Protein AF-A0A9E3WT29-F1 (afdb_monomer)

Secondary structure (DSSP, 8-state):
-HHHHHHHHHHHHHHHHHHHHHHHHHHHHHHHHHHHTHHHHHHHHHHHHHHHHHHHHHHHHHHHHHHHHHHHHHHHHHHHHHHHHHHHHHHHHHHHHHHHHHHHHHHHHHT--TTSPPTTT--S--SSPPPPPS----HHHHHHHHHHHHHHHHHHHHHHHHHHHHHHHHHHHHHHHHHHHHHHGGGGSS-HHHHHHHHHHHHHHHHHHHHHHHHHHHHHHHHHHHHHHHHHHHHHHHHHHHHHHHHHHHHHHHHHHHHHHHHTS-GGGSSHHHHHHHHHHHHHHHHHHHHHHHHHHHHHHHHHHHHHHHHHHHHHHHHHHHHHHHHHHHHHHHHHHHHHHTT-SSHHHHHHHPPPHHHHHHHHHHHHHHHHHHHHHHHHHHHHHTTSTT-PPP-HHHHHHHHHHHHHHHHHHHHHHHHHHHHHHHHHHHHHHHHHHHHHHHHHHSS--------

Sequence (455 aa):
MDARDDETKAKQARDATTQKLRELTERKEAIAVEGTQAKELRRAADEASERVQWRTKLLATSKQLVSAELDERRSREAIEKLREDETAARDALRSLEQVYMKQQAAVLAAGLSDGEPCPVCGSNHHPAPATPSDDDVAAEAVDDARARLDDLGRTLATRNDALTELTSATTRLRADHDHLAERLKDAAEAPLEELTARANDALAQAEKAGRAAETLADLERQIEAARQEQTQSDEVFSAQTQAVNDAATKAGKTEAIVAEREASVPTDQRDKDGLTQRRAELVAQMDVLRNARAKALMNERDANDKRTAAVAAHQAATHAQNQAQERYDAAVEAFEQRLGQKGFADKEAYRAAARSEAEIDAMAGELTAYREKIHAAKEHAVRAKAKVEDKSEPDLDALTATENDAGQKLETAREDASRRRRRVEQLEKWMTDLAAVTKDENALETRFATVGHVA

pLDDT: mean 85.24, std 13.86, range [30.81, 97.44]

Radius of gyration: 125.77 Å; Cα contacts (8 Å, |Δi|>4): 210; chains: 1; bounding box: 249×109×335 Å

Structure (mmCIF, N/CA/C/O backbone):
data_AF-A0A9E3WT29-F1
#
_entry.id   AF-A0A9E3WT29-F1
#
loop_
_atom_site.group_PDB
_atom_site.id
_atom_site.type_symbol
_atom_site.label_atom_id
_atom_site.label_alt_id
_atom_site.label_comp_id
_atom_site.label_asym_id
_atom_site.label_entity_id
_atom_site.label_seq_id
_atom_site.pdbx_PDB_ins_code
_atom_site.Cartn_x
_atom_site.Cartn_y
_atom_site.Cartn_z
_atom_site.occupancy
_atom_site.B_iso_or_equiv
_atom_site.auth_seq_id
_atom_site.auth_comp_id
_atom_site.auth_asym_id
_atom_site.auth_atom_id
_atom_site.pdbx_PDB_model_num
ATOM 1 N N . MET A 1 1 ? -17.604 -14.943 26.144 1.00 58.19 1 MET A N 1
ATOM 2 C CA . MET A 1 1 ? -16.470 -15.529 25.403 1.00 58.19 1 MET A CA 1
ATOM 3 C C . MET A 1 1 ? -16.306 -14.803 24.079 1.00 58.19 1 MET A C 1
ATOM 5 O O . MET A 1 1 ? -15.235 -14.256 23.875 1.00 58.19 1 MET A O 1
ATOM 9 N N . ASP A 1 2 ? -17.393 -14.597 23.331 1.00 77.62 2 ASP A N 1
ATOM 10 C CA . ASP A 1 2 ? -17.413 -13.919 22.021 1.00 77.62 2 ASP A CA 1
ATOM 11 C C . ASP A 1 2 ? -16.556 -12.645 21.879 1.00 77.62 2 ASP A C 1
ATOM 13 O O . ASP A 1 2 ? -15.700 -12.601 21.008 1.00 77.62 2 ASP A O 1
ATOM 17 N N . ALA A 1 3 ? -16.677 -11.640 22.759 1.00 81.56 3 ALA A N 1
ATOM 18 C CA . ALA A 1 3 ? -15.962 -10.364 22.567 1.00 81.56 3 ALA A CA 1
ATOM 19 C C . ALA A 1 3 ? -14.420 -10.470 22.626 1.00 81.56 3 ALA A C 1
ATOM 21 O O . ALA A 1 3 ? -13.725 -9.789 21.878 1.00 81.56 3 ALA A O 1
ATOM 22 N N . ARG A 1 4 ? -13.867 -11.330 23.497 1.00 87.69 4 ARG A N 1
ATOM 23 C CA . ARG A 1 4 ? -12.404 -11.544 23.576 1.00 87.69 4 ARG A CA 1
ATOM 24 C C . ARG A 1 4 ? -11.892 -12.386 22.412 1.00 87.69 4 ARG A C 1
ATOM 26 O O . ARG A 1 4 ? -10.772 -12.175 21.944 1.00 87.69 4 ARG A O 1
ATOM 33 N N . ASP A 1 5 ? -12.705 -13.330 21.949 1.00 91.44 5 ASP A N 1
ATOM 34 C CA . ASP A 1 5 ? -12.374 -14.145 20.785 1.00 91.44 5 ASP A CA 1
ATOM 35 C C . ASP A 1 5 ? -12.369 -13.282 19.513 1.00 91.44 5 ASP A C 1
ATOM 37 O O . ASP A 1 5 ? -11.467 -13.409 18.685 1.00 91.44 5 ASP A O 1
ATOM 41 N N . ASP A 1 6 ? -13.313 -12.347 19.388 1.00 90.88 6 ASP A N 1
ATOM 42 C CA . ASP A 1 6 ? -13.390 -11.411 18.264 1.00 90.88 6 ASP A CA 1
ATOM 43 C C . ASP A 1 6 ? -12.261 -10.366 18.281 1.00 90.88 6 ASP A C 1
ATOM 45 O O . ASP A 1 6 ? -11.664 -10.110 17.234 1.00 90.88 6 ASP A O 1
ATOM 49 N N . GLU A 1 7 ? -11.871 -9.841 19.451 1.00 93.81 7 GLU A N 1
ATOM 50 C CA . GLU A 1 7 ? -10.657 -9.016 19.594 1.00 93.81 7 GLU A CA 1
ATOM 51 C C . GLU A 1 7 ? -9.399 -9.786 19.163 1.00 93.81 7 GLU A C 1
ATOM 53 O O . GLU A 1 7 ? -8.544 -9.256 18.449 1.00 93.81 7 GLU A O 1
ATOM 58 N N . THR A 1 8 ? -9.296 -11.062 19.545 1.00 93.81 8 THR A N 1
ATOM 59 C CA . THR A 1 8 ? -8.155 -11.912 19.181 1.00 93.81 8 THR A CA 1
ATOM 60 C C . THR A 1 8 ? -8.088 -12.144 17.671 1.00 93.81 8 THR A C 1
ATOM 62 O O . THR A 1 8 ? -7.012 -12.014 17.082 1.00 93.81 8 THR A O 1
ATOM 65 N N . LYS A 1 9 ? -9.223 -12.428 17.018 1.00 94.19 9 LYS A N 1
ATOM 66 C CA . LYS A 1 9 ? -9.298 -12.556 15.552 1.00 94.19 9 LYS A CA 1
ATOM 67 C C . LYS A 1 9 ? -8.937 -11.245 14.852 1.00 94.19 9 LYS A C 1
ATOM 69 O O . LYS A 1 9 ? -8.168 -11.266 13.894 1.00 94.19 9 LYS A O 1
ATOM 74 N N . ALA A 1 10 ? -9.447 -10.112 15.339 1.00 95.06 10 ALA A N 1
ATOM 75 C CA . ALA A 1 10 ? -9.141 -8.798 14.777 1.00 95.06 10 ALA A CA 1
ATOM 76 C C . ALA A 1 10 ? -7.646 -8.462 14.898 1.00 95.06 10 ALA A C 1
ATOM 78 O O . ALA A 1 10 ? -7.038 -7.986 13.940 1.00 95.06 10 ALA A O 1
ATOM 79 N N . LYS A 1 11 ? -7.020 -8.801 16.033 1.00 95.56 11 LYS A N 1
ATOM 80 C CA . LYS A 1 11 ? -5.572 -8.661 16.224 1.00 95.56 11 LYS A CA 1
ATOM 81 C C . LYS A 1 11 ? -4.778 -9.498 15.223 1.00 95.56 11 LYS A C 1
ATOM 83 O O . LYS A 1 11 ? -3.847 -8.991 14.608 1.00 95.56 11 LYS A O 1
ATOM 88 N N . GLN A 1 12 ? -5.151 -10.766 15.046 1.00 95.62 12 GLN A N 1
ATOM 89 C CA . GLN A 1 12 ? -4.494 -11.657 14.086 1.00 95.62 12 GLN A CA 1
ATOM 90 C C . GLN A 1 12 ? -4.616 -11.137 12.649 1.00 95.62 12 GLN A C 1
ATOM 92 O O . GLN A 1 12 ? -3.629 -11.154 11.918 1.00 95.62 12 GLN A O 1
ATOM 97 N N . ALA A 1 13 ? -5.793 -10.635 12.258 1.00 94.75 13 ALA A N 1
ATOM 98 C CA . ALA A 1 13 ? -6.003 -10.025 10.946 1.00 94.75 13 ALA A CA 1
ATOM 99 C C . ALA A 1 13 ? -5.108 -8.791 10.740 1.00 94.75 13 ALA A C 1
ATOM 101 O O . ALA A 1 13 ? -4.402 -8.710 9.737 1.00 94.75 13 ALA A O 1
ATOM 102 N N . ARG A 1 14 ? -5.059 -7.886 11.728 1.00 96.25 14 ARG A N 1
ATOM 103 C CA . ARG A 1 14 ? -4.196 -6.695 11.722 1.00 96.25 14 ARG A CA 1
ATOM 104 C C . ARG A 1 14 ? -2.710 -7.039 11.614 1.00 96.25 14 ARG A C 1
ATOM 106 O O . ARG A 1 14 ? -1.967 -6.424 10.843 1.00 96.25 14 ARG A O 1
ATOM 113 N N . ASP A 1 15 ? -2.259 -8.016 12.395 1.00 95.19 15 ASP A N 1
ATOM 114 C CA . ASP A 1 15 ? -0.864 -8.451 12.390 1.00 95.19 15 ASP A CA 1
ATOM 115 C C . ASP A 1 15 ? -0.509 -9.094 11.032 1.00 95.19 15 ASP A C 1
ATOM 117 O O . ASP A 1 15 ? 0.549 -8.799 10.472 1.00 95.19 15 ASP A O 1
ATOM 121 N N . ALA A 1 16 ? -1.426 -9.866 10.434 1.00 95.94 16 ALA A N 1
ATOM 122 C CA . ALA A 1 16 ? -1.257 -10.443 9.099 1.00 95.94 16 ALA A CA 1
ATOM 123 C C . ALA A 1 16 ? -1.178 -9.375 7.991 1.00 95.94 16 ALA A C 1
ATOM 125 O O . ALA A 1 16 ? -0.292 -9.446 7.137 1.00 95.94 16 ALA A O 1
ATOM 126 N N . THR A 1 17 ? -2.044 -8.353 8.007 1.00 95.44 17 THR A N 1
ATOM 127 C CA . THR A 1 17 ? -1.970 -7.242 7.036 1.00 95.44 17 THR A CA 1
ATOM 128 C C . THR A 1 17 ? -0.693 -6.421 7.206 1.00 95.44 17 THR A C 1
ATOM 130 O O . THR A 1 17 ? -0.088 -6.010 6.217 1.00 95.44 17 THR A O 1
ATOM 133 N N . THR A 1 18 ? -0.231 -6.241 8.447 1.00 95.62 18 THR A N 1
ATOM 134 C CA . THR A 1 18 ? 1.034 -5.552 8.751 1.00 95.62 18 THR A CA 1
ATOM 135 C C . THR A 1 18 ? 2.233 -6.325 8.199 1.00 95.62 18 THR A C 1
ATOM 137 O O . THR A 1 18 ? 3.116 -5.737 7.571 1.00 95.62 18 THR A O 1
ATOM 140 N N . GLN A 1 19 ? 2.254 -7.650 8.378 1.00 95.62 19 GLN A N 1
ATOM 141 C CA . GLN A 1 19 ? 3.292 -8.510 7.811 1.00 95.62 19 GLN A CA 1
ATOM 142 C C . GLN A 1 19 ? 3.273 -8.475 6.276 1.00 95.62 19 GLN A C 1
ATOM 144 O O . GLN A 1 19 ? 4.316 -8.249 5.664 1.00 95.62 19 GLN A O 1
ATOM 149 N N . LYS A 1 20 ? 2.095 -8.615 5.652 1.00 96.19 20 LYS A N 1
ATOM 150 C CA . LYS A 1 20 ? 1.928 -8.533 4.191 1.00 96.19 20 LYS A CA 1
ATOM 151 C C . LYS A 1 20 ? 2.464 -7.211 3.633 1.00 96.19 20 LYS A C 1
ATOM 153 O O . LYS A 1 20 ? 3.194 -7.216 2.644 1.00 96.19 20 LYS A O 1
ATOM 158 N N . LEU A 1 21 ? 2.142 -6.080 4.267 1.00 96.50 21 LEU A N 1
ATOM 159 C CA . LEU A 1 21 ? 2.628 -4.770 3.827 1.00 96.50 21 LEU A CA 1
ATOM 160 C C . LEU A 1 21 ? 4.156 -4.670 3.914 1.00 96.50 21 LEU A C 1
ATOM 162 O O . LEU A 1 21 ? 4.795 -4.133 3.005 1.00 96.50 21 LEU A O 1
ATOM 166 N N . ARG A 1 22 ? 4.746 -5.208 4.986 1.00 96.38 22 ARG A N 1
ATOM 167 C CA . ARG A 1 22 ? 6.199 -5.256 5.159 1.00 96.38 22 ARG A CA 1
ATOM 168 C C . ARG A 1 22 ? 6.869 -6.087 4.064 1.00 96.38 22 ARG A C 1
ATOM 170 O O . ARG A 1 22 ? 7.772 -5.580 3.409 1.00 96.38 22 ARG A O 1
ATOM 177 N N . GLU A 1 23 ? 6.386 -7.302 3.812 1.00 96.25 23 GLU A N 1
ATOM 178 C CA . GLU A 1 23 ? 6.923 -8.190 2.769 1.00 96.25 23 GLU A CA 1
ATOM 179 C C . GLU A 1 23 ? 6.839 -7.557 1.371 1.00 96.25 23 GLU A C 1
ATOM 181 O O . GLU A 1 23 ? 7.790 -7.624 0.591 1.00 96.25 23 GLU A O 1
ATOM 186 N N . LEU A 1 24 ? 5.721 -6.899 1.046 1.00 97.31 24 LEU A N 1
ATOM 187 C CA . LEU A 1 24 ? 5.569 -6.186 -0.225 1.00 97.31 24 LEU A CA 1
ATOM 188 C C . LEU A 1 24 ? 6.535 -5.000 -0.344 1.00 97.31 24 LEU A C 1
ATOM 190 O O . LEU A 1 24 ? 7.095 -4.772 -1.417 1.00 97.31 24 LEU A O 1
ATOM 194 N N . THR A 1 25 ? 6.754 -4.267 0.749 1.00 94.94 25 THR A N 1
ATOM 195 C CA . THR A 1 25 ? 7.677 -3.123 0.781 1.00 94.94 25 THR A CA 1
ATOM 196 C C . THR A 1 25 ? 9.130 -3.577 0.624 1.00 94.94 25 THR A C 1
ATOM 198 O O . THR A 1 25 ? 9.843 -3.031 -0.214 1.00 94.94 25 THR A O 1
ATOM 201 N N . GLU A 1 26 ? 9.546 -4.633 1.328 1.00 95.25 26 GLU A N 1
ATOM 202 C CA . GLU A 1 26 ? 10.885 -5.228 1.194 1.00 95.25 26 GLU A CA 1
ATOM 203 C C . GLU A 1 26 ? 11.122 -5.753 -0.237 1.00 95.25 26 GLU A C 1
ATOM 205 O O . GLU A 1 26 ? 12.171 -5.508 -0.837 1.00 95.25 26 GLU A O 1
ATOM 210 N N . ARG A 1 27 ? 10.117 -6.403 -0.847 1.00 95.38 27 ARG A N 1
ATOM 211 C CA . ARG A 1 27 ? 10.178 -6.825 -2.259 1.00 95.38 27 ARG A CA 1
ATOM 212 C C . ARG A 1 27 ? 10.300 -5.644 -3.218 1.00 95.38 27 ARG A C 1
ATOM 214 O O . ARG A 1 27 ? 11.023 -5.760 -4.206 1.00 95.38 27 ARG A O 1
ATOM 221 N N . LYS A 1 28 ? 9.614 -4.526 -2.948 1.00 95.81 28 LYS A N 1
ATOM 222 C CA . LYS A 1 28 ? 9.723 -3.297 -3.748 1.00 95.81 28 LYS A CA 1
ATOM 223 C C . LYS A 1 28 ? 11.141 -2.735 -3.674 1.00 95.81 28 LYS A C 1
ATOM 225 O O . LYS A 1 28 ? 11.724 -2.439 -4.712 1.00 95.81 28 LYS A O 1
ATOM 230 N N . GLU A 1 29 ? 11.701 -2.616 -2.473 1.00 93.38 29 GLU A N 1
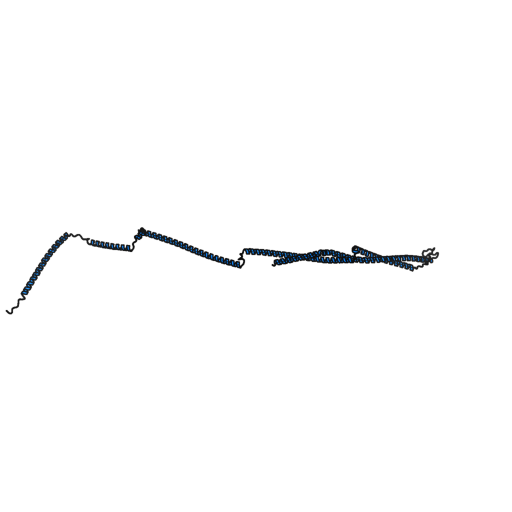ATOM 231 C CA . GLU A 1 29 ? 13.057 -2.096 -2.259 1.00 93.38 29 GLU A CA 1
ATOM 232 C C . GLU A 1 29 ? 14.121 -2.947 -2.965 1.00 93.38 29 GLU A C 1
ATOM 234 O O . GLU A 1 29 ? 15.012 -2.393 -3.611 1.00 93.38 29 GLU A O 1
ATOM 239 N N . ALA A 1 30 ? 13.980 -4.277 -2.940 1.00 94.00 30 ALA A N 1
ATOM 240 C CA . ALA A 1 30 ? 14.923 -5.202 -3.572 1.00 94.00 30 ALA A CA 1
ATOM 241 C C . ALA A 1 30 ? 15.075 -5.007 -5.094 1.00 94.00 30 ALA A C 1
ATOM 243 O O . ALA A 1 30 ? 16.143 -5.278 -5.639 1.00 94.00 30 ALA A O 1
ATOM 244 N N . ILE A 1 31 ? 14.029 -4.535 -5.783 1.00 94.50 31 ILE A N 1
ATOM 245 C CA . ILE A 1 31 ? 14.033 -4.340 -7.245 1.00 94.50 31 ILE A CA 1
ATOM 246 C C . ILE A 1 31 ? 13.979 -2.861 -7.665 1.00 94.50 31 ILE A C 1
ATOM 248 O O . ILE A 1 31 ? 13.988 -2.559 -8.859 1.00 94.50 31 ILE A O 1
ATOM 252 N N . ALA A 1 32 ? 13.937 -1.928 -6.706 1.00 92.06 32 ALA A N 1
ATOM 253 C CA . ALA A 1 32 ? 13.753 -0.495 -6.951 1.00 92.06 32 ALA A CA 1
ATOM 254 C C . ALA A 1 32 ? 14.860 0.112 -7.822 1.00 92.06 32 ALA A C 1
ATOM 256 O O . ALA A 1 32 ? 14.583 0.866 -8.756 1.00 92.06 32 ALA A O 1
ATOM 257 N N . VAL A 1 33 ? 16.117 -0.237 -7.544 1.00 91.25 33 VAL A N 1
ATOM 258 C CA . VAL A 1 33 ? 17.265 0.270 -8.310 1.00 91.25 33 VAL A CA 1
ATOM 259 C C . VAL A 1 33 ? 17.196 -0.217 -9.756 1.00 91.25 33 VAL A C 1
ATOM 261 O O . VAL A 1 33 ? 17.314 0.577 -10.683 1.00 91.25 33 VAL A O 1
ATOM 264 N N . GLU A 1 34 ? 16.922 -1.507 -9.951 1.00 91.12 34 GLU A N 1
ATOM 265 C CA . GLU A 1 34 ? 16.873 -2.114 -11.279 1.00 91.12 34 GLU A CA 1
ATOM 266 C C . GLU A 1 34 ? 15.714 -1.558 -12.121 1.00 91.12 34 GLU A C 1
ATOM 268 O O . GLU A 1 34 ? 15.901 -1.210 -13.284 1.00 91.12 34 GLU A O 1
ATOM 273 N N . GLY A 1 35 ? 14.525 -1.401 -11.531 1.00 91.31 35 GLY A N 1
ATOM 274 C CA . GLY A 1 35 ? 13.371 -0.873 -12.256 1.00 91.31 35 GLY A CA 1
ATOM 275 C C . GLY A 1 35 ? 13.432 0.636 -12.528 1.00 91.31 35 GLY A C 1
ATOM 276 O O . GLY A 1 35 ? 12.962 1.082 -13.574 1.00 91.31 35 GLY A O 1
ATOM 277 N N . THR A 1 36 ? 14.043 1.445 -11.654 1.00 91.50 36 THR A N 1
ATOM 278 C CA . THR A 1 36 ? 14.165 2.902 -11.898 1.00 91.50 36 THR A CA 1
ATOM 279 C C . THR A 1 36 ? 15.130 3.226 -13.042 1.00 91.50 36 THR A C 1
ATOM 281 O O . THR A 1 36 ? 14.912 4.196 -13.768 1.00 91.50 36 THR A O 1
ATOM 284 N N . GLN A 1 37 ? 16.127 2.369 -13.279 1.00 94.12 37 GLN A N 1
ATOM 285 C CA . GLN A 1 37 ? 17.089 2.495 -14.379 1.00 94.12 37 GLN A CA 1
ATOM 286 C C . GLN A 1 37 ? 16.550 2.029 -15.743 1.00 94.12 37 GLN A C 1
ATOM 288 O O . GLN A 1 37 ? 17.217 2.221 -16.759 1.00 94.12 37 GLN A O 1
ATOM 293 N N . ALA A 1 38 ? 15.339 1.460 -15.817 1.00 94.44 38 ALA A N 1
ATOM 294 C CA . ALA A 1 38 ? 14.805 0.860 -17.044 1.00 94.44 38 ALA A CA 1
ATOM 295 C C . ALA A 1 38 ? 14.801 1.806 -18.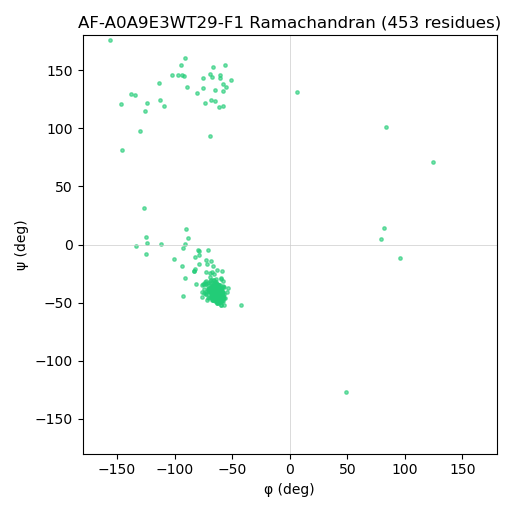256 1.00 94.44 38 ALA A C 1
ATOM 297 O O . ALA A 1 38 ? 15.161 1.401 -19.361 1.00 94.44 38 ALA A O 1
ATOM 298 N N . LYS A 1 39 ? 14.438 3.082 -18.064 1.00 92.75 39 LYS A N 1
ATOM 299 C CA . LYS A 1 39 ? 14.432 4.080 -19.150 1.00 92.75 39 LYS A CA 1
ATOM 300 C C . LYS A 1 39 ? 15.841 4.411 -19.642 1.00 92.75 39 LYS A C 1
ATOM 302 O O . LYS A 1 39 ? 16.048 4.556 -20.844 1.00 92.75 39 LYS A O 1
ATOM 307 N N . GLU A 1 40 ? 16.796 4.533 -18.725 1.00 94.19 40 GLU A N 1
ATOM 308 C CA . GLU A 1 40 ? 18.188 4.853 -19.054 1.00 94.19 40 GLU A CA 1
ATOM 309 C C . GLU A 1 40 ? 18.869 3.683 -19.763 1.00 94.19 40 GLU A C 1
ATOM 311 O O . GLU A 1 40 ? 19.484 3.882 -20.810 1.00 94.19 40 GLU A O 1
ATOM 316 N N . LEU A 1 41 ? 18.687 2.461 -19.251 1.00 95.19 41 LEU A N 1
ATOM 317 C CA . LEU A 1 41 ? 19.199 1.237 -19.869 1.00 95.19 41 LEU A CA 1
ATOM 318 C C . LEU A 1 41 ? 18.570 0.992 -21.240 1.00 95.19 41 LEU A C 1
ATOM 320 O O . LEU A 1 41 ? 19.275 0.610 -22.170 1.00 95.19 41 LEU A O 1
ATOM 324 N N . ARG A 1 42 ? 17.272 1.281 -21.410 1.00 95.44 42 ARG A N 1
ATOM 325 C CA . ARG A 1 42 ? 16.622 1.198 -22.722 1.00 95.44 42 ARG A CA 1
ATOM 326 C C . ARG A 1 42 ? 17.240 2.166 -23.726 1.00 95.44 42 ARG A C 1
ATOM 328 O O . ARG A 1 42 ? 17.577 1.749 -24.827 1.00 95.44 42 ARG A O 1
ATOM 335 N N . ARG A 1 43 ? 17.465 3.421 -23.328 1.00 95.50 43 ARG A N 1
ATOM 336 C CA . ARG A 1 43 ? 18.146 4.413 -24.173 1.00 95.50 43 ARG A CA 1
ATOM 337 C C . ARG A 1 43 ? 19.562 3.963 -24.543 1.00 95.50 43 ARG A C 1
ATOM 339 O O . ARG A 1 43 ? 19.950 4.078 -25.699 1.00 95.50 43 ARG A O 1
ATOM 346 N N . ALA A 1 44 ? 20.313 3.413 -23.588 1.00 94.50 44 ALA A N 1
ATOM 347 C CA . ALA A 1 44 ? 21.651 2.880 -23.839 1.00 94.50 44 ALA A CA 1
ATOM 348 C C . ALA A 1 44 ? 21.636 1.677 -24.803 1.00 94.50 44 ALA A C 1
ATOM 350 O O . ALA A 1 44 ? 22.509 1.576 -25.664 1.00 94.50 44 ALA A O 1
ATOM 351 N N . ALA A 1 45 ? 20.640 0.791 -24.699 1.00 96.12 45 ALA A N 1
ATOM 352 C CA . ALA A 1 45 ? 20.454 -0.335 -25.614 1.00 96.12 45 ALA A CA 1
ATOM 353 C C . ALA A 1 45 ? 20.095 0.117 -27.039 1.00 96.12 45 ALA A C 1
ATOM 355 O O . ALA A 1 45 ? 20.642 -0.417 -28.009 1.00 96.12 45 ALA A O 1
ATOM 356 N N . ASP A 1 46 ? 19.225 1.122 -27.168 1.00 95.31 46 ASP A N 1
ATOM 357 C CA . ASP A 1 46 ? 18.860 1.714 -28.458 1.00 95.31 46 ASP A CA 1
ATOM 358 C C . ASP A 1 46 ? 20.095 2.381 -29.107 1.00 95.31 46 ASP A C 1
ATOM 360 O O . ASP A 1 46 ? 20.421 2.091 -30.259 1.00 95.31 46 ASP A O 1
ATOM 364 N N . GLU A 1 47 ? 20.866 3.173 -28.346 1.00 93.94 47 GLU A N 1
ATOM 365 C CA . GLU A 1 47 ? 22.129 3.779 -28.806 1.00 93.94 47 GLU A CA 1
ATOM 366 C C . GLU A 1 47 ? 23.174 2.723 -29.217 1.00 93.94 47 GLU A C 1
ATOM 368 O O . GLU A 1 47 ? 23.859 2.875 -30.232 1.00 93.94 47 GLU A O 1
ATOM 373 N N . ALA A 1 48 ? 23.313 1.635 -28.453 1.00 94.50 48 ALA A N 1
ATOM 374 C CA . ALA A 1 48 ? 24.226 0.543 -28.788 1.00 94.50 48 ALA A CA 1
ATOM 375 C C . ALA A 1 48 ? 23.799 -0.183 -30.076 1.00 94.50 48 ALA A C 1
ATOM 377 O O . ALA A 1 48 ? 24.645 -0.502 -30.915 1.00 94.50 48 ALA A O 1
ATOM 378 N N . SER A 1 49 ? 22.494 -0.382 -30.269 1.00 95.25 49 SER A N 1
ATOM 379 C CA . SER A 1 49 ? 21.931 -0.983 -31.483 1.00 95.25 49 SER A CA 1
ATOM 380 C C . SER A 1 49 ? 22.141 -0.091 -32.711 1.00 95.25 49 SER A C 1
ATOM 382 O O . SER A 1 49 ? 22.530 -0.584 -33.771 1.00 95.25 49 SER A O 1
ATOM 384 N N . GLU A 1 50 ? 21.969 1.228 -32.578 1.00 94.75 50 GLU A N 1
ATOM 385 C CA . GLU A 1 50 ? 22.280 2.185 -33.649 1.00 94.75 50 GLU A CA 1
ATOM 386 C C . GLU A 1 50 ? 23.763 2.153 -34.038 1.00 94.75 50 GLU A C 1
ATOM 388 O O . GLU A 1 50 ? 24.090 2.156 -35.228 1.00 94.75 50 GLU A O 1
ATOM 393 N N . ARG A 1 51 ? 24.678 2.040 -33.064 1.00 94.69 51 ARG A N 1
ATOM 394 C CA . ARG A 1 51 ? 26.120 1.908 -33.345 1.00 94.69 51 ARG A CA 1
ATOM 395 C C . ARG A 1 51 ? 26.435 0.657 -34.163 1.00 94.69 51 ARG A C 1
ATOM 397 O O . ARG A 1 51 ? 27.247 0.732 -35.084 1.00 94.69 51 ARG A O 1
ATOM 404 N N . VAL A 1 52 ? 25.779 -0.472 -33.885 1.00 96.06 52 VAL A N 1
ATOM 405 C CA . VAL A 1 52 ? 25.917 -1.700 -34.693 1.00 96.06 52 VAL A CA 1
ATOM 406 C C . VAL A 1 52 ? 25.442 -1.463 -36.129 1.00 96.06 52 VAL A C 1
ATOM 408 O O . VAL A 1 52 ? 26.129 -1.852 -37.078 1.00 96.06 52 VAL A O 1
ATOM 411 N N . GLN A 1 53 ? 24.310 -0.776 -36.313 1.00 95.25 53 GLN A N 1
ATOM 412 C CA . GLN A 1 53 ? 23.796 -0.440 -37.645 1.00 95.25 53 GLN A CA 1
ATOM 413 C C . GLN A 1 53 ? 24.760 0.472 -38.416 1.00 95.25 53 GLN A C 1
ATOM 415 O O . GLN A 1 53 ? 25.084 0.190 -39.573 1.00 95.25 53 GLN A O 1
ATOM 420 N N . TRP A 1 54 ? 25.274 1.533 -37.784 1.00 95.44 54 TRP A N 1
ATOM 421 C CA . TRP A 1 54 ? 26.243 2.429 -38.422 1.00 95.44 54 TRP A CA 1
ATOM 422 C C . TRP A 1 54 ? 27.558 1.723 -38.725 1.00 95.44 54 TRP A C 1
ATOM 424 O O . TRP A 1 54 ? 28.096 1.927 -39.809 1.00 95.44 54 TRP A O 1
ATOM 434 N N . ARG A 1 55 ? 28.054 0.851 -37.837 1.00 95.94 55 ARG A N 1
ATOM 435 C CA . ARG A 1 55 ? 29.280 0.078 -38.089 1.00 95.94 55 ARG A CA 1
ATOM 436 C C . ARG A 1 55 ? 29.108 -0.873 -39.265 1.00 95.94 55 ARG A C 1
ATOM 438 O O . ARG A 1 55 ? 29.984 -0.947 -40.123 1.00 95.94 55 ARG A O 1
ATOM 445 N N . THR A 1 56 ? 27.970 -1.557 -39.332 1.00 95.81 56 THR A N 1
ATOM 446 C CA . THR A 1 56 ? 27.625 -2.437 -40.456 1.00 95.81 56 THR A CA 1
ATOM 447 C C . THR A 1 56 ? 27.613 -1.654 -41.767 1.00 95.81 56 THR A C 1
ATOM 449 O O . THR A 1 56 ? 28.212 -2.083 -42.755 1.00 95.81 56 THR A O 1
ATOM 452 N N . LYS A 1 57 ? 26.995 -0.465 -41.763 1.00 96.06 57 LYS A N 1
ATOM 453 C CA . LYS A 1 57 ? 26.973 0.423 -42.927 1.00 96.06 57 LYS A CA 1
ATOM 454 C C . LYS A 1 57 ? 28.373 0.923 -43.289 1.00 96.06 57 LYS A C 1
ATOM 456 O O . LYS A 1 57 ? 28.733 0.853 -44.455 1.00 96.06 57 LYS A O 1
ATOM 461 N N . LEU A 1 58 ? 29.185 1.334 -42.313 1.00 96.38 58 LEU A N 1
ATOM 462 C CA . LEU A 1 58 ? 30.561 1.793 -42.524 1.00 96.38 58 LEU A CA 1
ATOM 463 C C . LEU A 1 58 ? 31.422 0.708 -43.183 1.00 96.38 58 LEU A C 1
ATOM 465 O O . LEU A 1 58 ? 32.126 0.993 -44.145 1.00 96.38 58 LEU A O 1
ATOM 469 N N . LEU A 1 59 ? 31.333 -0.543 -42.719 1.00 95.12 59 LEU A N 1
ATOM 470 C CA . LEU A 1 59 ? 32.057 -1.668 -43.320 1.00 95.12 59 LEU A CA 1
ATOM 471 C C . LEU A 1 59 ? 31.611 -1.938 -44.765 1.00 95.12 59 LEU A C 1
ATOM 473 O O . LEU A 1 59 ? 32.443 -2.251 -45.618 1.00 95.12 59 LEU A O 1
ATOM 477 N N . ALA A 1 60 ? 30.314 -1.811 -45.057 1.00 96.00 60 ALA A N 1
ATOM 478 C CA . ALA A 1 60 ? 29.794 -1.939 -46.416 1.00 96.00 60 ALA A CA 1
ATOM 479 C C . ALA A 1 60 ? 30.276 -0.789 -47.320 1.00 96.00 60 ALA A C 1
ATOM 481 O O . ALA A 1 60 ? 30.801 -1.050 -48.404 1.00 96.00 60 ALA A O 1
ATOM 482 N N . THR A 1 61 ? 30.177 0.459 -46.853 1.00 95.94 61 THR A N 1
ATOM 483 C CA . THR A 1 61 ? 30.647 1.648 -47.577 1.00 95.94 61 THR A CA 1
ATOM 484 C C . THR A 1 61 ? 32.160 1.610 -47.789 1.00 95.94 61 THR A C 1
ATOM 486 O O . THR A 1 61 ? 32.619 1.938 -48.874 1.00 95.94 61 THR A O 1
ATOM 489 N N . SER A 1 62 ? 32.944 1.143 -46.813 1.00 95.44 62 SER A N 1
ATOM 490 C CA . SER A 1 62 ? 34.400 0.985 -46.936 1.00 95.44 62 SER A CA 1
ATOM 491 C C . SER A 1 62 ? 34.771 0.020 -48.068 1.00 95.44 62 SER A C 1
ATOM 493 O O . SER A 1 62 ? 35.603 0.344 -48.914 1.00 95.44 62 SER A O 1
ATOM 495 N N . LYS A 1 63 ? 34.080 -1.127 -48.172 1.00 95.50 63 LYS A N 1
ATOM 496 C CA . LYS A 1 63 ? 34.262 -2.066 -49.296 1.00 95.50 63 LYS A CA 1
ATOM 497 C C . LYS A 1 63 ? 33.903 -1.434 -50.644 1.00 95.50 63 LYS A C 1
ATOM 499 O O . LYS A 1 63 ? 34.626 -1.631 -51.618 1.00 95.50 63 LYS A O 1
ATOM 504 N N . GLN A 1 64 ? 32.799 -0.687 -50.704 1.00 96.06 64 GLN A N 1
ATOM 505 C CA . GLN A 1 64 ? 32.372 0.009 -51.922 1.00 96.06 64 GLN A CA 1
ATOM 506 C C . GLN A 1 64 ? 33.361 1.104 -52.332 1.00 96.06 64 GLN A C 1
ATOM 508 O O . GLN A 1 64 ? 33.682 1.211 -53.511 1.00 96.06 64 GLN A O 1
ATOM 513 N N . LEU A 1 65 ? 33.875 1.871 -51.368 1.00 96.56 65 LEU A N 1
ATOM 514 C CA . LEU A 1 65 ? 34.841 2.940 -51.596 1.00 96.56 65 LEU A CA 1
ATOM 515 C C . LEU A 1 65 ? 36.151 2.389 -52.161 1.00 96.56 65 LEU A C 1
ATOM 517 O O . LEU A 1 65 ? 36.607 2.877 -53.187 1.00 96.56 65 LEU A O 1
ATOM 521 N N . VAL A 1 66 ? 36.699 1.320 -51.572 1.00 95.88 66 VAL A N 1
ATOM 522 C CA . VAL A 1 66 ? 37.919 0.670 -52.086 1.00 95.88 66 VAL A CA 1
ATOM 523 C C . VAL A 1 66 ? 37.726 0.173 -53.524 1.00 95.88 66 VAL A C 1
ATOM 525 O O . VAL A 1 66 ? 38.620 0.328 -54.355 1.00 95.88 66 VAL A O 1
ATOM 528 N N . SER A 1 67 ? 36.560 -0.402 -53.842 1.00 95.69 67 SER A N 1
ATOM 529 C CA . SER A 1 67 ? 36.244 -0.819 -55.216 1.00 95.69 67 SER A CA 1
ATOM 530 C C . SER A 1 67 ? 36.163 0.376 -56.168 1.00 95.69 67 SER A C 1
ATOM 532 O O . SER A 1 67 ? 36.758 0.336 -57.241 1.00 95.69 67 SER A O 1
ATOM 534 N N . ALA A 1 68 ? 35.467 1.444 -55.770 1.00 95.19 68 ALA A N 1
ATOM 535 C CA . ALA A 1 68 ? 35.296 2.644 -56.583 1.00 95.19 68 ALA A CA 1
ATOM 536 C C . ALA A 1 68 ? 36.629 3.367 -56.836 1.00 95.19 68 ALA A C 1
ATOM 538 O O . ALA A 1 68 ? 36.908 3.747 -57.969 1.00 95.19 68 ALA A O 1
ATOM 539 N N . GLU A 1 69 ? 37.494 3.483 -55.822 1.00 94.38 69 GLU A N 1
ATOM 540 C CA . GLU A 1 69 ? 38.835 4.069 -55.957 1.00 94.38 69 GLU A CA 1
ATOM 541 C C . GLU A 1 69 ? 39.726 3.247 -56.905 1.00 94.38 69 GLU A C 1
ATOM 543 O O . GLU A 1 69 ? 40.493 3.812 -57.692 1.00 94.38 69 GLU A O 1
ATOM 548 N N . LEU A 1 70 ? 39.612 1.912 -56.879 1.00 95.62 70 LEU A N 1
ATOM 549 C CA . LEU A 1 70 ? 40.324 1.036 -57.812 1.00 95.62 70 LEU A CA 1
ATOM 550 C C . LEU A 1 70 ? 39.815 1.197 -59.251 1.00 95.62 70 LEU A C 1
ATOM 552 O O . LEU A 1 70 ? 40.625 1.274 -60.178 1.00 95.62 70 LEU A O 1
ATOM 556 N N . ASP A 1 71 ? 38.499 1.248 -59.445 1.00 94.88 71 ASP A N 1
ATOM 557 C CA . ASP A 1 71 ? 37.892 1.437 -60.764 1.00 94.88 71 ASP A CA 1
ATOM 558 C C . ASP A 1 71 ? 38.217 2.823 -61.334 1.00 94.88 71 ASP A C 1
ATOM 560 O O . ASP A 1 71 ? 38.543 2.951 -62.515 1.00 94.88 71 ASP A O 1
ATOM 564 N N . GLU A 1 72 ? 38.226 3.855 -60.489 1.00 94.81 72 GLU A N 1
ATOM 565 C CA . GLU A 1 72 ? 38.608 5.214 -60.866 1.00 94.81 72 GLU A CA 1
ATOM 566 C C . GLU A 1 72 ? 40.073 5.273 -61.295 1.00 94.81 72 GLU A C 1
ATOM 568 O O . GLU A 1 72 ? 40.393 5.826 -62.351 1.00 94.81 72 GLU A O 1
ATOM 573 N N . ARG A 1 73 ? 40.966 4.628 -60.534 1.00 94.94 73 ARG A N 1
ATOM 574 C CA . ARG A 1 73 ? 42.378 4.497 -60.902 1.00 94.94 73 ARG A CA 1
ATOM 575 C C . ARG A 1 73 ? 42.545 3.798 -62.252 1.00 94.94 73 ARG A C 1
ATOM 577 O O . ARG A 1 73 ? 43.246 4.322 -63.114 1.00 94.94 73 ARG A O 1
ATOM 584 N N . ARG A 1 74 ? 41.877 2.660 -62.460 1.00 95.50 74 ARG A N 1
ATOM 585 C CA . ARG A 1 74 ? 41.918 1.919 -63.734 1.00 95.50 74 ARG A CA 1
ATOM 586 C C . ARG A 1 74 ? 41.391 2.753 -64.898 1.00 95.50 74 ARG A C 1
ATOM 588 O O . ARG A 1 74 ? 41.975 2.733 -65.978 1.00 95.50 74 ARG A O 1
ATOM 595 N N . SER A 1 75 ? 40.307 3.498 -64.687 1.00 94.88 75 SER A N 1
ATOM 596 C CA . SER A 1 75 ? 39.734 4.369 -65.715 1.00 94.88 75 SER A CA 1
ATOM 597 C C . SER A 1 75 ? 40.677 5.521 -66.070 1.00 94.88 75 SER A C 1
ATOM 599 O O . SER A 1 75 ? 40.810 5.844 -67.248 1.00 94.88 75 SER A O 1
ATOM 601 N N . ARG A 1 76 ? 41.371 6.111 -65.086 1.00 95.19 76 ARG A N 1
ATOM 602 C CA . ARG A 1 76 ? 42.403 7.134 -65.330 1.00 95.19 76 ARG A CA 1
ATOM 603 C C . ARG A 1 76 ? 43.582 6.575 -66.126 1.00 95.19 76 ARG A C 1
ATOM 605 O O . ARG A 1 76 ? 43.978 7.193 -67.105 1.00 95.19 76 ARG A O 1
ATOM 612 N N . GLU A 1 77 ? 44.095 5.403 -65.750 1.00 94.94 77 GLU A N 1
ATOM 613 C CA . GLU A 1 77 ? 45.182 4.723 -66.476 1.00 94.94 77 GLU A CA 1
ATOM 614 C C . GLU A 1 77 ? 44.776 4.411 -67.932 1.00 94.94 77 GLU A C 1
ATOM 616 O O . GLU A 1 77 ? 45.553 4.633 -68.860 1.00 94.94 77 GLU A O 1
ATOM 621 N N . ALA A 1 78 ? 43.534 3.966 -68.160 1.00 94.44 78 ALA A N 1
ATOM 622 C CA . ALA A 1 78 ? 43.012 3.712 -69.503 1.00 94.44 78 ALA A CA 1
ATOM 623 C C . ALA A 1 78 ? 42.844 4.993 -70.341 1.00 94.44 78 ALA A C 1
ATOM 625 O O . ALA A 1 78 ? 43.139 4.983 -71.535 1.00 94.44 78 ALA A O 1
ATOM 626 N N . ILE A 1 79 ? 42.377 6.090 -69.732 1.00 96.62 79 ILE A N 1
ATOM 627 C CA . ILE A 1 79 ? 42.262 7.395 -70.400 1.00 96.62 79 ILE A CA 1
ATOM 628 C C . ILE A 1 79 ? 43.639 7.939 -70.766 1.00 96.62 79 ILE A C 1
ATOM 630 O O . ILE A 1 79 ? 43.792 8.463 -71.864 1.00 96.62 79 ILE A O 1
ATOM 634 N N . GLU A 1 80 ? 44.634 7.800 -69.890 1.00 95.06 80 GLU A N 1
ATOM 635 C CA . GLU A 1 80 ? 45.990 8.271 -70.178 1.00 95.06 80 GLU A CA 1
ATOM 636 C C . GLU A 1 80 ? 46.582 7.543 -71.386 1.00 95.06 80 GLU A C 1
ATOM 638 O O . GLU A 1 80 ? 47.031 8.185 -72.330 1.00 95.06 80 GLU A O 1
ATOM 643 N N . LYS A 1 81 ? 46.440 6.214 -71.440 1.00 94.31 81 LYS A N 1
ATOM 644 C CA . LYS A 1 81 ? 46.847 5.437 -72.616 1.00 94.31 81 LYS A CA 1
ATOM 645 C C . LYS A 1 81 ? 46.115 5.874 -73.892 1.00 94.31 81 LYS A C 1
ATOM 647 O O . LYS A 1 81 ? 46.727 6.005 -74.945 1.00 94.31 81 LYS A O 1
ATOM 652 N N . LEU A 1 82 ? 44.810 6.138 -73.809 1.00 94.75 82 LEU A N 1
ATOM 653 C CA . LEU A 1 82 ? 44.044 6.639 -74.955 1.00 94.75 82 LEU A CA 1
ATOM 654 C C . LEU A 1 82 ? 44.496 8.040 -75.398 1.00 94.75 82 LEU A C 1
ATOM 656 O O . LEU A 1 82 ? 44.431 8.338 -76.586 1.00 94.75 82 LEU A O 1
ATOM 660 N N . ARG A 1 83 ? 44.957 8.897 -74.477 1.00 94.62 83 ARG A N 1
ATOM 661 C CA . ARG A 1 83 ? 45.532 10.214 -74.808 1.00 94.62 83 ARG A CA 1
ATOM 662 C C . ARG A 1 83 ? 46.881 10.082 -75.504 1.00 94.62 83 ARG A C 1
ATOM 664 O O . ARG A 1 83 ? 47.155 10.844 -76.432 1.00 94.62 83 ARG A O 1
ATOM 671 N N . GLU A 1 84 ? 47.703 9.122 -75.085 1.00 94.50 84 GLU A N 1
ATOM 672 C CA . GLU A 1 84 ? 48.943 8.770 -75.783 1.00 94.50 84 GLU A CA 1
ATOM 673 C C . GLU A 1 84 ? 48.636 8.285 -77.211 1.00 94.50 84 GLU A C 1
ATOM 675 O O . GLU A 1 84 ? 49.209 8.808 -78.168 1.00 94.50 84 GLU A O 1
ATOM 680 N N . ASP A 1 85 ? 47.668 7.373 -77.368 1.00 94.00 85 ASP A N 1
ATOM 681 C CA . ASP A 1 85 ? 47.226 6.854 -78.671 1.00 94.00 85 ASP A CA 1
ATOM 682 C C . ASP A 1 85 ? 46.637 7.960 -79.571 1.00 94.00 85 ASP A C 1
ATOM 684 O O . ASP A 1 85 ? 46.936 8.013 -80.765 1.00 94.00 85 ASP A O 1
ATOM 688 N N . GLU A 1 86 ? 45.826 8.867 -79.017 1.00 95.31 86 GLU A N 1
ATOM 689 C CA . GLU A 1 86 ? 45.265 10.021 -79.733 1.00 95.31 86 GLU A CA 1
ATOM 690 C C . GLU A 1 86 ? 46.365 10.995 -80.176 1.00 95.31 86 GLU A C 1
ATOM 692 O O . GLU A 1 86 ? 46.349 11.477 -81.308 1.00 95.31 86 GLU A O 1
ATOM 697 N N . THR A 1 87 ? 47.353 11.257 -79.316 1.00 94.19 87 THR A N 1
ATOM 698 C CA . THR A 1 87 ? 48.496 12.118 -79.649 1.00 94.19 87 THR A CA 1
ATOM 699 C C . THR A 1 87 ? 49.333 11.500 -80.765 1.00 94.19 87 THR A C 1
ATOM 701 O O . THR A 1 87 ? 49.620 12.174 -81.753 1.00 94.19 87 THR A O 1
ATOM 704 N N . ALA A 1 88 ? 49.634 10.202 -80.675 1.00 93.75 88 ALA A N 1
ATOM 705 C CA . ALA A 1 88 ? 50.342 9.477 -81.725 1.00 93.75 88 ALA A CA 1
ATOM 706 C C . ALA A 1 88 ? 49.556 9.457 -83.049 1.00 93.75 88 ALA A C 1
ATOM 708 O O . ALA A 1 88 ? 50.138 9.666 -84.114 1.00 93.75 88 ALA A O 1
ATOM 709 N N . ALA A 1 89 ? 48.234 9.253 -83.002 1.00 93.44 89 ALA A N 1
ATOM 710 C CA . ALA A 1 89 ? 47.373 9.299 -84.184 1.00 93.44 89 ALA A CA 1
ATOM 711 C C . ALA A 1 89 ? 47.320 10.703 -84.808 1.00 93.44 89 ALA A C 1
ATOM 713 O O . ALA A 1 89 ? 47.358 10.830 -86.031 1.00 93.44 89 ALA A O 1
ATOM 714 N N . ARG A 1 90 ? 47.290 11.757 -83.984 1.00 94.94 90 ARG A N 1
ATOM 715 C CA . ARG A 1 90 ? 47.325 13.158 -84.428 1.00 94.94 90 ARG A CA 1
ATOM 716 C C . ARG A 1 90 ? 48.642 13.497 -85.122 1.00 94.94 90 ARG A C 1
ATOM 718 O O . ARG A 1 90 ? 48.626 14.114 -86.187 1.00 94.94 90 ARG A O 1
ATOM 725 N N . ASP A 1 91 ? 49.766 13.075 -84.552 1.00 93.38 91 ASP A N 1
ATOM 726 C CA . ASP A 1 91 ? 51.088 13.291 -85.145 1.00 93.38 91 ASP A CA 1
ATOM 727 C C . ASP A 1 91 ? 51.260 12.494 -86.447 1.00 93.38 91 ASP A C 1
ATOM 729 O O . ASP A 1 91 ? 51.762 13.032 -87.438 1.00 93.38 91 ASP A O 1
ATOM 733 N N . ALA A 1 92 ? 50.773 11.249 -86.487 1.00 90.94 92 ALA A N 1
ATOM 734 C CA . ALA A 1 92 ? 50.760 10.427 -87.695 1.00 90.94 92 ALA A CA 1
ATOM 735 C C . ALA A 1 92 ? 49.905 11.056 -88.805 1.00 90.94 92 ALA A C 1
ATOM 737 O O . ALA A 1 92 ? 50.371 11.171 -89.939 1.00 90.94 92 ALA A O 1
ATOM 738 N N . LEU A 1 93 ? 48.696 11.531 -88.480 1.00 93.44 93 LEU A N 1
ATOM 739 C CA . LEU A 1 93 ? 47.841 12.248 -89.425 1.00 93.44 93 LEU A CA 1
ATOM 740 C C . LEU A 1 93 ? 48.538 13.502 -89.957 1.00 93.44 93 LEU A C 1
ATOM 742 O O . LEU A 1 93 ? 48.590 13.699 -91.165 1.00 93.44 93 LEU A O 1
ATOM 746 N N . ARG A 1 94 ? 49.134 14.321 -89.082 1.00 92.25 94 ARG A N 1
ATOM 747 C CA . ARG A 1 94 ? 49.863 15.529 -89.494 1.00 92.25 94 ARG A CA 1
ATOM 748 C C . ARG A 1 94 ? 51.013 15.199 -90.447 1.00 92.25 94 ARG A C 1
ATOM 750 O O . ARG A 1 94 ? 51.248 15.938 -91.401 1.00 92.25 94 ARG A O 1
ATOM 757 N N . SER A 1 95 ? 51.736 14.109 -90.191 1.00 90.19 95 SER A N 1
ATOM 758 C CA . SER A 1 95 ? 52.810 13.648 -91.070 1.00 90.19 95 SER A CA 1
ATOM 759 C C . SER A 1 95 ? 52.268 13.176 -92.423 1.00 90.19 95 SER A C 1
ATOM 761 O O . SER A 1 95 ? 52.813 13.579 -93.450 1.00 90.19 95 SER A O 1
ATOM 763 N N . LEU A 1 96 ? 51.184 12.392 -92.439 1.00 90.31 96 LEU A N 1
ATOM 764 C CA . LEU A 1 96 ? 50.519 11.937 -93.664 1.00 90.31 96 LEU A CA 1
ATOM 765 C C . LEU A 1 96 ? 49.970 13.108 -94.484 1.00 90.31 96 LEU A C 1
ATOM 767 O O . LEU A 1 96 ? 50.215 13.175 -95.683 1.00 90.31 96 LEU A O 1
ATOM 771 N N . GLU A 1 97 ? 49.308 14.074 -93.845 1.00 89.69 97 GLU A N 1
ATOM 772 C CA . GLU A 1 97 ? 48.813 15.288 -94.499 1.00 89.69 97 GLU A CA 1
ATOM 773 C C . GLU A 1 97 ? 49.958 16.099 -95.112 1.00 89.69 97 GLU A C 1
ATOM 775 O O . GLU A 1 97 ? 49.830 16.588 -96.229 1.00 89.69 97 GLU A O 1
ATOM 780 N N . GLN A 1 98 ? 51.107 16.216 -94.438 1.00 88.25 98 GLN A N 1
ATOM 781 C CA . GLN A 1 98 ? 52.273 16.902 -95.005 1.00 88.25 98 GLN A CA 1
ATOM 782 C C . GLN A 1 98 ? 52.827 16.201 -96.248 1.00 88.25 98 GLN A C 1
ATOM 784 O O . GLN A 1 98 ? 53.189 16.880 -97.210 1.00 88.25 98 GLN A O 1
ATOM 789 N N . VAL A 1 99 ? 52.919 14.869 -96.231 1.00 87.25 99 VAL A N 1
ATOM 790 C CA . VAL A 1 99 ? 53.395 14.084 -97.380 1.00 87.25 99 VAL A CA 1
ATOM 791 C C . VAL A 1 99 ? 52.389 14.171 -98.531 1.00 87.25 99 VAL A C 1
ATOM 793 O O . VAL A 1 99 ? 52.772 14.533 -99.643 1.00 87.25 99 VAL A O 1
ATOM 796 N N . TYR A 1 100 ? 51.101 13.982 -98.247 1.00 87.94 100 TYR A N 1
ATOM 797 C CA . TYR A 1 100 ? 50.018 14.097 -99.223 1.00 87.94 100 TYR A CA 1
ATOM 798 C C . TYR A 1 100 ? 49.942 15.493 -99.863 1.00 87.94 100 TYR A C 1
ATOM 800 O O . TYR A 1 100 ? 49.814 15.624 -101.078 1.00 87.94 100 TYR A O 1
ATOM 808 N N . MET A 1 101 ? 50.104 16.568 -99.082 1.00 85.62 101 MET A N 1
ATOM 809 C CA . MET A 1 101 ? 50.132 17.939 -99.615 1.00 85.62 101 MET A CA 1
ATOM 810 C C . MET A 1 101 ? 51.348 18.191 -100.515 1.00 85.62 101 MET A C 1
ATOM 812 O O . MET A 1 101 ? 51.225 18.877 -101.530 1.00 85.62 101 MET A O 1
ATOM 816 N N . LYS A 1 102 ? 52.519 17.629 -100.181 1.00 85.38 102 LYS A N 1
ATOM 817 C CA . LYS A 1 102 ? 53.713 17.702 -101.043 1.00 85.38 102 LYS A CA 1
ATOM 818 C C . LYS A 1 102 ? 53.509 16.941 -102.352 1.00 85.38 102 LYS A C 1
ATOM 820 O O . LYS A 1 102 ? 53.882 17.460 -103.400 1.00 85.38 102 LYS A O 1
ATOM 825 N N . GLN A 1 103 ? 52.883 15.766 -102.305 1.00 84.25 103 GLN A N 1
ATOM 826 C CA . GLN A 1 103 ? 52.525 14.999 -103.501 1.00 84.25 103 GLN A CA 1
ATOM 827 C C . GLN A 1 103 ? 51.532 15.759 -104.377 1.00 84.25 103 GLN A C 1
ATOM 829 O O . GLN A 1 103 ? 51.782 15.926 -105.565 1.00 84.25 103 GLN A O 1
ATOM 834 N N . GLN A 1 104 ? 50.455 16.299 -103.800 1.00 84.12 104 GLN A N 1
ATOM 835 C CA . GLN A 1 104 ? 49.491 17.125 -104.533 1.00 84.12 104 GLN A CA 1
ATOM 836 C C . GLN A 1 104 ? 50.165 18.349 -105.170 1.00 84.12 104 GLN A C 1
ATOM 838 O O . GLN A 1 104 ? 49.910 18.668 -106.331 1.00 84.12 104 GLN A O 1
ATOM 843 N N . ALA A 1 105 ? 51.092 18.999 -104.457 1.00 83.56 105 ALA A N 1
ATOM 844 C CA . ALA A 1 105 ? 51.890 20.089 -105.013 1.00 83.56 105 ALA A CA 1
ATOM 845 C C . ALA A 1 105 ? 52.789 19.632 -106.179 1.00 83.56 105 ALA A C 1
ATOM 847 O O . ALA A 1 105 ? 52.911 20.366 -107.156 1.00 83.56 105 ALA A O 1
ATOM 848 N N . ALA A 1 106 ? 53.384 18.437 -106.112 1.00 83.06 106 ALA A N 1
ATOM 849 C CA . ALA A 1 106 ? 54.190 17.864 -107.193 1.00 83.06 106 ALA A CA 1
ATOM 850 C C . ALA A 1 106 ? 53.348 17.460 -108.417 1.00 83.06 106 ALA A C 1
ATOM 852 O O . ALA A 1 106 ? 53.743 17.741 -109.546 1.00 83.06 106 ALA A O 1
ATOM 853 N N . VAL A 1 107 ? 52.167 16.866 -108.209 1.00 82.69 107 VAL A N 1
ATOM 854 C CA . VAL A 1 107 ? 51.209 16.535 -109.280 1.00 82.69 107 VAL A CA 1
ATOM 855 C C . VAL A 1 107 ? 50.752 17.802 -110.004 1.00 82.69 107 VAL A C 1
ATOM 857 O O . VAL A 1 107 ? 50.745 17.842 -111.233 1.00 82.69 107 VAL A O 1
ATOM 860 N N . LEU A 1 108 ? 50.433 18.868 -109.263 1.00 81.19 108 LEU A N 1
ATOM 861 C CA . LEU A 1 108 ? 50.080 20.165 -109.847 1.00 81.19 108 LEU A CA 1
ATOM 862 C C . LEU A 1 108 ? 51.272 20.823 -110.558 1.00 81.19 108 LEU A C 1
ATOM 864 O O . LEU A 1 108 ? 51.100 21.392 -111.635 1.00 81.19 108 LEU A O 1
ATOM 868 N N . ALA A 1 109 ? 52.481 20.723 -109.994 1.00 81.75 109 ALA A N 1
ATOM 869 C CA . ALA A 1 109 ? 53.701 21.260 -110.593 1.00 81.75 109 ALA A CA 1
ATOM 870 C C . ALA A 1 109 ? 54.091 20.549 -111.900 1.00 81.75 109 ALA A C 1
ATOM 872 O O . ALA A 1 109 ? 54.591 21.206 -112.810 1.00 81.75 109 ALA A O 1
ATOM 873 N N . ALA A 1 110 ? 53.812 19.247 -112.030 1.00 80.12 110 ALA A N 1
ATOM 874 C CA . ALA A 1 110 ? 54.032 18.489 -113.263 1.00 80.12 110 ALA A CA 1
ATOM 875 C C . ALA A 1 110 ? 53.179 18.991 -114.447 1.00 80.12 110 ALA A C 1
ATOM 877 O O . ALA A 1 110 ? 53.534 18.750 -115.599 1.00 80.12 110 ALA A O 1
ATOM 878 N N . GLY A 1 111 ? 52.074 19.695 -114.176 1.00 76.38 111 GLY A N 1
ATOM 879 C CA . GLY A 1 111 ? 51.219 20.321 -115.188 1.00 76.38 111 GLY A CA 1
ATOM 880 C C . GLY A 1 111 ? 51.580 21.769 -115.541 1.00 76.38 111 GLY A C 1
ATOM 881 O O . GLY A 1 111 ? 50.885 22.368 -116.359 1.00 76.38 111 GLY A O 1
ATOM 882 N N . LEU A 1 112 ? 52.616 22.361 -114.932 1.00 75.56 112 LEU A N 1
ATOM 883 C CA . LEU A 1 112 ? 53.021 23.745 -115.202 1.00 75.56 112 LEU A CA 1
ATOM 884 C C . LEU A 1 112 ? 53.868 23.841 -116.477 1.00 75.56 112 LEU A C 1
ATOM 886 O O . LEU A 1 112 ? 54.861 23.133 -116.631 1.00 75.56 112 LEU A O 1
ATOM 890 N N . SER A 1 113 ? 53.502 24.774 -117.356 1.00 74.56 113 SER A N 1
ATOM 891 C CA . SER A 1 113 ? 54.242 25.106 -118.579 1.00 74.56 113 SER A CA 1
ATOM 892 C C . SER A 1 113 ? 54.821 26.519 -118.483 1.00 74.56 113 SER A C 1
ATOM 894 O O . SER A 1 113 ? 54.162 27.433 -117.986 1.00 74.56 113 SER A O 1
ATOM 896 N N . ASP A 1 114 ? 56.060 26.706 -118.940 1.00 74.56 114 ASP A N 1
ATOM 897 C CA . ASP A 1 114 ? 56.775 27.979 -118.798 1.00 74.56 114 ASP A CA 1
ATOM 898 C C . ASP A 1 114 ? 56.077 29.094 -119.604 1.00 74.56 114 ASP A C 1
ATOM 900 O O . ASP A 1 114 ? 55.855 28.961 -120.810 1.00 74.56 114 ASP A O 1
ATOM 904 N N . GLY A 1 115 ? 55.696 30.183 -118.928 1.00 73.69 115 GLY A N 1
ATOM 905 C CA . GLY A 1 115 ? 54.984 31.323 -119.518 1.00 73.69 115 GLY A CA 1
ATOM 906 C C . GLY A 1 115 ? 53.452 31.321 -119.382 1.00 73.69 115 GLY A C 1
ATOM 907 O O . GLY A 1 115 ? 52.848 32.375 -119.606 1.00 73.69 115 GLY A O 1
ATOM 908 N N . GLU A 1 116 ? 52.818 30.220 -118.962 1.00 78.25 116 GLU A N 1
ATOM 909 C CA . GLU A 1 116 ? 51.365 30.150 -118.717 1.00 78.25 116 GLU A CA 1
ATOM 910 C C . GLU A 1 116 ? 51.002 30.470 -117.252 1.00 78.25 116 GLU A C 1
ATOM 912 O O . GLU A 1 116 ? 51.761 30.133 -116.340 1.00 78.25 116 GLU A O 1
ATOM 917 N N . PRO A 1 117 ? 49.854 31.126 -116.980 1.00 81.00 117 PRO A N 1
ATOM 918 C CA . PRO A 1 117 ? 49.443 31.433 -115.613 1.00 81.00 117 PRO A CA 1
ATOM 919 C C . PRO A 1 117 ? 49.078 30.153 -114.845 1.00 81.00 117 PRO A C 1
ATOM 921 O O . PRO A 1 117 ? 48.193 29.398 -115.247 1.00 81.00 117 PRO A O 1
ATOM 924 N N . CYS A 1 118 ? 49.725 29.931 -113.699 1.00 81.00 118 CYS A N 1
ATOM 925 C CA . CYS A 1 118 ? 49.457 28.800 -112.813 1.00 81.00 118 CYS A CA 1
ATOM 926 C C . CYS A 1 118 ? 47.983 28.778 -112.351 1.00 81.00 118 CYS A C 1
ATOM 928 O O . CYS A 1 118 ? 47.493 29.791 -111.844 1.00 81.00 118 CYS A O 1
ATOM 930 N N . PRO A 1 119 ? 47.280 27.633 -112.418 1.00 79.56 119 PRO A N 1
ATOM 931 C CA . PRO A 1 119 ? 45.856 27.550 -112.080 1.00 79.56 119 PRO A CA 1
ATOM 932 C C . PRO A 1 119 ? 45.546 27.746 -110.586 1.00 79.56 119 PRO A C 1
ATOM 934 O O . PRO A 1 119 ? 44.391 27.966 -110.233 1.00 79.56 119 PRO A O 1
ATOM 937 N N . VAL A 1 120 ? 46.548 27.678 -109.701 1.00 82.62 120 VAL A N 1
ATOM 938 C CA . VAL A 1 120 ? 46.365 27.849 -108.247 1.00 82.62 120 VAL A CA 1
ATOM 939 C C . VAL A 1 120 ? 46.578 29.301 -107.807 1.00 82.62 120 VAL A C 1
ATOM 941 O O . VAL A 1 120 ? 45.799 29.817 -107.012 1.00 82.62 120 VAL A O 1
ATOM 944 N N . CYS A 1 121 ? 47.628 29.972 -108.300 1.00 83.25 121 CYS A N 1
ATOM 945 C CA . CYS A 1 121 ? 48.013 31.316 -107.839 1.00 83.25 121 CYS A CA 1
ATOM 946 C C . CYS A 1 121 ? 48.113 32.386 -108.941 1.00 83.25 121 CYS A C 1
ATOM 948 O O . CYS A 1 121 ? 48.285 33.559 -108.618 1.00 83.25 121 CYS A O 1
ATOM 950 N N . GLY A 1 122 ? 48.023 32.015 -110.222 1.00 78.44 122 GLY A N 1
ATOM 951 C CA . GLY A 1 122 ? 48.051 32.935 -111.366 1.00 78.44 122 GLY A CA 1
ATOM 952 C C . GLY A 1 122 ? 49.434 33.441 -111.799 1.00 78.44 122 GLY A C 1
ATOM 953 O O . GLY A 1 122 ? 49.500 34.281 -112.689 1.00 78.44 122 GLY A O 1
ATOM 954 N N . SER A 1 123 ? 50.533 32.968 -111.196 1.00 82.94 123 SER A N 1
ATOM 955 C CA . SER A 1 123 ? 51.904 33.341 -111.594 1.00 82.94 123 SER A CA 1
ATOM 956 C C . SER A 1 123 ? 52.336 32.642 -112.886 1.00 82.94 123 SER A C 1
ATOM 958 O O . SER A 1 123 ? 52.054 31.460 -113.058 1.00 82.94 123 SER A O 1
ATOM 960 N N . ASN A 1 124 ? 53.093 33.337 -113.739 1.00 79.38 124 ASN A N 1
ATOM 961 C CA . ASN A 1 124 ? 53.659 32.781 -114.977 1.00 79.38 124 ASN A CA 1
ATOM 962 C C . ASN A 1 124 ? 55.077 32.210 -114.791 1.00 79.38 124 ASN A C 1
ATOM 964 O O . ASN A 1 124 ? 55.664 31.712 -115.748 1.00 79.38 1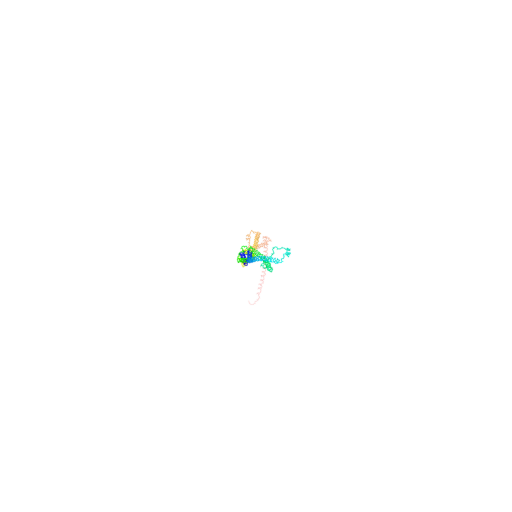24 ASN A O 1
ATOM 968 N N . HIS A 1 125 ? 55.659 32.324 -113.589 1.00 78.75 125 HIS A N 1
ATOM 969 C CA . HIS A 1 125 ? 57.015 31.855 -113.304 1.00 78.75 125 HIS A CA 1
ATOM 970 C C . HIS A 1 125 ? 57.103 31.152 -111.942 1.00 78.75 125 HIS A C 1
ATOM 972 O O . HIS A 1 125 ? 56.678 31.702 -110.920 1.00 78.75 125 HIS A O 1
ATOM 978 N N . HIS A 1 126 ? 57.685 29.948 -111.935 1.00 75.50 126 HIS A N 1
ATOM 979 C CA . HIS A 1 126 ? 57.938 29.122 -110.752 1.00 75.50 126 HIS A CA 1
ATOM 980 C C . HIS A 1 126 ? 59.407 28.654 -110.747 1.00 75.50 126 HIS A C 1
ATOM 982 O O . HIS A 1 126 ? 59.734 27.668 -111.403 1.00 75.50 126 HIS A O 1
ATOM 988 N N . PRO A 1 127 ? 60.309 29.329 -110.010 1.00 74.62 127 PRO A N 1
ATOM 989 C CA . PRO A 1 127 ? 61.753 29.078 -110.090 1.00 74.62 127 PRO A CA 1
ATOM 990 C C . PRO A 1 127 ? 62.215 27.761 -109.439 1.00 74.62 127 PRO A C 1
ATOM 992 O O . PRO A 1 127 ? 63.343 27.333 -109.664 1.00 74.62 127 PRO A O 1
ATOM 995 N N . ALA A 1 128 ? 61.364 27.113 -108.639 1.00 80.44 128 ALA A N 1
ATOM 996 C CA . ALA A 1 128 ? 61.613 25.790 -108.066 1.00 80.44 128 ALA A CA 1
ATOM 997 C C . ALA A 1 128 ? 60.288 25.005 -107.963 1.00 80.44 128 ALA A C 1
ATOM 999 O O . ALA A 1 128 ? 59.653 25.019 -106.904 1.00 80.44 128 ALA A O 1
ATOM 1000 N N . PRO A 1 129 ? 59.814 24.381 -109.059 1.00 78.38 129 PRO A N 1
ATOM 1001 C CA . PRO A 1 129 ? 58.617 23.543 -109.039 1.00 78.38 129 PRO A CA 1
ATOM 1002 C C . PRO A 1 129 ? 58.792 22.359 -108.080 1.00 78.38 129 PRO A C 1
ATOM 1004 O O . PRO A 1 129 ? 59.892 21.823 -107.938 1.00 78.38 129 PRO A O 1
ATOM 1007 N N . ALA A 1 130 ? 57.711 21.946 -107.417 1.00 80.62 130 ALA A N 1
ATOM 1008 C CA . ALA A 1 130 ? 57.743 20.778 -106.543 1.00 80.62 130 ALA A CA 1
ATOM 1009 C C . ALA A 1 130 ? 58.019 19.508 -107.364 1.00 80.62 130 ALA A C 1
ATOM 1011 O O . ALA A 1 130 ? 57.399 19.288 -108.402 1.00 80.62 130 ALA A O 1
ATOM 1012 N N . THR A 1 131 ? 58.944 18.672 -106.899 1.00 76.81 131 THR A N 1
ATOM 1013 C CA . THR A 1 131 ? 59.291 17.406 -107.554 1.00 76.81 131 THR A CA 1
ATOM 1014 C C . THR A 1 131 ? 58.547 16.237 -106.908 1.00 76.81 131 THR A C 1
ATOM 1016 O O . THR A 1 131 ? 58.372 16.256 -105.686 1.00 76.81 131 THR A O 1
ATOM 1019 N N . PRO A 1 132 ? 58.154 15.204 -107.677 1.00 69.75 132 PRO A N 1
ATOM 1020 C CA . PRO A 1 132 ? 57.596 13.977 -107.111 1.00 69.75 132 PRO A CA 1
ATOM 1021 C C . PRO A 1 132 ? 58.562 13.361 -106.090 1.00 69.75 132 PRO A C 1
ATOM 1023 O O . PRO A 1 132 ? 59.769 13.317 -106.335 1.00 69.75 132 PRO A O 1
ATOM 1026 N N . SER A 1 133 ? 58.043 12.919 -104.946 1.00 69.50 133 SER A N 1
ATOM 1027 C CA . SER A 1 133 ? 58.769 12.071 -103.991 1.00 69.50 133 SER A CA 1
ATOM 1028 C C . SER A 1 133 ? 58.453 10.597 -104.247 1.00 69.50 133 SER A C 1
ATOM 1030 O O . SER A 1 133 ? 57.364 10.298 -104.725 1.00 69.50 133 SER A O 1
ATOM 1032 N N . ASP A 1 134 ? 59.362 9.688 -103.878 1.00 65.31 134 ASP A N 1
ATOM 1033 C CA . ASP A 1 134 ? 59.136 8.232 -103.976 1.00 65.31 134 ASP A CA 1
ATOM 1034 C C . ASP A 1 134 ? 58.132 7.697 -102.935 1.00 65.31 134 ASP A C 1
ATOM 1036 O O . ASP A 1 134 ? 57.600 6.600 -103.093 1.00 65.31 134 ASP A O 1
ATOM 1040 N N . ASP A 1 135 ? 57.854 8.464 -101.877 1.00 65.94 135 ASP A N 1
ATOM 1041 C CA . ASP A 1 135 ? 56.759 8.168 -100.954 1.00 65.94 135 ASP A CA 1
ATOM 1042 C C . ASP A 1 135 ? 55.436 8.509 -101.650 1.00 65.94 135 ASP A C 1
ATOM 1044 O O . ASP A 1 135 ? 55.256 9.669 -102.031 1.00 65.94 135 ASP A O 1
ATOM 1048 N N . ASP A 1 136 ? 54.532 7.531 -101.794 1.00 70.00 136 ASP A N 1
ATOM 1049 C CA . ASP A 1 136 ? 53.176 7.663 -102.356 1.00 70.00 136 ASP A CA 1
ATOM 1050 C C . ASP A 1 136 ? 52.129 7.430 -101.248 1.00 70.00 136 ASP A C 1
ATOM 1052 O O . ASP A 1 136 ? 52.173 6.423 -100.536 1.00 70.00 136 ASP A O 1
ATOM 1056 N N . VAL A 1 137 ? 51.223 8.390 -101.037 1.00 78.75 137 VAL A N 1
ATOM 1057 C CA . VAL A 1 137 ? 50.223 8.383 -99.957 1.00 78.75 137 VAL A CA 1
ATOM 1058 C C . VAL A 1 137 ? 48.854 8.570 -100.594 1.00 78.75 137 VAL A C 1
ATOM 1060 O O . VAL A 1 137 ? 48.542 9.619 -101.149 1.00 78.75 137 VAL A O 1
ATOM 1063 N N . ALA A 1 138 ? 48.014 7.544 -100.484 1.00 82.06 138 ALA A N 1
ATOM 1064 C CA . ALA A 1 138 ? 46.648 7.582 -100.987 1.00 82.06 138 ALA A CA 1
ATOM 1065 C C . ALA A 1 138 ? 45.773 8.546 -100.164 1.00 82.06 138 ALA A C 1
ATOM 1067 O O . ALA A 1 138 ? 45.939 8.660 -98.946 1.00 82.06 138 ALA A O 1
ATOM 1068 N N . ALA A 1 139 ? 44.807 9.204 -100.813 1.00 83.38 139 ALA A N 1
ATOM 1069 C CA . ALA A 1 139 ? 43.847 10.083 -100.138 1.00 83.38 139 ALA A CA 1
ATOM 1070 C C . ALA A 1 139 ? 43.057 9.323 -99.056 1.00 83.38 139 ALA A C 1
ATOM 1072 O O . ALA A 1 139 ? 42.844 9.836 -97.959 1.00 83.38 139 ALA A O 1
ATOM 1073 N N . GLU A 1 140 ? 42.733 8.058 -99.332 1.00 87.62 140 GLU A N 1
ATOM 1074 C CA . GLU A 1 140 ? 42.075 7.135 -98.412 1.00 87.62 140 GLU A CA 1
ATOM 1075 C C . GLU A 1 140 ? 42.877 6.942 -97.116 1.00 87.62 140 GLU A C 1
ATOM 1077 O O . GLU A 1 140 ? 42.292 6.877 -96.043 1.00 87.62 140 GLU A O 1
ATOM 1082 N N . ALA A 1 141 ? 44.215 6.932 -97.175 1.00 87.38 141 ALA A N 1
ATOM 1083 C CA . ALA A 1 141 ? 45.054 6.777 -95.984 1.00 87.38 141 ALA A CA 1
ATOM 1084 C C . ALA A 1 141 ? 45.003 8.009 -95.058 1.00 87.38 141 ALA A C 1
ATOM 1086 O O . ALA A 1 141 ? 45.114 7.872 -93.837 1.00 87.38 141 ALA A O 1
ATOM 1087 N N . VAL A 1 142 ? 44.823 9.211 -95.620 1.00 89.75 142 VAL A N 1
ATOM 1088 C CA . VAL A 1 142 ? 44.623 10.448 -94.845 1.00 89.75 142 VAL A CA 1
ATOM 1089 C C . VAL A 1 142 ? 43.227 10.463 -94.222 1.00 89.75 142 VAL A C 1
ATOM 1091 O O . VAL A 1 142 ? 43.086 10.801 -93.046 1.00 89.75 142 VAL A O 1
ATOM 1094 N N . ASP A 1 143 ? 42.204 10.064 -94.977 1.00 90.31 143 ASP A N 1
ATOM 1095 C CA . ASP A 1 143 ? 40.825 10.013 -94.485 1.00 90.31 143 ASP A CA 1
ATOM 1096 C C . ASP A 1 143 ? 40.631 8.925 -93.412 1.00 90.31 143 ASP A C 1
ATOM 1098 O O . ASP A 1 143 ? 39.995 9.191 -92.390 1.00 90.31 143 ASP A O 1
ATOM 1102 N N . ASP A 1 144 ? 41.264 7.757 -93.552 1.00 91.25 144 ASP A N 1
ATOM 1103 C CA . ASP A 1 144 ? 41.290 6.709 -92.522 1.00 91.25 144 ASP A CA 1
ATOM 1104 C C . ASP A 1 144 ? 41.994 7.187 -91.241 1.00 91.25 144 ASP A C 1
ATOM 1106 O O . ASP A 1 144 ? 41.528 6.932 -90.126 1.00 91.25 144 ASP A O 1
ATOM 1110 N N . ALA A 1 145 ? 43.104 7.926 -91.373 1.00 91.38 145 ALA A N 1
ATOM 1111 C CA . ALA A 1 145 ? 43.808 8.509 -90.232 1.00 91.38 145 ALA A CA 1
ATOM 1112 C C . ALA A 1 145 ? 42.971 9.592 -89.523 1.00 91.38 145 ALA A C 1
ATOM 1114 O O . ALA A 1 145 ? 42.970 9.647 -88.289 1.00 91.38 145 ALA A O 1
ATOM 1115 N N . ARG A 1 146 ? 42.208 10.406 -90.270 1.00 93.12 146 ARG A N 1
ATOM 1116 C CA . ARG A 1 146 ? 41.230 11.363 -89.713 1.00 93.12 146 ARG A CA 1
ATOM 1117 C C . ARG A 1 146 ? 40.097 10.654 -88.987 1.00 93.12 146 ARG A C 1
ATOM 1119 O O . ARG A 1 146 ? 39.818 10.988 -87.840 1.00 93.12 146 ARG A O 1
ATOM 1126 N N . ALA A 1 147 ? 39.494 9.644 -89.612 1.00 93.31 147 ALA A N 1
ATOM 1127 C CA . ALA A 1 147 ? 38.422 8.862 -89.005 1.00 93.31 147 ALA A CA 1
ATOM 1128 C C . ALA A 1 147 ? 38.883 8.178 -87.708 1.00 93.31 147 ALA A C 1
ATOM 1130 O O . ALA A 1 147 ? 38.155 8.178 -86.715 1.00 93.31 147 ALA A O 1
ATOM 1131 N N . ARG A 1 148 ? 40.117 7.655 -87.683 1.00 93.31 148 ARG A N 1
ATOM 1132 C CA . ARG A 1 148 ? 40.730 7.078 -86.479 1.00 93.31 148 ARG A CA 1
ATOM 1133 C C . ARG A 1 148 ? 40.951 8.117 -85.378 1.00 93.31 148 ARG A C 1
ATOM 1135 O O . ARG A 1 148 ? 40.705 7.810 -84.213 1.00 93.31 148 ARG A O 1
ATOM 1142 N N . LEU A 1 149 ? 41.415 9.321 -85.716 1.00 94.50 149 LEU A N 1
ATOM 1143 C CA . LEU A 1 149 ? 41.586 10.402 -84.742 1.00 94.50 149 LEU A CA 1
ATOM 1144 C C . LEU A 1 149 ? 40.236 10.855 -84.162 1.00 94.50 149 LEU A C 1
ATOM 1146 O O . LEU A 1 149 ? 40.116 11.010 -82.948 1.00 94.50 149 LEU A O 1
ATOM 1150 N N . ASP A 1 150 ? 39.213 10.997 -85.006 1.00 94.19 150 ASP A N 1
ATOM 1151 C CA . ASP A 1 150 ? 37.855 11.347 -84.581 1.00 94.19 150 ASP A CA 1
ATOM 1152 C C . ASP A 1 150 ? 37.239 10.273 -83.666 1.00 94.19 150 ASP A C 1
ATOM 1154 O O . ASP A 1 150 ? 36.600 10.604 -82.664 1.00 94.19 150 ASP A O 1
ATOM 1158 N N . ASP A 1 151 ? 37.438 8.987 -83.974 1.00 94.81 151 ASP A N 1
ATOM 1159 C CA . ASP A 1 151 ? 36.975 7.868 -83.140 1.00 94.81 151 ASP A CA 1
ATOM 1160 C C . ASP A 1 151 ? 37.672 7.835 -81.769 1.00 94.81 151 ASP A C 1
ATOM 1162 O O . ASP A 1 151 ? 37.011 7.703 -80.731 1.00 94.81 151 ASP A O 1
ATOM 1166 N N . LEU A 1 152 ? 38.993 8.051 -81.742 1.00 94.62 152 LEU A N 1
ATOM 1167 C CA . LEU A 1 152 ? 39.756 8.195 -80.499 1.00 94.62 152 LEU A CA 1
ATOM 1168 C C . LEU A 1 152 ? 39.270 9.397 -79.681 1.00 94.62 152 LEU A C 1
ATOM 1170 O O . LEU A 1 152 ? 39.063 9.259 -78.476 1.00 94.62 152 LEU A O 1
ATOM 1174 N N . GLY A 1 153 ? 39.002 10.537 -80.324 1.00 93.62 153 GLY A N 1
ATOM 1175 C CA . GLY A 1 153 ? 38.451 11.730 -79.678 1.00 93.62 153 GLY A CA 1
ATOM 1176 C C . GLY A 1 153 ? 37.069 11.492 -79.057 1.00 93.62 153 GLY A C 1
ATOM 1177 O O . GLY A 1 153 ? 36.834 11.851 -77.900 1.00 93.62 153 GLY A O 1
ATOM 1178 N N . ARG A 1 154 ? 36.156 10.815 -79.770 1.00 95.19 154 ARG A N 1
ATOM 1179 C CA . ARG A 1 154 ? 34.829 10.430 -79.239 1.00 95.19 154 ARG A CA 1
ATOM 1180 C C . ARG A 1 154 ? 34.934 9.434 -78.087 1.00 95.19 154 ARG A C 1
ATOM 1182 O O . ARG A 1 154 ? 34.219 9.562 -77.087 1.00 95.19 154 ARG A O 1
ATOM 1189 N N . THR A 1 155 ? 35.833 8.459 -78.207 1.00 95.06 155 THR A N 1
ATOM 1190 C CA . THR A 1 155 ? 36.100 7.475 -77.153 1.00 95.06 155 THR A CA 1
ATOM 1191 C C . THR A 1 155 ? 36.662 8.161 -75.910 1.00 95.06 155 THR A C 1
ATOM 1193 O O . THR A 1 155 ? 36.183 7.905 -74.806 1.00 95.06 155 THR A O 1
ATOM 1196 N N . LEU A 1 156 ? 37.613 9.085 -76.071 1.00 95.94 156 LEU A N 1
ATOM 1197 C CA . LEU A 1 156 ? 38.156 9.897 -74.984 1.00 95.94 156 LEU A CA 1
ATOM 1198 C C . LEU A 1 156 ? 37.077 10.743 -74.308 1.00 95.94 156 LEU A C 1
ATOM 1200 O O . LEU A 1 156 ? 37.005 10.733 -73.082 1.00 95.94 156 LEU A O 1
ATOM 1204 N N . ALA A 1 157 ? 36.227 11.439 -75.066 1.00 94.62 157 ALA A N 1
ATOM 1205 C CA . ALA A 1 157 ? 35.124 12.220 -74.502 1.00 94.62 157 ALA A CA 1
ATOM 1206 C C . ALA A 1 157 ? 34.200 11.338 -73.641 1.00 94.62 157 ALA A C 1
ATOM 1208 O O . ALA A 1 157 ? 34.031 11.596 -72.452 1.00 94.62 157 ALA A O 1
ATOM 1209 N N . THR A 1 158 ? 33.737 10.212 -74.195 1.00 96.19 158 THR A N 1
ATOM 1210 C CA . THR A 1 158 ? 32.863 9.258 -73.489 1.00 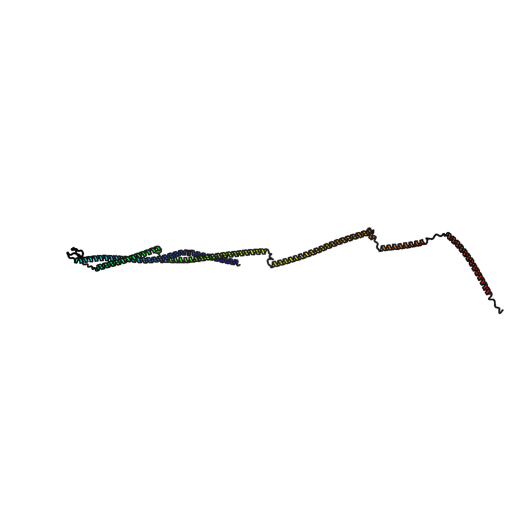96.19 158 THR A CA 1
ATOM 1211 C C . THR A 1 158 ? 33.515 8.703 -72.217 1.00 96.19 158 THR A C 1
ATOM 1213 O O . THR A 1 158 ? 32.865 8.549 -71.182 1.00 96.19 158 THR A O 1
ATOM 1216 N N . ARG A 1 159 ? 34.816 8.389 -72.267 1.00 95.69 159 ARG A N 1
ATOM 1217 C CA . ARG A 1 159 ? 35.557 7.878 -71.105 1.00 95.69 159 ARG A CA 1
ATOM 1218 C C . ARG A 1 159 ? 35.786 8.955 -70.045 1.00 95.69 159 ARG A C 1
ATOM 1220 O O . ARG A 1 159 ? 35.700 8.632 -68.865 1.00 95.69 159 ARG A O 1
ATOM 1227 N N . ASN A 1 160 ? 36.038 10.206 -70.431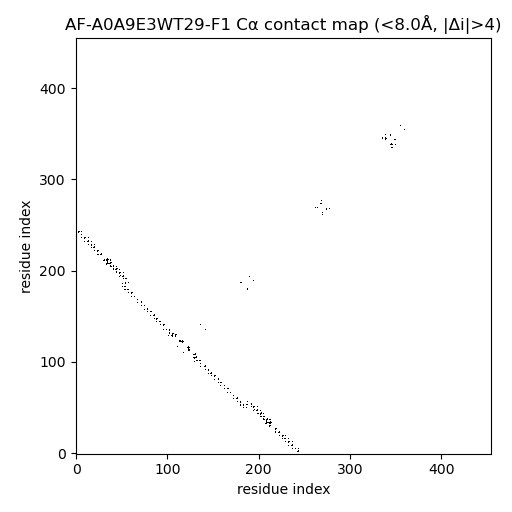 1.00 94.94 160 ASN A N 1
ATOM 1228 C CA . ASN A 1 160 ? 36.163 11.321 -69.488 1.00 94.94 160 ASN A CA 1
ATOM 1229 C C . ASN A 1 160 ? 34.826 11.629 -68.789 1.00 94.94 160 ASN A C 1
ATOM 1231 O O . ASN A 1 160 ? 34.821 11.857 -67.578 1.00 94.94 160 ASN A O 1
ATOM 1235 N N . ASP A 1 161 ? 33.701 11.566 -69.505 1.00 96.12 161 ASP A N 1
ATOM 1236 C CA . ASP A 1 161 ? 32.366 11.717 -68.909 1.00 96.12 161 ASP A CA 1
ATOM 1237 C C . ASP A 1 161 ? 32.099 10.602 -67.887 1.00 96.12 161 ASP A C 1
ATOM 1239 O O . ASP A 1 161 ? 31.744 10.866 -66.736 1.00 96.12 161 ASP A O 1
ATOM 1243 N N . ALA A 1 162 ? 32.381 9.347 -68.259 1.00 94.88 162 ALA A N 1
ATOM 1244 C CA . ALA A 1 162 ? 32.271 8.207 -67.350 1.00 94.88 162 ALA A CA 1
ATOM 1245 C C . ALA A 1 162 ? 33.201 8.332 -66.128 1.00 94.88 162 ALA A C 1
ATOM 1247 O O . ALA A 1 162 ? 32.795 8.008 -65.011 1.00 94.88 162 ALA A O 1
ATOM 1248 N N . LEU A 1 163 ? 34.430 8.833 -66.310 1.00 96.31 163 LEU A N 1
ATOM 1249 C CA . LEU A 1 163 ? 35.353 9.107 -65.206 1.00 96.31 163 LEU A CA 1
ATOM 1250 C C . LEU A 1 163 ? 34.810 10.205 -64.283 1.00 96.31 163 LEU A C 1
ATOM 1252 O O . LEU A 1 163 ? 34.983 10.109 -63.072 1.00 96.31 163 LEU A O 1
ATOM 1256 N N . THR A 1 164 ? 34.150 11.228 -64.822 1.00 96.19 164 THR A N 1
ATOM 1257 C CA . THR A 1 164 ? 33.572 12.328 -64.035 1.00 96.19 164 THR A CA 1
ATOM 1258 C C . THR A 1 164 ? 32.428 11.834 -63.152 1.00 96.19 164 THR A C 1
ATOM 1260 O O . THR A 1 164 ? 32.376 12.153 -61.958 1.00 96.19 164 THR A O 1
ATOM 1263 N N . GLU A 1 165 ? 31.552 10.990 -63.700 1.00 95.19 165 GLU A N 1
ATOM 1264 C CA . GLU A 1 165 ? 30.488 10.332 -62.935 1.00 95.19 165 GLU A CA 1
ATOM 1265 C C . GLU A 1 165 ? 31.045 9.397 -61.862 1.00 95.19 165 GLU A C 1
ATOM 1267 O O . GLU A 1 165 ? 30.617 9.446 -60.704 1.00 95.19 165 GLU A O 1
ATOM 1272 N N . LEU A 1 166 ? 32.054 8.594 -62.213 1.00 95.69 166 LEU A N 1
ATOM 1273 C CA . LEU A 1 166 ? 32.725 7.705 -61.271 1.00 95.69 166 LEU A CA 1
ATOM 1274 C C . LEU A 1 166 ? 33.395 8.490 -60.137 1.00 95.69 166 LEU A C 1
ATOM 1276 O O . LEU A 1 166 ? 33.149 8.192 -58.976 1.00 95.69 166 LEU A O 1
ATOM 1280 N N . THR A 1 167 ? 34.138 9.552 -60.454 1.00 96.12 167 THR A N 1
ATOM 1281 C CA . THR A 1 167 ? 34.784 10.442 -59.469 1.00 96.12 167 THR A CA 1
ATOM 1282 C C . THR A 1 167 ? 33.747 11.071 -58.535 1.00 96.12 167 THR A C 1
ATOM 1284 O O . THR A 1 167 ? 33.942 11.143 -57.318 1.00 96.12 167 THR A O 1
ATOM 1287 N N . SER A 1 168 ? 32.603 11.495 -59.078 1.00 96.19 168 SER A N 1
ATOM 1288 C CA . SER A 1 168 ? 31.498 12.048 -58.290 1.00 96.19 168 SER A CA 1
ATOM 1289 C C . SER A 1 168 ? 30.879 10.998 -57.362 1.00 96.19 168 SER A C 1
ATOM 1291 O O . SER A 1 168 ? 30.565 11.297 -56.208 1.00 96.19 168 SER A O 1
ATOM 1293 N N . ALA A 1 169 ? 30.726 9.757 -57.831 1.00 94.81 169 ALA A N 1
ATOM 1294 C CA . ALA A 1 169 ? 30.256 8.640 -57.017 1.00 94.81 169 ALA A CA 1
ATOM 1295 C C . ALA A 1 169 ? 31.259 8.258 -55.914 1.00 94.81 169 ALA A C 1
ATOM 1297 O O . ALA A 1 169 ? 30.845 8.127 -54.761 1.00 94.81 169 ALA A O 1
ATOM 1298 N N . THR A 1 170 ? 32.557 8.167 -56.225 1.00 96.12 170 THR A N 1
ATOM 1299 C CA . THR A 1 170 ? 33.632 7.934 -55.245 1.00 96.12 170 THR A CA 1
ATOM 1300 C C . THR A 1 170 ? 33.643 9.028 -54.180 1.00 96.12 170 THR A C 1
ATOM 1302 O O . THR A 1 170 ? 33.700 8.732 -52.990 1.00 96.12 170 THR A O 1
ATOM 1305 N N . THR A 1 171 ? 33.506 10.296 -54.581 1.00 96.12 171 THR A N 1
ATOM 1306 C CA . THR A 1 171 ? 33.471 11.438 -53.652 1.00 96.12 171 THR A CA 1
ATOM 1307 C C . THR A 1 171 ? 32.281 11.351 -52.693 1.00 96.12 171 THR A C 1
ATOM 1309 O O . THR A 1 171 ? 32.445 11.578 -51.495 1.00 96.12 171 THR A O 1
ATOM 1312 N N . ARG A 1 172 ? 31.092 10.967 -53.185 1.00 96.25 172 ARG A N 1
ATOM 1313 C CA . ARG A 1 172 ? 29.912 10.735 -52.331 1.00 96.25 172 ARG A CA 1
ATOM 1314 C C . ARG A 1 172 ? 30.129 9.575 -51.361 1.00 96.25 172 ARG A C 1
ATOM 1316 O O . ARG A 1 172 ? 29.873 9.735 -50.174 1.00 96.25 172 ARG A O 1
ATOM 1323 N N . LEU A 1 173 ? 30.649 8.443 -51.843 1.00 96.50 173 LEU A N 1
ATOM 1324 C CA . LEU A 1 173 ? 30.966 7.288 -50.994 1.00 96.50 173 LEU A CA 1
ATOM 1325 C C . LEU A 1 173 ? 31.989 7.639 -49.911 1.00 96.50 173 LEU A C 1
ATOM 1327 O O . LEU A 1 173 ? 31.856 7.187 -48.777 1.00 96.50 173 LEU A O 1
ATOM 1331 N N . ARG A 1 174 ? 32.982 8.465 -50.245 1.00 96.62 174 ARG A N 1
ATOM 1332 C CA . ARG A 1 174 ? 33.992 8.942 -49.301 1.00 96.62 174 ARG A CA 1
ATOM 1333 C C . ARG A 1 174 ? 33.393 9.866 -48.245 1.00 96.62 174 ARG A C 1
ATOM 1335 O O . ARG A 1 174 ? 33.640 9.661 -47.065 1.00 96.62 174 ARG A O 1
ATOM 1342 N N . ALA A 1 175 ? 32.541 10.809 -48.644 1.00 96.38 175 ALA A N 1
ATOM 1343 C CA . ALA A 1 175 ? 31.825 11.665 -47.701 1.00 96.38 175 ALA A CA 1
ATOM 1344 C C . ALA A 1 175 ? 30.909 10.856 -46.761 1.00 96.38 175 ALA A C 1
ATOM 1346 O O . ALA A 1 175 ? 30.895 11.104 -45.556 1.00 96.38 175 ALA A O 1
ATOM 1347 N N . ASP A 1 176 ? 30.190 9.858 -47.285 1.00 95.06 176 ASP A N 1
ATOM 1348 C CA . ASP A 1 176 ? 29.359 8.951 -46.483 1.00 95.06 176 ASP A CA 1
ATOM 1349 C C . ASP A 1 176 ? 30.202 8.106 -45.517 1.00 95.06 176 ASP A C 1
ATOM 1351 O O . ASP A 1 176 ? 29.819 7.917 -44.360 1.00 95.06 176 ASP A O 1
ATOM 1355 N N . HIS A 1 177 ? 31.350 7.605 -45.981 1.00 96.06 177 HIS A N 1
ATOM 1356 C CA . HIS A 1 177 ? 32.308 6.870 -45.161 1.00 96.06 177 HIS A CA 1
ATOM 1357 C C . HIS A 1 177 ? 32.816 7.733 -44.000 1.00 96.06 177 HIS A C 1
ATOM 1359 O O . HIS A 1 177 ? 32.715 7.322 -42.844 1.00 96.06 177 HIS A O 1
ATOM 1365 N N . ASP A 1 178 ? 33.291 8.942 -44.294 1.00 95.25 178 ASP A N 1
ATOM 1366 C CA . ASP A 1 178 ? 33.839 9.867 -43.301 1.00 95.25 178 ASP A CA 1
ATOM 1367 C C . ASP A 1 178 ? 32.759 10.319 -42.307 1.00 95.25 178 ASP A C 1
ATOM 1369 O O . ASP A 1 178 ? 32.999 10.368 -41.101 1.00 95.25 178 ASP A O 1
ATOM 1373 N N . HIS A 1 179 ? 31.527 10.552 -42.775 1.00 95.56 179 HIS A N 1
ATOM 1374 C CA . HIS A 1 179 ? 30.394 10.869 -41.905 1.00 95.56 179 HIS A CA 1
ATOM 1375 C C . HIS A 1 179 ? 30.056 9.725 -40.937 1.00 95.56 179 HIS A C 1
ATOM 1377 O O . HIS A 1 179 ? 29.805 9.959 -39.753 1.00 95.56 179 HIS A O 1
ATOM 1383 N N . LEU A 1 180 ? 30.037 8.479 -41.422 1.00 95.19 180 LEU A N 1
ATOM 1384 C CA . LEU A 1 180 ? 29.782 7.306 -40.582 1.00 95.19 180 LEU A CA 1
ATOM 1385 C C . LEU A 1 180 ? 30.921 7.061 -39.586 1.00 95.19 180 LEU A C 1
ATOM 1387 O O . LEU A 1 180 ? 30.647 6.732 -38.431 1.00 95.19 180 LEU A O 1
ATOM 1391 N N . ALA A 1 181 ? 32.172 7.247 -40.012 1.00 94.44 181 ALA A N 1
ATOM 1392 C CA . ALA A 1 181 ? 33.340 7.150 -39.145 1.00 94.44 181 ALA A CA 1
ATOM 1393 C C . ALA A 1 181 ? 33.284 8.197 -38.020 1.00 94.44 181 ALA A C 1
ATOM 1395 O O . ALA A 1 181 ? 33.409 7.839 -36.851 1.00 94.44 181 ALA A O 1
ATOM 1396 N N . GLU A 1 182 ? 32.970 9.454 -38.341 1.00 94.19 182 GLU A N 1
ATOM 1397 C CA . GLU A 1 182 ? 32.843 10.530 -37.350 1.00 94.19 182 GLU A CA 1
ATOM 1398 C C . GLU A 1 182 ? 31.708 10.272 -36.346 1.00 94.19 182 GLU A C 1
ATOM 1400 O O . GLU A 1 182 ? 31.868 10.490 -35.146 1.00 94.19 182 GLU A O 1
ATOM 1405 N N . ARG A 1 183 ? 30.557 9.745 -36.792 1.00 93.56 183 ARG A N 1
ATOM 1406 C CA . ARG A 1 183 ? 29.458 9.377 -35.876 1.00 93.56 183 ARG A CA 1
ATOM 1407 C C . ARG A 1 183 ? 29.846 8.274 -34.898 1.00 93.56 183 ARG A C 1
ATOM 1409 O O . ARG A 1 183 ? 29.351 8.259 -33.772 1.00 93.56 183 ARG A O 1
ATOM 1416 N N . LEU A 1 184 ? 30.684 7.340 -35.338 1.00 93.38 184 LEU A N 1
ATOM 1417 C CA . LEU A 1 184 ? 31.154 6.229 -34.518 1.00 93.38 184 LEU A CA 1
ATOM 1418 C C . LEU A 1 184 ? 32.346 6.613 -33.630 1.00 93.38 184 LEU A C 1
ATOM 1420 O O . LEU A 1 184 ? 32.525 5.975 -32.592 1.00 93.38 184 LEU A O 1
ATOM 1424 N N . LYS A 1 185 ? 33.113 7.654 -33.981 1.00 92.31 185 LYS A N 1
ATOM 1425 C CA . LYS A 1 185 ? 34.326 8.086 -33.263 1.00 92.31 185 LYS A CA 1
ATOM 1426 C C . LYS A 1 185 ? 35.252 6.892 -33.004 1.00 92.31 185 LYS A C 1
ATOM 1428 O O . LYS A 1 185 ? 35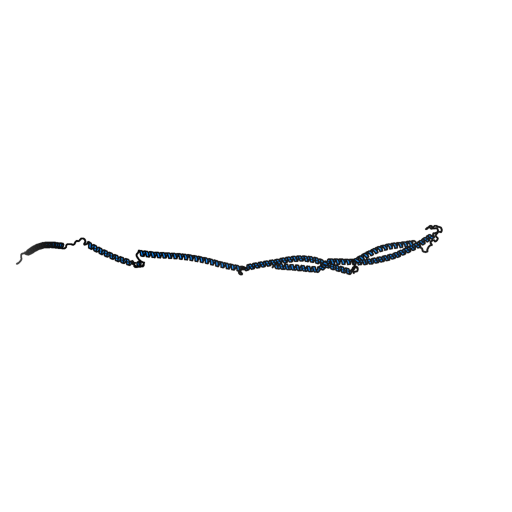.519 6.113 -33.912 1.00 92.31 185 LYS A O 1
ATOM 1433 N N . ASP A 1 186 ? 35.654 6.678 -31.754 1.00 88.31 186 ASP A N 1
ATOM 1434 C CA . ASP A 1 186 ? 36.508 5.566 -31.326 1.00 88.31 186 ASP A CA 1
ATOM 1435 C C . ASP A 1 186 ? 35.900 4.180 -31.637 1.00 88.31 186 ASP A C 1
ATOM 1437 O O . ASP A 1 186 ? 36.618 3.192 -31.771 1.00 88.31 186 ASP A O 1
ATOM 1441 N N . ALA A 1 187 ? 34.573 4.079 -31.802 1.00 88.69 187 ALA A N 1
ATOM 1442 C CA . ALA A 1 187 ? 33.906 2.834 -32.190 1.00 88.69 187 ALA A CA 1
ATOM 1443 C C . ALA A 1 187 ? 33.986 2.540 -33.701 1.00 88.69 187 ALA A C 1
ATOM 1445 O O . ALA A 1 187 ? 33.537 1.477 -34.137 1.00 88.69 187 ALA A O 1
ATOM 1446 N N . ALA A 1 188 ? 34.546 3.448 -34.509 1.00 90.25 188 ALA A N 1
ATOM 1447 C CA . ALA A 1 188 ? 34.705 3.256 -35.949 1.00 90.25 188 ALA A CA 1
ATOM 1448 C C . ALA A 1 188 ? 35.715 2.154 -36.283 1.00 90.25 188 ALA A C 1
ATOM 1450 O O . ALA A 1 188 ? 35.622 1.562 -37.353 1.00 90.25 188 ALA A O 1
ATOM 1451 N N . GLU A 1 189 ? 36.647 1.840 -35.384 1.00 89.56 189 GLU A N 1
ATOM 1452 C CA . GLU A 1 189 ? 37.630 0.766 -35.576 1.00 89.56 189 GLU A CA 1
ATOM 1453 C C . GLU A 1 189 ? 37.257 -0.523 -34.833 1.00 89.56 189 GLU A C 1
ATOM 1455 O O . GLU A 1 189 ? 37.793 -1.589 -35.135 1.00 89.56 189 GLU A O 1
ATOM 1460 N N . ALA A 1 190 ? 36.274 -0.465 -33.931 1.00 91.94 190 ALA A N 1
ATOM 1461 C CA . ALA A 1 190 ? 35.866 -1.609 -33.128 1.00 91.94 190 ALA A CA 1
ATOM 1462 C C . ALA A 1 190 ? 35.366 -2.788 -33.999 1.00 91.94 190 ALA A C 1
ATOM 1464 O O . ALA A 1 190 ? 34.698 -2.565 -35.025 1.00 91.94 190 ALA A O 1
ATOM 1465 N N . PRO A 1 191 ? 35.647 -4.045 -33.606 1.00 94.38 191 PRO A N 1
ATOM 1466 C CA . PRO A 1 191 ? 35.071 -5.226 -34.241 1.00 94.38 191 PRO A CA 1
ATOM 1467 C C . PRO A 1 191 ? 33.541 -5.196 -34.183 1.00 94.38 191 PRO A C 1
ATOM 1469 O O . PRO A 1 191 ? 32.948 -4.848 -33.157 1.00 94.38 191 PRO A O 1
ATOM 1472 N N . LEU A 1 192 ? 32.884 -5.581 -35.280 1.00 93.50 192 LEU A N 1
ATOM 1473 C CA . LEU A 1 192 ? 31.420 -5.608 -35.335 1.00 93.50 192 LEU A CA 1
ATOM 1474 C C . LEU A 1 192 ? 30.854 -6.599 -34.310 1.00 93.50 192 LEU A C 1
ATOM 1476 O O . LEU A 1 192 ? 29.819 -6.333 -33.701 1.00 93.50 192 LEU A O 1
ATOM 1480 N N . GLU A 1 193 ? 31.556 -7.706 -34.082 1.00 93.94 193 GLU A N 1
ATOM 1481 C CA . GLU A 1 193 ? 31.220 -8.734 -33.102 1.00 93.94 193 GLU A CA 1
ATOM 1482 C C . GLU A 1 193 ? 31.210 -8.168 -31.676 1.00 93.94 193 GLU A C 1
ATOM 1484 O O . GLU A 1 193 ? 30.295 -8.458 -30.908 1.00 93.94 193 GLU A O 1
ATOM 1489 N N . GLU A 1 194 ? 32.174 -7.308 -31.335 1.00 94.31 194 GLU A N 1
ATOM 1490 C CA . GLU A 1 194 ? 32.257 -6.660 -30.021 1.00 94.31 194 GLU A CA 1
ATOM 1491 C C . GLU A 1 194 ? 31.098 -5.680 -29.807 1.00 94.31 194 GLU A C 1
ATOM 1493 O O . GLU A 1 194 ? 30.443 -5.702 -28.763 1.00 94.31 194 GLU A O 1
ATOM 1498 N N . LEU A 1 195 ? 30.803 -4.840 -30.806 1.00 94.56 195 LEU A N 1
ATOM 1499 C CA . LEU A 1 195 ? 29.670 -3.913 -30.734 1.00 94.56 195 LEU A CA 1
ATOM 1500 C C . LEU A 1 195 ? 28.334 -4.659 -30.664 1.00 94.56 195 LEU A C 1
ATOM 1502 O O . LEU A 1 195 ? 27.451 -4.260 -29.909 1.00 94.56 195 LEU A O 1
ATOM 1506 N N . THR A 1 196 ? 28.205 -5.762 -31.402 1.00 95.38 196 THR A N 1
ATOM 1507 C CA . THR A 1 196 ? 27.011 -6.616 -31.384 1.00 95.38 196 THR A CA 1
ATOM 1508 C C . THR A 1 196 ? 26.835 -7.280 -30.022 1.00 95.38 196 THR A C 1
ATOM 1510 O O . THR A 1 196 ? 25.734 -7.273 -29.476 1.00 95.38 196 THR A O 1
ATOM 1513 N N . ALA A 1 197 ? 27.913 -7.798 -29.425 1.00 95.19 197 ALA A N 1
ATOM 1514 C CA . ALA A 1 197 ? 27.876 -8.366 -28.081 1.00 95.19 197 ALA A CA 1
ATOM 1515 C C . ALA A 1 197 ? 27.457 -7.320 -27.034 1.00 95.19 197 ALA A C 1
ATOM 1517 O O . ALA A 1 197 ? 26.587 -7.600 -26.211 1.00 95.19 197 ALA A O 1
ATOM 1518 N N . ARG A 1 198 ? 28.005 -6.099 -27.109 1.00 94.62 198 ARG A N 1
ATOM 1519 C CA . ARG A 1 198 ? 27.611 -4.980 -26.235 1.00 94.62 198 ARG A CA 1
ATOM 1520 C C . ARG A 1 198 ? 26.152 -4.571 -26.418 1.00 94.62 198 ARG A C 1
ATOM 1522 O O . ARG A 1 198 ? 25.477 -4.320 -25.428 1.00 94.62 198 ARG A O 1
ATOM 1529 N N . ALA A 1 199 ? 25.663 -4.504 -27.656 1.00 95.56 199 ALA A N 1
ATOM 1530 C CA . ALA A 1 199 ? 24.265 -4.180 -27.931 1.00 95.56 199 ALA A CA 1
ATOM 1531 C C . ALA A 1 199 ? 23.318 -5.254 -27.378 1.00 95.56 199 ALA A C 1
ATOM 1533 O O . ALA A 1 199 ? 22.323 -4.915 -26.745 1.00 95.56 199 ALA A O 1
ATOM 1534 N N . ASN A 1 200 ? 23.659 -6.535 -27.541 1.00 96.00 200 ASN A N 1
ATOM 1535 C CA . ASN A 1 200 ? 22.877 -7.643 -26.993 1.00 96.00 200 ASN A CA 1
ATOM 1536 C C . ASN A 1 200 ? 22.866 -7.646 -25.457 1.00 96.00 200 ASN A C 1
ATOM 1538 O O . ASN A 1 200 ? 21.814 -7.863 -24.861 1.00 96.00 200 ASN A O 1
ATOM 1542 N N . ASP A 1 201 ? 24.007 -7.384 -24.812 1.00 95.75 201 ASP A N 1
ATOM 1543 C CA . ASP A 1 201 ? 24.086 -7.258 -23.351 1.00 95.75 201 ASP A CA 1
ATOM 1544 C C . ASP A 1 201 ? 23.262 -6.064 -22.845 1.00 95.75 201 ASP A C 1
ATOM 1546 O O . ASP A 1 201 ? 22.434 -6.215 -21.947 1.00 95.75 201 ASP A O 1
ATOM 1550 N N . ALA A 1 202 ? 23.395 -4.897 -23.485 1.00 95.50 202 ALA A N 1
ATOM 1551 C CA . ALA A 1 202 ? 22.597 -3.719 -23.155 1.00 95.50 202 ALA A CA 1
ATOM 1552 C C . ALA A 1 202 ? 21.090 -3.974 -23.337 1.00 95.50 202 ALA A C 1
ATOM 1554 O O . ALA A 1 202 ? 20.293 -3.577 -22.487 1.00 95.50 202 ALA A O 1
ATOM 1555 N N . LEU A 1 203 ? 20.693 -4.679 -24.403 1.00 96.06 203 LEU A N 1
ATOM 1556 C CA . LEU A 1 203 ? 19.304 -5.070 -24.644 1.00 96.06 203 LEU A CA 1
ATOM 1557 C C . LEU A 1 203 ? 18.793 -6.013 -23.547 1.00 96.06 203 LEU A C 1
ATOM 1559 O O . LEU A 1 203 ? 17.730 -5.767 -22.981 1.00 96.06 203 LEU A O 1
ATOM 1563 N N . ALA A 1 204 ? 19.566 -7.042 -23.191 1.00 95.62 204 ALA A N 1
ATOM 1564 C CA . ALA A 1 204 ? 19.202 -7.980 -22.132 1.00 95.62 204 ALA A CA 1
ATOM 1565 C C . ALA A 1 204 ? 19.046 -7.275 -20.773 1.00 95.62 204 ALA A C 1
ATOM 1567 O O . ALA A 1 204 ? 18.088 -7.540 -20.040 1.00 95.62 204 ALA A O 1
ATOM 1568 N N . GLN A 1 205 ? 19.944 -6.339 -20.448 1.00 94.75 205 GLN A N 1
ATOM 1569 C CA . GLN A 1 205 ? 19.847 -5.514 -19.241 1.00 94.75 205 GLN A CA 1
ATOM 1570 C C . GLN A 1 205 ? 18.615 -4.602 -19.274 1.00 94.75 205 GLN A C 1
ATOM 1572 O O . GLN A 1 205 ? 17.890 -4.524 -18.281 1.00 94.75 205 GLN A O 1
ATOM 1577 N N . ALA A 1 206 ? 18.324 -3.965 -20.412 1.00 95.75 206 ALA A N 1
ATOM 1578 C CA . ALA A 1 206 ? 17.141 -3.126 -20.585 1.00 95.75 206 ALA A CA 1
ATOM 1579 C C . ALA A 1 206 ? 15.830 -3.920 -20.454 1.00 95.75 206 ALA A C 1
ATOM 1581 O O . ALA A 1 206 ? 14.887 -3.444 -19.825 1.00 95.75 206 ALA A O 1
ATOM 1582 N N . GLU A 1 207 ? 15.759 -5.138 -20.993 1.00 95.12 207 GLU A N 1
ATOM 1583 C CA . GLU A 1 207 ? 14.599 -6.028 -20.846 1.00 95.12 207 GLU A CA 1
ATOM 1584 C C . GLU A 1 207 ? 14.408 -6.507 -19.404 1.00 95.12 207 GLU A C 1
ATOM 1586 O O . GLU A 1 207 ? 13.280 -6.628 -18.918 1.00 95.12 207 GLU A O 1
ATOM 1591 N N . LYS A 1 208 ? 15.508 -6.814 -18.709 1.00 94.62 208 LYS A N 1
ATOM 1592 C CA . LYS A 1 208 ? 15.485 -7.200 -17.296 1.00 94.62 208 LYS A CA 1
ATOM 1593 C C . LYS A 1 208 ? 14.971 -6.040 -16.431 1.00 94.62 208 LYS A C 1
ATOM 1595 O O . LYS A 1 208 ? 14.004 -6.211 -15.689 1.00 94.62 208 LYS A O 1
ATOM 1600 N N . ALA A 1 209 ? 15.522 -4.844 -16.638 1.00 95.31 209 ALA A N 1
ATOM 1601 C CA . ALA A 1 209 ? 15.095 -3.619 -15.972 1.00 95.31 209 ALA A CA 1
ATOM 1602 C C . ALA A 1 209 ? 13.649 -3.227 -16.313 1.00 95.31 209 ALA A C 1
ATOM 1604 O O . ALA A 1 209 ? 12.899 -2.811 -15.434 1.00 95.31 209 ALA A O 1
ATOM 1605 N N . GLY A 1 210 ? 13.214 -3.420 -17.562 1.00 95.25 210 GLY A N 1
ATOM 1606 C CA . GLY A 1 210 ? 11.827 -3.207 -17.983 1.00 95.25 210 GLY A CA 1
ATOM 1607 C C . GLY A 1 210 ? 10.842 -4.095 -17.219 1.00 95.25 210 GLY A C 1
ATOM 1608 O O . GLY A 1 210 ? 9.871 -3.594 -16.656 1.00 95.25 210 GLY A O 1
ATOM 1609 N N . ARG A 1 211 ? 11.142 -5.396 -17.096 1.00 95.38 211 ARG A N 1
ATOM 1610 C CA . ARG A 1 211 ? 10.347 -6.326 -16.274 1.00 95.38 211 ARG A CA 1
ATOM 1611 C C . ARG A 1 211 ? 10.350 -5.944 -14.792 1.00 95.38 211 ARG A C 1
ATOM 1613 O O . ARG A 1 211 ? 9.317 -6.046 -14.127 1.00 95.38 211 ARG A O 1
ATOM 1620 N N . ALA A 1 212 ? 11.485 -5.477 -14.267 1.00 95.12 212 ALA A N 1
ATOM 1621 C CA . ALA A 1 212 ? 11.567 -4.962 -12.902 1.00 95.12 212 ALA A CA 1
ATOM 1622 C C . ALA A 1 212 ? 10.695 -3.706 -12.714 1.00 95.12 212 ALA A C 1
ATOM 1624 O O . ALA A 1 212 ? 10.005 -3.599 -11.704 1.00 95.12 212 ALA A O 1
ATOM 1625 N N . ALA A 1 213 ? 10.653 -2.795 -13.692 1.00 95.00 213 ALA A N 1
ATOM 1626 C CA . ALA A 1 213 ? 9.807 -1.600 -13.660 1.00 95.00 213 ALA A CA 1
ATOM 1627 C C . ALA A 1 213 ? 8.304 -1.935 -13.688 1.00 95.00 213 ALA A C 1
ATOM 1629 O O . ALA A 1 213 ? 7.530 -1.355 -12.927 1.00 95.00 213 ALA A O 1
ATOM 1630 N N . GLU A 1 214 ? 7.887 -2.901 -14.511 1.00 95.25 214 GLU A N 1
ATOM 1631 C CA . GLU A 1 214 ? 6.506 -3.408 -14.512 1.00 95.25 214 GLU A CA 1
ATOM 1632 C C . GLU A 1 214 ? 6.141 -4.042 -13.164 1.00 95.25 214 GLU A C 1
ATOM 1634 O O . GLU A 1 214 ? 5.082 -3.760 -12.600 1.00 95.25 214 GLU A O 1
ATOM 1639 N N . THR A 1 215 ? 7.052 -4.845 -12.607 1.00 95.75 215 THR A N 1
ATOM 1640 C CA . THR A 1 215 ? 6.874 -5.467 -11.287 1.00 95.75 215 THR A CA 1
ATOM 1641 C C . THR A 1 215 ? 6.805 -4.415 -10.178 1.00 95.75 215 THR A C 1
ATOM 1643 O O . THR A 1 215 ? 5.993 -4.552 -9.268 1.00 95.75 215 THR A O 1
ATOM 1646 N N . LEU A 1 216 ? 7.599 -3.341 -10.251 1.00 95.88 216 LEU A N 1
ATOM 1647 C CA . LEU A 1 216 ? 7.516 -2.212 -9.318 1.00 95.88 216 LEU A CA 1
ATOM 1648 C C . LEU A 1 216 ? 6.144 -1.542 -9.367 1.00 95.88 216 LEU A C 1
ATOM 1650 O O . LEU A 1 216 ? 5.552 -1.320 -8.315 1.00 95.88 216 LEU A O 1
ATOM 1654 N N . ALA A 1 217 ? 5.624 -1.260 -10.563 1.00 94.69 217 ALA A N 1
ATOM 1655 C CA . ALA A 1 217 ? 4.308 -0.644 -10.721 1.00 94.69 217 ALA A CA 1
ATOM 1656 C C . ALA A 1 217 ? 3.175 -1.545 -10.192 1.00 94.69 217 ALA A C 1
ATOM 1658 O O . ALA A 1 217 ? 2.168 -1.060 -9.670 1.00 94.69 217 ALA A O 1
ATOM 1659 N N . ASP A 1 218 ? 3.316 -2.867 -10.314 1.00 96.38 218 ASP A N 1
ATOM 1660 C CA . ASP A 1 218 ? 2.384 -3.821 -9.714 1.00 96.38 218 ASP A CA 1
ATOM 1661 C C . ASP A 1 218 ? 2.512 -3.879 -8.183 1.00 96.38 218 ASP A C 1
ATOM 1663 O O . ASP A 1 218 ? 1.506 -3.762 -7.484 1.00 96.38 218 ASP A O 1
ATOM 1667 N N . LEU A 1 219 ? 3.736 -3.952 -7.649 1.00 96.44 219 LEU A N 1
ATOM 1668 C CA . LEU A 1 219 ? 3.992 -3.908 -6.206 1.00 96.44 219 LEU A CA 1
ATOM 1669 C C . LEU A 1 219 ? 3.482 -2.611 -5.574 1.00 96.44 219 LEU A C 1
ATOM 1671 O O . LEU A 1 219 ? 2.929 -2.655 -4.484 1.00 96.44 219 LEU A O 1
ATOM 1675 N N . GLU A 1 220 ? 3.607 -1.466 -6.244 1.00 95.38 220 GLU A N 1
ATOM 1676 C CA . GLU A 1 220 ? 3.052 -0.194 -5.767 1.00 95.38 220 GLU A CA 1
ATOM 1677 C C . GLU A 1 220 ? 1.530 -0.242 -5.625 1.00 95.38 220 GLU A C 1
ATOM 1679 O O . GLU A 1 220 ? 1.000 0.194 -4.601 1.00 95.38 220 GLU A O 1
ATOM 1684 N N . ARG A 1 221 ? 0.827 -0.842 -6.594 1.00 96.88 221 ARG A N 1
ATOM 1685 C CA . ARG A 1 221 ? -0.623 -1.067 -6.500 1.00 96.88 221 ARG A CA 1
ATOM 1686 C C . ARG A 1 221 ? -0.977 -2.040 -5.374 1.00 96.88 221 ARG A C 1
ATOM 1688 O O . ARG A 1 221 ? -1.921 -1.782 -4.631 1.00 96.88 221 ARG A O 1
ATOM 1695 N N . GLN A 1 222 ? -0.221 -3.129 -5.217 1.00 96.81 222 GLN A N 1
ATOM 1696 C CA . GLN A 1 222 ? -0.438 -4.098 -4.136 1.00 96.81 222 GLN A CA 1
ATOM 1697 C C . GLN A 1 222 ? -0.174 -3.495 -2.749 1.00 96.81 222 GLN A C 1
ATOM 1699 O O . GLN A 1 222 ? -0.924 -3.774 -1.817 1.00 96.81 222 GLN A O 1
ATOM 1704 N N . ILE A 1 223 ? 0.861 -2.662 -2.607 1.00 97.44 223 ILE A N 1
ATOM 1705 C CA . ILE A 1 223 ? 1.187 -1.939 -1.369 1.00 97.44 223 ILE A CA 1
ATOM 1706 C C . ILE A 1 223 ? 0.053 -0.988 -1.005 1.00 97.44 223 ILE A C 1
ATOM 1708 O O . ILE A 1 223 ? -0.355 -0.955 0.151 1.00 97.44 223 ILE A O 1
ATOM 1712 N N . GLU A 1 224 ? -0.481 -0.238 -1.970 1.00 96.19 224 GLU A N 1
ATOM 1713 C CA . GLU A 1 224 ? -1.591 0.677 -1.706 1.00 96.19 224 GLU A CA 1
ATOM 1714 C C . GLU A 1 224 ? -2.861 -0.075 -1.280 1.00 96.19 224 GLU A C 1
ATOM 1716 O O . GLU A 1 224 ? -3.485 0.283 -0.282 1.00 96.19 224 GLU A O 1
ATOM 1721 N N . ALA A 1 225 ? -3.191 -1.184 -1.948 1.00 96.38 225 ALA A N 1
ATOM 1722 C CA . ALA A 1 225 ? -4.287 -2.054 -1.522 1.00 96.38 225 ALA A CA 1
ATOM 1723 C C . ALA A 1 225 ? -4.053 -2.632 -0.111 1.00 96.38 225 ALA A C 1
ATOM 1725 O O . ALA A 1 225 ? -4.951 -2.607 0.729 1.00 96.38 225 ALA A O 1
ATOM 1726 N N . ALA A 1 226 ? -2.833 -3.089 0.190 1.00 96.25 226 ALA A N 1
ATOM 1727 C CA . ALA A 1 226 ? -2.477 -3.616 1.506 1.00 96.25 226 ALA A CA 1
ATOM 1728 C C . ALA A 1 226 ? -2.526 -2.542 2.609 1.00 96.25 226 ALA A C 1
ATOM 1730 O O . ALA A 1 226 ? -2.905 -2.855 3.735 1.00 96.25 226 ALA A O 1
ATOM 1731 N N . ARG A 1 227 ? -2.203 -1.276 2.307 1.00 96.62 227 ARG A N 1
ATOM 1732 C CA . ARG A 1 227 ? -2.371 -0.147 3.243 1.00 96.62 227 ARG A CA 1
ATOM 1733 C C . ARG A 1 227 ? -3.838 0.108 3.572 1.00 96.62 227 ARG A C 1
ATOM 1735 O O . ARG A 1 227 ? -4.164 0.371 4.729 1.00 96.62 227 ARG A O 1
ATOM 1742 N N . GLN A 1 228 ? -4.724 0.006 2.582 1.00 95.94 228 GLN A N 1
ATOM 1743 C CA . GLN A 1 228 ? -6.167 0.133 2.804 1.00 95.94 228 GLN A CA 1
ATOM 1744 C C . GLN A 1 228 ? -6.701 -1.024 3.660 1.00 95.94 228 GLN A C 1
ATOM 1746 O O . GLN A 1 228 ? -7.414 -0.779 4.632 1.00 95.94 228 GLN A O 1
ATOM 1751 N N . GLU A 1 229 ? -6.301 -2.267 3.364 1.00 95.12 229 GLU A N 1
ATOM 1752 C CA . GLU A 1 229 ? -6.629 -3.446 4.184 1.00 95.12 229 GLU A CA 1
ATOM 1753 C C . GLU A 1 229 ? -6.107 -3.314 5.626 1.00 95.12 229 GLU A C 1
ATOM 1755 O O . GLU A 1 229 ? -6.814 -3.658 6.577 1.00 95.12 229 GLU A O 1
ATOM 1760 N N . GLN A 1 230 ? -4.885 -2.797 5.805 1.00 95.25 230 GLN A N 1
ATOM 1761 C CA . GLN A 1 230 ? -4.301 -2.558 7.126 1.00 95.25 230 GLN A CA 1
ATOM 1762 C C . GLN A 1 230 ? -5.095 -1.506 7.900 1.00 95.25 230 GLN A C 1
ATOM 1764 O O . GLN A 1 230 ? -5.446 -1.753 9.047 1.00 95.25 230 GLN A O 1
ATOM 1769 N N . THR A 1 231 ? -5.448 -0.388 7.258 1.00 96.69 231 THR A N 1
ATOM 1770 C CA . THR A 1 231 ? -6.266 0.668 7.879 1.00 96.69 231 THR A CA 1
ATOM 1771 C C . THR A 1 231 ? -7.607 0.113 8.367 1.00 96.69 231 THR A C 1
ATOM 1773 O O . THR A 1 231 ? -7.984 0.330 9.515 1.00 96.69 231 THR A O 1
ATOM 1776 N N . GLN A 1 232 ? -8.297 -0.680 7.539 1.00 95.50 232 GLN A N 1
ATOM 1777 C CA . GLN A 1 232 ? -9.553 -1.331 7.934 1.00 95.50 232 GLN A CA 1
ATOM 1778 C C . GLN A 1 232 ? -9.353 -2.316 9.094 1.00 95.50 232 GLN A C 1
ATOM 1780 O O . GLN A 1 232 ? -10.163 -2.367 10.019 1.00 95.50 232 GLN A O 1
ATOM 1785 N N . SER A 1 233 ? -8.270 -3.095 9.069 1.00 95.31 233 SER A N 1
ATOM 1786 C CA . SER A 1 233 ? -7.966 -4.058 10.133 1.00 95.31 233 SER A CA 1
ATOM 1787 C C . SER A 1 233 ? -7.607 -3.368 11.455 1.00 95.31 233 SER A C 1
ATOM 1789 O O . SER A 1 233 ? -8.004 -3.851 12.515 1.00 95.31 233 SER A O 1
ATOM 1791 N N . ASP A 1 234 ? -6.911 -2.227 11.405 1.00 95.62 234 ASP A N 1
ATOM 1792 C CA . ASP A 1 234 ? -6.611 -1.376 12.563 1.00 95.62 234 ASP A CA 1
ATOM 1793 C C . ASP A 1 234 ? -7.889 -0.787 13.177 1.00 95.62 234 ASP A C 1
ATOM 1795 O O . ASP A 1 234 ? -8.067 -0.845 14.396 1.00 95.62 234 ASP A O 1
ATOM 1799 N N . GLU A 1 235 ? -8.806 -0.275 12.349 1.00 96.06 235 GLU A N 1
ATOM 1800 C CA . GLU A 1 235 ? -10.108 0.239 12.796 1.00 96.06 235 GLU A CA 1
ATOM 1801 C C . GLU A 1 235 ? -10.951 -0.855 13.462 1.00 96.06 235 GLU A C 1
ATOM 1803 O O . GLU A 1 235 ? -11.472 -0.656 14.563 1.00 96.06 235 GLU A O 1
ATOM 1808 N N . VAL A 1 236 ? -11.043 -2.037 12.839 1.00 95.94 236 VAL A N 1
ATOM 1809 C CA . VAL A 1 236 ? -11.771 -3.184 13.403 1.00 95.94 236 VAL A CA 1
ATOM 1810 C C . VAL A 1 236 ? -11.141 -3.632 14.720 1.00 95.94 236 VAL A C 1
ATOM 1812 O O . VAL A 1 236 ? -11.862 -3.844 15.695 1.00 95.94 236 VAL A O 1
ATOM 1815 N N . PHE A 1 237 ? -9.812 -3.750 14.789 1.00 97.00 237 PHE A N 1
ATOM 1816 C CA . PHE A 1 237 ? -9.124 -4.116 16.027 1.00 97.00 237 PHE A CA 1
ATOM 1817 C C . PHE A 1 237 ? -9.366 -3.084 17.135 1.00 97.00 237 PHE A C 1
ATOM 1819 O O . PHE A 1 237 ? -9.730 -3.463 18.247 1.00 97.00 237 PHE A O 1
ATOM 1826 N N . SER A 1 238 ? -9.256 -1.789 16.826 1.00 96.00 238 SER A N 1
ATOM 1827 C CA . SER A 1 238 ? -9.531 -0.712 17.781 1.00 96.00 238 SER A CA 1
ATOM 1828 C C . SER A 1 238 ? -10.965 -0.769 18.320 1.00 96.00 238 SER A C 1
ATOM 1830 O O . SER A 1 238 ? -11.162 -0.691 19.536 1.00 96.00 238 SER A O 1
ATOM 1832 N N . ALA A 1 239 ? -11.954 -0.984 17.446 1.00 95.06 239 ALA A N 1
ATOM 1833 C CA . ALA A 1 239 ? -13.355 -1.117 17.836 1.00 95.06 239 ALA A CA 1
ATOM 1834 C C . ALA A 1 239 ? -13.599 -2.342 18.736 1.00 95.06 239 ALA A C 1
ATOM 1836 O O . ALA A 1 239 ? -14.307 -2.236 19.740 1.00 95.06 239 ALA A O 1
ATOM 1837 N N . GLN A 1 240 ? -12.988 -3.492 18.425 1.00 94.25 240 GLN A N 1
ATOM 1838 C CA . GLN A 1 240 ? -13.124 -4.699 19.248 1.00 94.25 240 GLN A CA 1
ATOM 1839 C C . GLN A 1 240 ? -12.447 -4.551 20.614 1.00 94.25 240 GLN A C 1
ATOM 1841 O O . GLN A 1 240 ? -13.039 -4.911 21.633 1.00 94.25 240 GLN A O 1
ATOM 1846 N N . THR A 1 241 ? -11.257 -3.948 20.675 1.00 95.12 241 THR A N 1
ATOM 1847 C CA . THR A 1 241 ? -10.599 -3.625 21.949 1.00 95.12 241 THR A CA 1
ATOM 1848 C C . THR A 1 241 ? -11.459 -2.689 22.800 1.00 95.12 241 THR A C 1
ATOM 1850 O O . THR A 1 241 ? -11.593 -2.895 24.009 1.00 95.12 241 THR A O 1
ATOM 1853 N N . GLN A 1 242 ? -12.100 -1.684 22.195 1.00 94.38 242 GLN A N 1
ATOM 1854 C CA . GLN A 1 242 ? -13.033 -0.818 22.916 1.00 94.38 242 GLN A CA 1
ATOM 1855 C C . GLN A 1 242 ? -14.243 -1.602 23.449 1.00 94.38 242 GLN A C 1
ATOM 1857 O O . GLN A 1 242 ? -14.577 -1.471 24.626 1.00 94.38 242 GLN A O 1
ATOM 1862 N N . ALA A 1 243 ? -14.840 -2.480 22.639 1.00 94.19 243 ALA A N 1
ATOM 1863 C CA . ALA A 1 243 ? -15.965 -3.316 23.058 1.00 94.19 243 ALA A CA 1
ATOM 1864 C C . ALA A 1 243 ? -15.611 -4.243 24.238 1.00 94.19 243 ALA A C 1
ATOM 1866 O O . ALA A 1 243 ? -16.406 -4.390 25.171 1.00 94.19 243 ALA A O 1
ATOM 1867 N N . VAL A 1 244 ? -14.410 -4.835 24.242 1.00 94.19 244 VAL A N 1
ATOM 1868 C CA . VAL A 1 244 ? -13.915 -5.652 25.363 1.00 94.19 244 VAL A CA 1
ATOM 1869 C C . VAL A 1 244 ? -13.741 -4.812 26.631 1.00 94.19 244 VAL A C 1
ATOM 1871 O O . VAL A 1 244 ? -14.172 -5.241 27.705 1.00 94.19 244 VAL A O 1
ATOM 1874 N N . ASN A 1 245 ? -13.173 -3.608 26.523 1.00 92.88 245 ASN A N 1
ATOM 1875 C CA . ASN A 1 245 ? -13.004 -2.696 27.658 1.00 92.88 245 ASN A CA 1
ATOM 1876 C C . ASN A 1 245 ? -14.350 -2.224 28.236 1.00 92.88 245 ASN A C 1
ATOM 1878 O O . ASN A 1 245 ? -14.529 -2.190 29.460 1.00 92.88 245 ASN A O 1
ATOM 1882 N N . ASP A 1 246 ? -15.321 -1.919 27.375 1.00 93.19 246 ASP A N 1
ATOM 1883 C CA . ASP A 1 246 ? -16.673 -1.526 27.777 1.00 93.19 246 ASP A CA 1
ATOM 1884 C C . ASP A 1 246 ? -17.405 -2.682 28.471 1.00 93.19 246 ASP A C 1
ATOM 1886 O O . ASP A 1 246 ? -18.012 -2.499 29.533 1.00 93.19 246 ASP A O 1
ATOM 1890 N N . ALA A 1 247 ? -17.301 -3.898 27.923 1.00 92.00 247 ALA A N 1
ATOM 1891 C CA . ALA A 1 247 ? -17.865 -5.100 28.526 1.00 92.00 247 ALA A CA 1
ATOM 1892 C C . ALA A 1 247 ? -17.236 -5.400 29.896 1.00 92.00 247 ALA A C 1
ATOM 1894 O O . ALA A 1 247 ? -17.965 -5.676 30.850 1.00 92.00 247 ALA A O 1
ATOM 1895 N N . ALA A 1 248 ? -15.910 -5.286 30.022 1.00 92.50 248 ALA A N 1
ATOM 1896 C CA . ALA A 1 248 ? -15.200 -5.464 31.288 1.00 92.50 248 ALA A CA 1
ATOM 1897 C C . ALA A 1 248 ? -15.623 -4.417 32.331 1.00 92.50 248 ALA A C 1
ATOM 1899 O O . ALA A 1 248 ? -15.907 -4.759 33.479 1.00 92.50 248 ALA A O 1
ATOM 1900 N N . THR A 1 249 ? -15.757 -3.152 31.923 1.00 93.88 249 THR A N 1
ATOM 1901 C CA . THR A 1 249 ? -16.239 -2.070 32.795 1.00 93.88 249 THR A CA 1
ATOM 1902 C C . THR A 1 249 ? -17.670 -2.327 33.265 1.00 93.88 249 THR A C 1
ATOM 1904 O O . THR A 1 249 ? -17.987 -2.144 34.443 1.00 93.88 249 THR A O 1
ATOM 1907 N N . LYS A 1 250 ? -18.557 -2.769 32.366 1.00 93.56 250 LYS A N 1
ATOM 1908 C CA . LYS A 1 250 ? -19.946 -3.106 32.704 1.00 93.56 250 LYS A CA 1
ATOM 1909 C C . LYS A 1 250 ? -20.023 -4.311 33.641 1.00 93.56 250 LYS A C 1
ATOM 1911 O O . LYS A 1 250 ? -20.804 -4.271 34.592 1.00 93.56 250 LYS A O 1
ATOM 1916 N N . ALA A 1 251 ? -19.215 -5.344 33.402 1.00 92.69 251 ALA A N 1
ATOM 1917 C CA . ALA A 1 251 ? -19.113 -6.509 34.274 1.00 92.69 251 ALA A CA 1
ATOM 1918 C C . ALA A 1 251 ? -18.661 -6.096 35.681 1.00 92.69 251 ALA A C 1
ATOM 1920 O O . ALA A 1 251 ? -19.393 -6.345 36.633 1.00 92.69 251 ALA A O 1
ATOM 1921 N N . GLY A 1 252 ? -17.564 -5.339 35.800 1.00 93.12 252 GLY A N 1
ATOM 1922 C CA . GLY A 1 252 ? -17.063 -4.857 37.091 1.00 93.12 252 GLY A CA 1
ATOM 1923 C C . GLY A 1 252 ? -18.065 -3.973 37.845 1.00 93.12 252 GLY A C 1
ATOM 1924 O O . GLY A 1 252 ? -18.245 -4.129 39.050 1.00 93.12 252 GLY A O 1
ATOM 1925 N N . LYS A 1 253 ? -18.799 -3.090 37.147 1.00 94.00 253 LYS A N 1
ATOM 1926 C CA . LYS A 1 253 ? -19.901 -2.319 37.758 1.00 94.00 253 LYS A CA 1
ATOM 1927 C C . LYS A 1 253 ? -21.028 -3.220 38.261 1.00 94.00 253 LYS A C 1
ATOM 1929 O O . LYS A 1 253 ? -21.575 -2.973 39.330 1.00 94.00 253 LYS A O 1
ATOM 1934 N N . THR A 1 254 ? -21.390 -4.243 37.490 1.00 92.88 254 THR A N 1
ATOM 1935 C CA . THR A 1 254 ? -22.472 -5.169 37.853 1.00 92.88 254 THR A CA 1
ATOM 1936 C C . THR A 1 254 ? -22.069 -6.028 39.050 1.00 92.88 254 THR A C 1
ATOM 1938 O O . THR A 1 254 ? -22.849 -6.150 39.988 1.00 92.88 254 THR A O 1
ATOM 1941 N N . GLU A 1 255 ? -20.841 -6.548 39.065 1.00 93.19 255 GLU A N 1
ATOM 1942 C CA . GLU A 1 255 ? -20.270 -7.281 40.201 1.00 93.19 255 GLU A CA 1
ATOM 1943 C C . GLU A 1 255 ? -20.220 -6.418 41.464 1.00 93.19 255 GLU A C 1
ATOM 1945 O O . GLU A 1 255 ? -20.631 -6.877 42.526 1.00 93.19 255 GLU A O 1
ATOM 1950 N N . ALA A 1 256 ? -19.801 -5.152 41.356 1.00 91.12 256 ALA A N 1
ATOM 1951 C CA . ALA A 1 256 ? -19.800 -4.225 42.486 1.00 91.12 256 ALA A CA 1
ATOM 1952 C C . ALA A 1 256 ? -21.213 -3.987 43.046 1.00 91.12 256 ALA A C 1
ATOM 1954 O O . ALA A 1 256 ? -21.399 -4.019 44.260 1.00 91.12 256 ALA A O 1
ATOM 1955 N N . ILE A 1 257 ? -22.217 -3.807 42.176 1.00 92.12 257 ILE A N 1
ATOM 1956 C CA . ILE A 1 257 ? -23.621 -3.671 42.595 1.00 92.12 257 ILE A CA 1
ATOM 1957 C C . ILE A 1 257 ? -24.101 -4.949 43.289 1.00 92.12 257 ILE A C 1
ATOM 1959 O O . ILE A 1 257 ? -24.746 -4.865 44.331 1.00 92.12 257 ILE A O 1
ATOM 1963 N N . VAL A 1 258 ? -23.802 -6.131 42.741 1.00 90.81 258 VAL A N 1
ATOM 1964 C CA . VAL A 1 258 ? -24.178 -7.410 43.366 1.00 90.81 258 VAL A CA 1
ATOM 1965 C C . VAL A 1 258 ? -23.531 -7.535 44.744 1.00 90.81 258 VAL A C 1
ATOM 1967 O O . VAL A 1 258 ? -24.246 -7.776 45.711 1.00 90.81 258 VAL A O 1
ATOM 1970 N N . ALA A 1 259 ? -22.228 -7.278 44.861 1.00 90.00 259 ALA A N 1
ATOM 1971 C CA . ALA A 1 259 ? -21.506 -7.336 46.130 1.00 90.00 259 ALA A CA 1
ATOM 1972 C C . ALA A 1 259 ? -22.052 -6.338 47.168 1.00 90.00 259 ALA A C 1
ATOM 1974 O O . ALA A 1 259 ? -22.234 -6.700 48.330 1.00 90.00 259 ALA A O 1
ATOM 1975 N N . GLU A 1 260 ? -22.366 -5.100 46.763 1.00 90.69 260 GLU A N 1
ATOM 1976 C CA . GLU A 1 260 ? -22.996 -4.092 47.628 1.00 90.69 260 GLU A CA 1
ATOM 1977 C C . GLU A 1 260 ? -24.358 -4.578 48.147 1.00 90.69 260 GLU A C 1
ATOM 1979 O O . GLU A 1 260 ? -24.646 -4.499 49.345 1.00 90.69 260 GLU A O 1
ATOM 1984 N N . ARG A 1 261 ? -25.201 -5.122 47.259 1.00 87.50 261 ARG A N 1
ATOM 1985 C CA . ARG A 1 261 ? -26.525 -5.638 47.631 1.00 87.50 261 ARG A CA 1
ATOM 1986 C C . ARG A 1 261 ? -26.414 -6.873 48.522 1.00 87.50 261 ARG A C 1
ATOM 1988 O O . ARG A 1 261 ? -27.089 -6.923 49.547 1.00 87.50 261 ARG A O 1
ATOM 1995 N N . GLU A 1 262 ? -25.539 -7.821 48.202 1.00 87.56 262 GLU A N 1
ATOM 1996 C CA . GLU A 1 262 ? -25.294 -9.019 49.015 1.00 87.56 262 GLU A CA 1
ATOM 1997 C C . GLU A 1 262 ? -24.717 -8.698 50.400 1.00 87.56 262 GLU A C 1
ATOM 1999 O O . GLU A 1 262 ? -25.030 -9.394 51.368 1.00 87.56 262 GLU A O 1
ATOM 2004 N N . ALA A 1 263 ? -23.913 -7.637 50.537 1.00 88.88 263 ALA A N 1
ATOM 2005 C CA . ALA A 1 263 ? -23.391 -7.196 51.831 1.00 88.88 263 ALA A CA 1
ATOM 2006 C C . ALA A 1 263 ? -24.501 -6.729 52.788 1.00 88.88 263 ALA A C 1
ATOM 2008 O O . ALA A 1 263 ? -24.371 -6.884 54.001 1.00 88.88 263 ALA A O 1
ATOM 2009 N N . SER A 1 264 ? -25.609 -6.203 52.253 1.00 87.69 264 SER A N 1
ATOM 2010 C CA . SER A 1 264 ? -26.778 -5.798 53.047 1.00 87.69 264 SER A CA 1
ATOM 2011 C C . SER A 1 264 ? -27.686 -6.962 53.468 1.00 87.69 264 SER A C 1
ATOM 2013 O O . SER A 1 264 ? -28.588 -6.766 54.283 1.00 87.69 264 SER A O 1
ATOM 2015 N N . VAL A 1 265 ? -27.450 -8.171 52.942 1.00 85.88 265 VAL A N 1
ATOM 2016 C CA . VAL A 1 265 ? -28.262 -9.363 53.213 1.00 85.88 265 VAL A CA 1
ATOM 2017 C C . VAL A 1 265 ? -27.469 -10.354 54.081 1.00 85.88 265 VAL A C 1
ATOM 2019 O O . VAL A 1 265 ? -26.414 -10.840 53.648 1.00 85.88 265 VAL A O 1
ATOM 2022 N N . PRO A 1 266 ? -27.960 -10.687 55.294 1.00 89.12 266 PRO A N 1
ATOM 2023 C CA . PRO A 1 266 ? -27.381 -11.729 56.142 1.00 89.12 266 PRO A CA 1
ATOM 2024 C C . PRO A 1 266 ? -27.197 -13.049 55.389 1.00 89.12 266 PRO A C 1
ATOM 2026 O O . PRO A 1 266 ? -28.028 -13.417 54.562 1.00 89.12 266 PRO A O 1
ATOM 2029 N N . THR A 1 267 ? -26.102 -13.762 55.652 1.00 84.81 267 THR A N 1
ATOM 2030 C CA . THR A 1 267 ? -25.688 -14.952 54.888 1.00 84.81 267 THR A CA 1
ATOM 2031 C C . THR A 1 267 ? -26.742 -16.058 54.857 1.00 84.81 267 THR A C 1
ATOM 2033 O O . THR A 1 267 ? -26.921 -16.690 53.824 1.00 84.81 267 THR A O 1
ATOM 2036 N N . ASP A 1 268 ? -27.467 -16.243 55.958 1.00 85.62 268 ASP A N 1
ATOM 2037 C CA . ASP A 1 268 ? -28.578 -17.187 56.144 1.00 85.62 268 ASP A CA 1
ATOM 2038 C C . ASP A 1 268 ? -29.860 -16.804 55.382 1.00 85.62 268 ASP A C 1
ATOM 2040 O O . ASP A 1 268 ? -30.837 -17.544 55.407 1.00 85.62 268 ASP A O 1
ATOM 2044 N N . GLN A 1 269 ? -29.882 -15.641 54.726 1.00 86.31 269 GLN A N 1
ATOM 2045 C CA . GLN A 1 269 ? -31.046 -15.075 54.033 1.00 86.31 269 GLN A CA 1
ATOM 2046 C C . GLN A 1 269 ? -30.763 -14.744 52.561 1.00 86.31 269 GLN A C 1
ATOM 2048 O O . GLN A 1 269 ? -31.597 -14.126 51.898 1.00 86.31 269 GLN A O 1
ATOM 2053 N N . ARG A 1 270 ? -29.583 -15.116 52.045 1.00 84.38 270 ARG A N 1
ATOM 2054 C CA . ARG A 1 270 ? -29.174 -14.818 50.661 1.00 84.38 270 ARG A CA 1
ATOM 2055 C C . ARG A 1 270 ? -29.847 -15.720 49.638 1.00 84.38 270 ARG A C 1
ATOM 2057 O O . ARG A 1 270 ? -30.159 -15.263 48.542 1.00 84.38 270 ARG A O 1
ATOM 2064 N N . ASP A 1 271 ? -30.077 -16.980 49.989 1.00 88.00 271 ASP A N 1
ATOM 2065 C CA . ASP A 1 271 ? -30.864 -17.888 49.166 1.00 88.00 271 ASP A CA 1
ATOM 2066 C C . ASP A 1 271 ? -32.353 -17.854 49.549 1.00 88.00 271 ASP A C 1
ATOM 2068 O O . ASP A 1 271 ? -32.768 -17.391 50.618 1.00 88.00 271 ASP A O 1
ATOM 2072 N N . LYS A 1 272 ? -33.182 -18.327 48.617 1.00 87.19 272 LYS A N 1
ATOM 2073 C CA . LYS A 1 272 ? -34.641 -18.286 48.732 1.00 87.19 272 LYS A CA 1
ATOM 2074 C C . LYS A 1 272 ? -35.156 -19.095 49.923 1.00 87.19 272 LYS A C 1
ATOM 2076 O O . LYS A 1 272 ? -36.162 -18.703 50.524 1.00 87.19 272 LYS A O 1
ATOM 2081 N N . ASP A 1 273 ? -34.508 -20.207 50.246 1.00 88.69 273 ASP A N 1
ATOM 2082 C CA . ASP A 1 273 ? -34.969 -21.125 51.281 1.00 88.69 273 ASP A CA 1
ATOM 2083 C C . ASP A 1 273 ? -34.666 -20.541 52.662 1.00 88.69 273 ASP A C 1
ATOM 2085 O O . ASP A 1 273 ? -35.573 -20.450 53.494 1.00 88.69 273 ASP A O 1
ATOM 2089 N N . GLY A 1 274 ? -33.458 -20.005 52.852 1.00 89.38 274 GLY A N 1
ATOM 2090 C CA . GLY A 1 274 ? -33.056 -19.272 54.050 1.00 89.38 274 GLY A CA 1
ATOM 2091 C C . GLY A 1 274 ? -33.951 -18.061 54.340 1.00 89.38 274 GLY A C 1
ATOM 2092 O O . GLY A 1 274 ? -34.479 -17.913 55.447 1.00 89.38 274 GLY A O 1
ATOM 2093 N N . LEU A 1 275 ? -34.254 -17.244 53.320 1.00 88.06 275 LEU A N 1
ATOM 2094 C CA . LEU A 1 275 ? -35.191 -16.119 53.455 1.00 88.06 275 LEU A CA 1
ATOM 2095 C C . LEU A 1 275 ? -36.611 -16.588 53.832 1.00 88.06 275 LEU A C 1
ATOM 2097 O O . LEU A 1 275 ? -37.296 -15.964 54.649 1.00 88.06 275 LEU A O 1
ATOM 2101 N N . THR A 1 276 ? -37.067 -17.699 53.245 1.00 90.38 276 THR A N 1
ATOM 2102 C CA . THR A 1 276 ? -38.396 -18.268 53.515 1.00 90.38 276 THR A CA 1
ATOM 2103 C C . THR A 1 276 ? -38.490 -18.806 54.941 1.00 90.38 276 THR A C 1
ATOM 2105 O O . THR A 1 276 ? -39.481 -18.534 55.626 1.00 90.38 276 THR A O 1
ATOM 2108 N N . GLN A 1 277 ? -37.453 -19.500 55.412 1.00 90.44 277 GLN A N 1
ATOM 2109 C CA . GLN A 1 277 ? -37.358 -19.979 56.786 1.00 90.44 277 GLN A CA 1
ATOM 2110 C C . GLN A 1 277 ? -37.349 -18.810 57.773 1.00 90.44 277 GLN A C 1
ATOM 2112 O O . GLN A 1 277 ? -38.169 -18.783 58.693 1.00 90.44 277 GLN A O 1
ATOM 2117 N N . ARG A 1 278 ? -36.507 -17.793 57.549 1.00 91.06 278 ARG A N 1
ATOM 2118 C CA . ARG A 1 278 ? -36.438 -16.628 58.439 1.00 91.06 278 ARG A CA 1
ATOM 2119 C C . ARG A 1 278 ? -37.769 -15.887 58.530 1.00 91.06 278 ARG A C 1
ATOM 2121 O O . ARG A 1 278 ? -38.182 -15.465 59.611 1.00 91.06 278 ARG A O 1
ATOM 2128 N N . ARG A 1 279 ? -38.476 -15.751 57.405 1.00 92.38 279 ARG A N 1
ATOM 2129 C CA . ARG A 1 279 ? -39.828 -15.183 57.379 1.00 92.38 279 ARG A CA 1
ATOM 2130 C C . ARG A 1 279 ? -40.803 -16.023 58.206 1.00 92.38 279 ARG A C 1
ATOM 2132 O O . ARG A 1 279 ? -41.577 -15.447 58.966 1.00 92.38 279 ARG A O 1
ATOM 2139 N N . ALA A 1 280 ? -40.779 -17.350 58.074 1.00 92.44 280 ALA A N 1
ATOM 2140 C CA . ALA A 1 280 ? -41.639 -18.240 58.855 1.00 92.44 280 ALA A CA 1
ATOM 2141 C C . ALA A 1 280 ? -41.360 -18.131 60.366 1.00 92.44 280 ALA A C 1
ATOM 2143 O O . ALA A 1 280 ? -42.301 -18.025 61.152 1.00 92.44 280 ALA A O 1
ATOM 2144 N N . GLU A 1 281 ? -40.086 -18.064 60.770 1.00 92.31 281 GLU A N 1
ATOM 2145 C CA . GLU A 1 281 ? -39.684 -17.843 62.166 1.00 92.31 281 GLU A CA 1
ATOM 2146 C C . GLU A 1 281 ? -40.211 -16.512 62.716 1.00 92.31 281 GLU A C 1
ATOM 2148 O O . GLU A 1 281 ? -40.804 -16.481 63.794 1.00 92.31 281 GLU A O 1
ATOM 2153 N N . LEU A 1 282 ? -40.026 -15.411 61.978 1.00 92.94 282 LEU A N 1
ATOM 2154 C CA . LEU A 1 282 ? -40.502 -14.089 62.396 1.00 92.94 282 LEU A CA 1
ATOM 2155 C C . LEU A 1 282 ? -42.030 -14.038 62.493 1.00 92.94 282 LEU A C 1
ATOM 2157 O O . LEU A 1 282 ? -42.555 -13.461 63.442 1.00 92.94 282 LEU A O 1
ATOM 2161 N N . VAL A 1 283 ? -42.748 -14.675 61.563 1.00 95.38 283 VAL A N 1
ATOM 2162 C CA . VAL A 1 283 ? -44.213 -14.795 61.632 1.00 95.38 283 VAL A CA 1
ATOM 2163 C C . VAL A 1 283 ? -44.637 -15.555 62.891 1.00 95.38 283 VAL A C 1
ATOM 2165 O O . VAL A 1 283 ? -45.483 -15.063 63.636 1.00 95.38 283 VAL A O 1
ATOM 2168 N N . ALA A 1 284 ? -44.001 -16.690 63.193 1.00 93.88 284 ALA A N 1
ATOM 2169 C CA . ALA A 1 284 ? -44.292 -17.449 64.407 1.00 93.88 284 ALA A CA 1
ATOM 2170 C C . ALA A 1 284 ? -44.012 -16.630 65.684 1.00 93.88 284 ALA A C 1
ATOM 2172 O O . ALA A 1 284 ? -44.833 -16.615 66.603 1.00 93.88 284 ALA A O 1
ATOM 2173 N N . GLN A 1 285 ? -42.896 -15.891 65.733 1.00 94.69 285 GLN A N 1
ATOM 2174 C CA . GLN A 1 285 ? -42.577 -14.994 66.852 1.00 94.69 285 GLN A CA 1
ATOM 2175 C C . GLN A 1 285 ? -43.614 -13.875 67.009 1.00 94.69 285 GLN A C 1
ATOM 2177 O O . GLN A 1 285 ? -44.045 -13.583 68.128 1.00 94.69 285 GLN A O 1
ATOM 2182 N N . MET A 1 286 ? -44.046 -13.264 65.903 1.00 93.81 286 MET A N 1
ATOM 2183 C CA . MET A 1 286 ? -45.090 -12.239 65.920 1.00 93.81 286 MET A CA 1
ATOM 2184 C C . MET A 1 286 ? -46.405 -12.778 66.483 1.00 93.81 286 MET A C 1
ATOM 2186 O O . MET A 1 286 ? -47.048 -12.091 67.276 1.00 93.81 286 MET A O 1
ATOM 2190 N N . ASP A 1 287 ? -46.800 -13.995 66.117 1.00 94.50 287 ASP A N 1
ATOM 2191 C CA . ASP A 1 287 ? -48.045 -14.592 66.602 1.00 94.50 287 ASP A CA 1
ATOM 2192 C C . ASP A 1 287 ? -47.968 -14.965 68.087 1.00 94.50 287 ASP A C 1
ATOM 2194 O O . ASP A 1 287 ? -48.915 -14.704 68.835 1.00 94.50 287 ASP A O 1
ATOM 2198 N N . VAL A 1 288 ? -46.818 -15.457 68.564 1.00 94.81 288 VAL A N 1
ATOM 2199 C CA . VAL A 1 288 ? -46.570 -15.651 70.004 1.00 94.81 288 VAL A CA 1
ATOM 2200 C C . VAL A 1 288 ? -46.714 -14.331 70.762 1.00 94.81 288 VAL A C 1
ATOM 2202 O O . VAL A 1 288 ? -47.437 -14.272 71.758 1.00 94.81 288 VAL A O 1
ATOM 2205 N N . LEU A 1 289 ? -46.080 -13.256 70.281 1.00 94.31 289 LEU A N 1
ATOM 2206 C CA . LEU A 1 289 ? -46.156 -11.937 70.916 1.00 94.31 289 LEU A CA 1
ATOM 2207 C C . LEU A 1 289 ? -47.576 -11.360 70.890 1.00 94.31 289 LEU A C 1
ATOM 2209 O O . LEU A 1 289 ? -48.026 -10.792 71.887 1.00 94.31 289 LEU A O 1
ATOM 2213 N N . ARG A 1 290 ? -48.314 -11.530 69.786 1.00 95.31 290 ARG A N 1
ATOM 2214 C CA . ARG A 1 290 ? -49.725 -11.121 69.687 1.00 95.31 290 ARG A CA 1
ATOM 2215 C C . ARG A 1 290 ? -50.594 -11.851 70.704 1.00 95.31 290 ARG A C 1
ATOM 2217 O O . ARG A 1 290 ? -51.363 -11.201 71.410 1.00 95.31 290 ARG A O 1
ATOM 2224 N N . ASN A 1 291 ? -50.437 -13.167 70.821 1.00 93.88 291 ASN A N 1
ATOM 2225 C CA . ASN A 1 291 ? -51.190 -13.980 71.774 1.00 93.88 291 ASN A CA 1
ATOM 2226 C C . ASN A 1 291 ? -50.836 -13.628 73.223 1.00 93.88 291 ASN A C 1
ATOM 2228 O O . ASN A 1 291 ? -51.726 -13.478 74.061 1.00 93.88 291 ASN A O 1
ATOM 2232 N N . ALA A 1 292 ? -49.548 -13.425 73.515 1.00 94.25 292 ALA A N 1
ATOM 2233 C CA . ALA A 1 292 ? -49.089 -12.978 74.827 1.00 94.25 292 ALA A CA 1
ATOM 2234 C C . ALA A 1 292 ? -49.682 -11.609 75.192 1.00 94.25 292 ALA A C 1
ATOM 2236 O O . ALA A 1 292 ? -50.196 -11.438 76.298 1.00 94.25 292 ALA A O 1
ATOM 2237 N N . ARG A 1 293 ? -49.690 -10.658 74.248 1.00 95.00 293 ARG A N 1
ATOM 2238 C CA . ARG A 1 293 ? -50.312 -9.341 74.431 1.00 95.00 293 ARG A CA 1
ATOM 2239 C C . ARG A 1 293 ? -51.818 -9.448 74.674 1.00 95.00 293 ARG A C 1
ATOM 2241 O O . ARG A 1 293 ? -52.321 -8.794 75.581 1.00 95.00 293 ARG A O 1
ATOM 2248 N N . ALA A 1 294 ? -52.532 -10.270 73.904 1.00 95.00 294 ALA A N 1
ATOM 2249 C CA . ALA A 1 294 ? -53.968 -10.479 74.091 1.00 95.00 294 ALA A CA 1
ATOM 2250 C C . ALA A 1 294 ? -54.280 -11.045 75.487 1.00 95.00 294 ALA A C 1
ATOM 2252 O O . ALA A 1 294 ? -55.148 -10.525 76.187 1.00 95.00 294 ALA A O 1
ATOM 2253 N N . LYS A 1 295 ? -53.513 -12.050 75.932 1.00 94.69 295 LYS A N 1
ATOM 2254 C CA . LYS A 1 295 ? -53.640 -12.628 77.275 1.00 94.69 295 LYS A CA 1
ATOM 2255 C C . LYS A 1 295 ? -53.331 -11.609 78.375 1.00 94.69 295 LYS A C 1
ATOM 2257 O O . LYS A 1 295 ? -54.048 -11.556 79.368 1.00 94.69 295 LYS A O 1
ATOM 2262 N N . ALA A 1 296 ? -52.292 -10.792 78.199 1.00 94.06 296 ALA A N 1
ATOM 2263 C CA . ALA A 1 296 ? -51.940 -9.743 79.152 1.00 94.06 296 ALA A CA 1
ATOM 2264 C C . ALA A 1 296 ? -53.064 -8.704 79.305 1.00 94.06 296 ALA A C 1
ATOM 2266 O O . ALA A 1 296 ? -53.419 -8.371 80.431 1.00 94.06 296 ALA A O 1
ATOM 2267 N N . LEU A 1 297 ? -53.674 -8.266 78.197 1.00 94.69 297 LEU A N 1
ATOM 2268 C CA . LEU A 1 297 ? -54.807 -7.332 78.215 1.00 94.69 297 LEU A CA 1
ATOM 2269 C C . LEU A 1 297 ? -56.053 -7.925 78.891 1.00 94.69 297 LEU A C 1
ATOM 2271 O O . LEU A 1 297 ? -56.729 -7.233 79.648 1.00 94.69 297 LEU A O 1
ATOM 2275 N N . MET A 1 298 ? -56.357 -9.206 78.652 1.00 94.62 298 MET A N 1
ATOM 2276 C CA . MET A 1 298 ? -57.453 -9.886 79.357 1.00 94.62 298 MET A CA 1
ATOM 2277 C C . MET A 1 298 ? -57.185 -9.961 80.863 1.00 94.62 298 MET A C 1
ATOM 2279 O O . MET A 1 298 ? -58.051 -9.602 81.654 1.00 94.62 298 MET A O 1
ATOM 2283 N N . ASN A 1 299 ? -55.972 -10.356 81.260 1.00 94.06 299 ASN A N 1
ATOM 2284 C CA . ASN A 1 299 ? -55.589 -10.429 82.669 1.00 94.06 299 ASN A CA 1
ATOM 2285 C C . ASN A 1 299 ? -55.643 -9.057 83.361 1.00 94.06 299 ASN A C 1
ATOM 2287 O O . ASN A 1 299 ? -56.073 -8.974 84.509 1.00 94.06 299 ASN A O 1
ATOM 2291 N N . GLU A 1 300 ? -55.206 -7.991 82.683 1.00 94.31 300 GLU A N 1
ATOM 2292 C CA . GLU A 1 300 ? -55.302 -6.616 83.186 1.00 94.31 300 GLU A CA 1
ATOM 2293 C C . GLU A 1 300 ? -56.763 -6.221 83.425 1.00 94.31 300 GLU A C 1
ATOM 2295 O O . GLU A 1 300 ? -57.098 -5.727 84.505 1.00 94.31 300 GLU A O 1
ATOM 2300 N N . ARG A 1 301 ? -57.642 -6.486 82.450 1.00 94.75 301 ARG A N 1
ATOM 2301 C CA . ARG A 1 301 ? -59.076 -6.202 82.560 1.00 94.75 301 ARG A CA 1
ATOM 2302 C C . ARG A 1 301 ? -59.713 -6.962 83.724 1.00 94.75 301 ARG A C 1
ATOM 2304 O O . ARG A 1 301 ? -60.338 -6.334 84.574 1.00 94.75 301 ARG A O 1
ATOM 2311 N N . ASP A 1 302 ? -59.478 -8.270 83.820 1.00 94.69 302 ASP A N 1
ATOM 2312 C CA . ASP A 1 302 ? -59.989 -9.108 84.912 1.00 94.69 302 ASP A CA 1
ATOM 2313 C C . ASP A 1 302 ? -59.489 -8.633 86.284 1.00 94.69 302 ASP A C 1
ATOM 2315 O O . ASP A 1 302 ? -60.239 -8.616 87.264 1.00 94.69 302 ASP A O 1
ATOM 2319 N N . ALA A 1 303 ? -58.212 -8.249 86.383 1.00 93.88 303 ALA A N 1
ATOM 2320 C CA . ALA A 1 303 ? -57.640 -7.713 87.613 1.00 93.88 303 ALA A CA 1
ATOM 2321 C C . ALA A 1 303 ? -58.273 -6.365 87.988 1.00 93.88 303 ALA A C 1
ATOM 2323 O O . ALA A 1 303 ? -58.570 -6.131 89.163 1.00 93.88 303 ALA A O 1
ATOM 2324 N N . ASN A 1 304 ? -58.524 -5.494 87.008 1.00 94.38 304 ASN A N 1
ATOM 2325 C CA . ASN A 1 304 ? -59.194 -4.219 87.232 1.00 94.38 304 ASN A CA 1
ATOM 2326 C C . ASN A 1 304 ? -60.657 -4.398 87.672 1.00 94.38 304 ASN A C 1
ATOM 2328 O O . ASN A 1 304 ? -61.096 -3.712 88.599 1.00 94.38 304 ASN A O 1
ATOM 2332 N N . ASP A 1 305 ? -61.385 -5.342 87.077 1.00 94.38 305 ASP A N 1
ATOM 2333 C CA . ASP A 1 305 ? -62.767 -5.659 87.451 1.00 94.38 305 ASP A CA 1
ATOM 2334 C C . ASP A 1 305 ? -62.824 -6.213 88.886 1.00 94.38 305 ASP A C 1
ATOM 2336 O O . ASP A 1 305 ? -63.599 -5.725 89.714 1.00 94.38 305 ASP A O 1
ATOM 2340 N N . LYS A 1 306 ? -61.921 -7.143 89.239 1.00 94.62 306 LYS A N 1
ATOM 2341 C CA . LYS A 1 306 ? -61.775 -7.658 90.616 1.00 94.62 306 LYS A CA 1
ATOM 2342 C C . LYS A 1 306 ? -61.436 -6.555 91.616 1.00 94.62 306 LYS A C 1
ATOM 2344 O O . LYS A 1 306 ? -62.032 -6.505 92.690 1.00 94.62 306 LYS A O 1
ATOM 2349 N N . ARG A 1 307 ? -60.503 -5.660 91.273 1.00 96.12 307 ARG A N 1
ATOM 2350 C CA . ARG A 1 307 ? -60.147 -4.505 92.112 1.00 96.12 307 ARG A CA 1
ATOM 2351 C C . ARG A 1 307 ? -61.359 -3.605 92.339 1.00 96.12 307 ARG A C 1
ATOM 2353 O O . ARG A 1 307 ? -61.621 -3.224 93.474 1.00 96.12 307 ARG A O 1
ATOM 2360 N N . THR A 1 308 ? -62.105 -3.293 91.283 1.00 94.75 308 THR A N 1
ATOM 2361 C CA . THR A 1 308 ? -63.299 -2.439 91.358 1.00 94.75 308 THR A CA 1
ATOM 2362 C C . THR A 1 308 ? -64.372 -3.065 92.252 1.00 94.75 308 THR A C 1
ATOM 2364 O O . THR A 1 308 ? -64.901 -2.390 93.135 1.00 94.75 308 THR A O 1
ATOM 2367 N N . ALA A 1 309 ? -64.628 -4.370 92.105 1.00 94.38 309 ALA A N 1
ATOM 2368 C CA . ALA A 1 309 ? -65.556 -5.103 92.966 1.00 94.38 309 ALA A CA 1
ATOM 2369 C C . ALA A 1 309 ? -65.104 -5.125 94.437 1.00 94.38 309 ALA A C 1
ATOM 2371 O O . ALA A 1 309 ? -65.914 -4.891 95.332 1.00 94.38 309 ALA A O 1
ATOM 2372 N N . ALA A 1 310 ? -63.812 -5.356 94.699 1.00 93.50 310 ALA A N 1
ATOM 2373 C CA . ALA A 1 310 ? -63.260 -5.355 96.053 1.00 93.50 310 ALA A CA 1
ATOM 2374 C C . ALA A 1 310 ? -63.363 -3.975 96.725 1.00 93.50 310 ALA A C 1
ATOM 2376 O O . ALA A 1 310 ? -63.727 -3.892 97.897 1.00 93.50 310 ALA A O 1
ATOM 2377 N N . VAL A 1 311 ? -63.102 -2.891 95.985 1.00 95.50 311 VAL A N 1
ATOM 2378 C CA . VAL A 1 311 ? -63.268 -1.514 96.482 1.00 95.50 311 VAL A CA 1
ATOM 2379 C C . VAL A 1 311 ? -64.730 -1.235 96.835 1.00 95.50 311 VAL A C 1
ATOM 2381 O O . VAL A 1 311 ? -65.001 -0.736 97.927 1.00 95.50 311 VAL A O 1
ATOM 2384 N N . ALA A 1 312 ? -65.674 -1.603 95.963 1.00 94.44 312 ALA A N 1
ATOM 2385 C CA . ALA A 1 312 ? -67.102 -1.433 96.230 1.00 94.44 312 ALA A CA 1
ATOM 2386 C C . ALA A 1 312 ? -67.564 -2.248 97.453 1.00 94.44 312 ALA A C 1
ATOM 2388 O O . ALA A 1 312 ? -68.283 -1.730 98.307 1.00 94.44 312 ALA A O 1
ATOM 2389 N N . ALA A 1 313 ? -67.108 -3.499 97.581 1.00 93.25 313 ALA A N 1
ATOM 2390 C CA . ALA A 1 313 ? -67.414 -4.353 98.728 1.00 93.25 313 ALA A CA 1
ATOM 2391 C C . ALA A 1 313 ? -66.858 -3.779 100.040 1.00 93.25 313 ALA A C 1
ATOM 2393 O O . ALA A 1 313 ? -67.567 -3.755 101.045 1.00 93.25 313 ALA A O 1
ATOM 2394 N N . HIS A 1 314 ? -65.623 -3.267 100.029 1.00 94.88 314 HIS A N 1
ATOM 2395 C CA . HIS A 1 314 ? -65.037 -2.589 101.185 1.00 94.88 314 HIS A CA 1
ATOM 2396 C C . HIS A 1 314 ? -65.857 -1.354 101.577 1.00 94.88 314 HIS A C 1
ATOM 2398 O O . HIS A 1 314 ? -66.218 -1.211 102.739 1.00 94.88 314 HIS A O 1
ATOM 2404 N N . GLN A 1 315 ? -66.202 -0.484 100.621 1.00 95.75 315 GLN A N 1
ATOM 2405 C CA . GLN A 1 315 ? -67.025 0.704 100.885 1.00 95.75 315 GLN A CA 1
ATOM 2406 C C . GLN A 1 315 ? -68.391 0.342 101.484 1.00 95.75 315 GLN A C 1
ATOM 2408 O O . GLN A 1 315 ? -68.816 0.962 102.460 1.00 95.75 315 GLN A O 1
ATOM 2413 N N . ALA A 1 316 ? -69.055 -0.687 100.947 1.00 93.94 316 ALA A N 1
ATOM 2414 C CA . ALA A 1 316 ? -70.323 -1.180 101.476 1.00 93.94 316 ALA A CA 1
ATOM 2415 C C . ALA A 1 316 ? -70.177 -1.735 102.903 1.00 93.94 316 ALA A C 1
ATOM 2417 O O . ALA A 1 316 ? -70.990 -1.412 103.769 1.00 93.94 316 ALA A O 1
ATOM 2418 N N . ALA A 1 317 ? -69.126 -2.518 103.169 1.00 93.06 317 ALA A N 1
ATOM 2419 C CA . ALA A 1 317 ? -68.845 -3.059 104.497 1.00 93.06 317 ALA A CA 1
ATOM 2420 C C . ALA A 1 317 ? -68.545 -1.952 105.520 1.00 93.06 317 ALA A C 1
ATOM 2422 O O . ALA A 1 317 ? -69.100 -1.975 106.616 1.00 93.06 317 ALA A O 1
ATOM 2423 N N . THR A 1 318 ? -67.741 -0.947 105.155 1.00 95.31 318 THR A N 1
ATOM 2424 C CA . THR A 1 318 ? -67.472 0.225 106.004 1.00 95.31 318 THR A CA 1
ATOM 2425 C C . THR A 1 318 ? -68.755 0.994 106.311 1.00 95.31 318 THR A C 1
ATOM 2427 O O . THR A 1 318 ? -69.002 1.353 107.460 1.00 95.31 318 THR A O 1
ATOM 2430 N N . HIS A 1 319 ? -69.612 1.222 105.311 1.00 94.56 319 HIS A N 1
ATOM 2431 C CA . HIS A 1 319 ? -70.879 1.913 105.535 1.00 94.56 319 HIS A CA 1
ATOM 2432 C C . HIS A 1 319 ? -71.816 1.114 106.453 1.00 94.56 319 HIS A C 1
ATOM 2434 O O . HIS A 1 319 ? -72.394 1.678 107.380 1.00 94.56 319 HIS A O 1
ATOM 2440 N N . ALA A 1 320 ? -71.924 -0.202 106.245 1.00 93.00 320 ALA A N 1
ATOM 2441 C CA . ALA A 1 320 ? -72.724 -1.082 107.092 1.00 93.00 320 ALA A CA 1
ATOM 2442 C C . ALA A 1 320 ? -72.210 -1.126 108.541 1.00 93.00 320 ALA A C 1
ATOM 2444 O O . ALA A 1 320 ? -73.014 -1.097 109.471 1.00 93.00 320 ALA A O 1
ATOM 2445 N N . GLN A 1 321 ? -70.887 -1.150 108.740 1.00 94.94 321 GLN A N 1
ATOM 2446 C CA . GLN A 1 321 ? -70.269 -1.062 110.064 1.00 94.94 321 GLN A CA 1
ATOM 2447 C C . GLN A 1 321 ? -70.636 0.253 110.760 1.00 94.94 321 GLN A C 1
ATOM 2449 O O . GLN A 1 321 ? -71.073 0.224 111.908 1.00 94.94 321 GLN A O 1
ATOM 2454 N N . ASN A 1 322 ? -70.507 1.388 110.067 1.00 94.81 322 ASN A N 1
ATOM 2455 C CA . ASN A 1 322 ? -70.841 2.698 110.631 1.00 94.81 322 ASN A CA 1
ATOM 2456 C C . ASN A 1 322 ? -72.324 2.778 111.019 1.00 94.81 322 ASN A C 1
ATOM 2458 O O . ASN A 1 322 ? -72.640 3.170 112.136 1.00 94.81 322 ASN A O 1
ATOM 2462 N N . GLN A 1 323 ? -73.233 2.313 110.154 1.00 94.00 323 GLN A N 1
ATOM 2463 C CA . GLN A 1 323 ? -74.664 2.252 110.478 1.00 94.00 323 GLN A CA 1
ATOM 2464 C C . GLN A 1 323 ? -74.962 1.330 111.669 1.00 94.00 323 GLN A C 1
ATOM 2466 O O . GLN A 1 323 ? -75.843 1.621 112.477 1.00 94.00 323 GLN A O 1
ATOM 2471 N N . ALA A 1 324 ? -74.271 0.191 111.776 1.00 91.31 324 ALA A N 1
ATOM 2472 C CA . ALA A 1 324 ? -74.428 -0.713 112.911 1.00 91.31 324 ALA A CA 1
ATOM 2473 C C . ALA A 1 324 ? -73.946 -0.064 114.218 1.00 91.31 324 ALA A C 1
ATOM 2475 O O . ALA A 1 324 ? -74.610 -0.223 115.242 1.00 91.31 324 ALA A O 1
ATOM 2476 N N . GLN A 1 325 ? -72.850 0.698 114.165 1.00 94.12 325 GLN A N 1
ATOM 2477 C CA . GLN A 1 325 ? -72.329 1.452 115.303 1.00 94.12 325 GLN A CA 1
ATOM 2478 C C . GLN A 1 325 ? -73.301 2.556 115.737 1.00 94.12 325 GLN A C 1
ATOM 2480 O O . GLN A 1 325 ? -73.677 2.600 116.903 1.00 94.12 325 GLN A O 1
ATOM 2485 N N . GLU A 1 326 ? -73.809 3.362 114.800 1.00 93.62 326 GLU A N 1
ATOM 2486 C CA . GLU A 1 326 ? -74.816 4.395 115.090 1.00 93.62 326 GLU A CA 1
ATOM 2487 C C . GLU A 1 326 ? -76.079 3.804 115.737 1.00 93.62 326 GLU A C 1
ATOM 2489 O O . GLU A 1 326 ? -76.609 4.349 116.705 1.00 93.62 326 GLU A O 1
ATOM 2494 N N . ARG A 1 327 ? -76.561 2.653 115.240 1.00 92.81 327 ARG A N 1
ATOM 2495 C CA . ARG A 1 327 ? -77.708 1.944 115.837 1.00 92.81 327 ARG A CA 1
ATOM 2496 C C . ARG A 1 327 ? -77.415 1.443 117.246 1.00 92.81 327 ARG A C 1
ATOM 2498 O O . ARG A 1 327 ? -78.311 1.472 118.087 1.00 92.81 327 ARG A O 1
ATOM 2505 N N . TYR A 1 328 ? -76.205 0.942 117.485 1.00 92.44 328 TYR A N 1
ATOM 2506 C CA . TYR A 1 328 ? -75.777 0.501 118.807 1.00 92.44 328 TYR A CA 1
ATOM 2507 C C . TYR A 1 328 ? -75.753 1.680 119.786 1.00 92.44 328 TYR A C 1
ATOM 2509 O O . TYR A 1 328 ? -76.391 1.597 120.834 1.00 92.44 328 TYR A O 1
ATOM 2517 N N . ASP A 1 329 ? -75.113 2.789 119.413 1.00 92.94 329 ASP A N 1
ATOM 2518 C CA . ASP A 1 329 ? -75.000 3.982 120.258 1.00 92.94 329 ASP A CA 1
ATOM 2519 C C . ASP A 1 329 ? -76.388 4.568 120.574 1.00 92.94 329 ASP A C 1
ATOM 2521 O O . ASP A 1 329 ? -76.713 4.807 121.738 1.00 92.94 329 ASP A O 1
ATOM 2525 N N . ALA A 1 330 ? -77.268 4.674 119.570 1.00 92.19 330 ALA A N 1
ATOM 2526 C CA . ALA A 1 330 ? -78.648 5.124 119.765 1.00 92.19 330 ALA A CA 1
ATOM 2527 C C . ALA A 1 330 ? -79.462 4.191 120.684 1.00 92.19 330 ALA A C 1
ATOM 2529 O O . ALA A 1 330 ? -80.292 4.652 121.469 1.00 92.19 330 ALA A O 1
ATOM 2530 N N . ALA A 1 331 ? -79.248 2.872 120.605 1.00 90.38 331 ALA A N 1
ATOM 2531 C CA . ALA A 1 331 ? -79.920 1.910 121.478 1.00 90.38 331 ALA A CA 1
ATOM 2532 C C . ALA A 1 331 ? -79.427 2.000 122.930 1.00 90.38 331 ALA A C 1
ATOM 2534 O O . ALA A 1 331 ? -80.236 1.863 123.852 1.00 90.38 331 ALA A O 1
ATOM 2535 N N . VAL A 1 332 ? -78.127 2.240 123.135 1.00 88.94 332 VAL A N 1
ATOM 2536 C CA . VAL A 1 332 ? -77.541 2.487 124.460 1.00 88.94 332 VAL A CA 1
ATOM 2537 C C . VAL A 1 332 ? -78.118 3.767 125.058 1.00 88.94 332 VAL A C 1
ATOM 2539 O O . VAL A 1 332 ? -78.654 3.720 126.164 1.00 88.94 332 VAL A O 1
ATOM 2542 N N . GLU A 1 333 ? -78.120 4.870 124.309 1.00 90.00 333 GLU A N 1
ATOM 2543 C CA . GLU A 1 333 ? -78.667 6.145 124.779 1.00 90.00 333 GLU A CA 1
ATOM 2544 C C . GLU A 1 333 ? -80.166 6.032 125.109 1.00 90.00 333 GLU A C 1
ATOM 2546 O O . GLU A 1 333 ? -80.611 6.435 126.184 1.00 90.00 333 GLU A O 1
ATOM 2551 N N . ALA A 1 334 ? -80.960 5.408 124.231 1.00 89.81 334 ALA A N 1
ATOM 2552 C CA . ALA A 1 334 ? -82.385 5.189 124.477 1.00 89.81 334 ALA A CA 1
ATOM 2553 C C . ALA A 1 334 ? -82.642 4.311 125.715 1.00 89.81 334 ALA A C 1
ATOM 2555 O O . ALA A 1 334 ? -83.631 4.512 126.430 1.00 89.81 334 ALA A O 1
ATOM 2556 N N . PHE A 1 335 ? -81.774 3.329 125.977 1.00 88.00 335 PHE A N 1
ATOM 2557 C CA . PHE A 1 335 ? -81.836 2.504 127.179 1.00 88.00 335 PHE A CA 1
ATOM 2558 C C . PHE A 1 335 ? -81.528 3.326 128.436 1.00 88.00 335 PHE A C 1
ATOM 2560 O O . PHE A 1 335 ? -82.306 3.271 129.387 1.00 88.00 335 PHE A O 1
ATOM 2567 N N . GLU A 1 336 ? -80.461 4.126 128.429 1.00 86.31 336 GLU A N 1
ATOM 2568 C CA . GLU A 1 336 ? -80.071 4.990 129.552 1.00 86.31 336 GLU A CA 1
ATOM 2569 C C . GLU A 1 336 ? -81.126 6.062 129.855 1.00 86.31 336 GLU A C 1
ATOM 2571 O O . GLU A 1 336 ? -81.516 6.234 131.011 1.00 86.31 336 GLU A O 1
ATOM 2576 N N . GLN A 1 337 ? -81.683 6.711 128.827 1.00 86.44 337 GLN A N 1
ATOM 2577 C CA . GLN A 1 337 ? -82.777 7.673 128.991 1.00 86.44 337 GLN A CA 1
ATOM 2578 C C . GLN A 1 337 ? -84.013 7.026 129.631 1.00 86.44 337 GLN A C 1
ATOM 2580 O O . GLN A 1 337 ? -84.591 7.577 130.571 1.00 86.44 337 GLN A O 1
ATOM 2585 N N . ARG A 1 338 ? -84.426 5.842 129.155 1.00 86.00 338 ARG A N 1
ATOM 2586 C CA . ARG A 1 338 ? -85.556 5.099 129.745 1.00 86.00 338 ARG A CA 1
ATOM 2587 C C . ARG A 1 338 ? -85.276 4.688 131.185 1.00 86.00 338 ARG A C 1
ATOM 2589 O O . ARG A 1 338 ? -86.185 4.727 132.013 1.00 86.00 338 ARG A O 1
ATOM 2596 N N . LEU A 1 339 ? -84.042 4.297 131.475 1.00 86.25 339 LEU A N 1
ATOM 2597 C CA . LEU A 1 339 ? -83.610 3.883 132.800 1.00 86.25 339 LEU A CA 1
ATOM 2598 C C . LEU A 1 339 ? -83.680 5.053 133.798 1.00 86.25 339 LEU A C 1
ATOM 2600 O O . LEU A 1 339 ? -84.290 4.909 134.860 1.00 86.25 339 LEU A O 1
ATOM 2604 N N . GLY A 1 340 ? -83.201 6.236 133.396 1.00 82.94 340 GLY A N 1
ATOM 2605 C CA . GLY A 1 340 ? -83.330 7.473 134.169 1.00 82.94 340 GLY A CA 1
ATOM 2606 C C . GLY A 1 340 ? -84.784 7.934 134.352 1.00 82.94 340 GLY A C 1
ATOM 2607 O O . GLY A 1 340 ? -85.186 8.265 135.466 1.00 82.94 340 GLY A O 1
ATOM 2608 N N . GLN A 1 341 ? -85.623 7.877 133.307 1.00 85.19 341 GLN A N 1
ATOM 2609 C CA . GLN A 1 341 ? -87.059 8.216 133.401 1.00 85.19 341 GLN A CA 1
ATOM 2610 C C . GLN A 1 341 ? -87.826 7.346 134.408 1.00 85.19 341 GLN A C 1
ATOM 2612 O O . GLN A 1 341 ? -88.831 7.782 134.968 1.00 85.19 341 GLN A O 1
ATOM 2617 N N . LYS A 1 342 ? -87.382 6.104 134.627 1.00 85.50 342 LYS A N 1
ATOM 2618 C CA . LYS A 1 342 ? -87.968 5.182 135.610 1.00 85.50 342 LYS A CA 1
ATOM 2619 C C . LYS A 1 342 ? -87.357 5.313 137.010 1.00 85.50 342 LYS A C 1
ATOM 2621 O O . LYS A 1 342 ? -87.740 4.552 137.892 1.00 85.50 342 LYS A O 1
ATOM 2626 N N . GLY A 1 343 ? -86.476 6.293 137.227 1.00 82.06 343 GLY A N 1
ATOM 2627 C CA . GLY A 1 343 ? -85.915 6.630 138.536 1.00 82.06 343 GLY A CA 1
ATOM 2628 C C . GLY A 1 343 ? -84.736 5.760 138.973 1.00 82.06 343 GLY A C 1
ATOM 2629 O O . GLY A 1 343 ? -84.372 5.795 140.146 1.00 82.06 343 GLY A O 1
ATOM 2630 N N . PHE A 1 344 ? -84.135 4.983 138.067 1.00 81.25 344 PHE A N 1
ATOM 2631 C CA . PHE A 1 344 ? -82.934 4.204 138.369 1.00 81.25 344 PHE A CA 1
ATOM 2632 C C . PHE A 1 344 ? -81.680 5.032 138.082 1.00 81.25 344 PHE A C 1
ATOM 2634 O O . PHE A 1 344 ? -81.594 5.683 137.043 1.00 81.25 344 PHE A O 1
ATOM 2641 N N . ALA A 1 345 ? -80.707 4.994 138.995 1.00 79.06 345 ALA A N 1
ATOM 2642 C CA . ALA A 1 345 ? -79.446 5.719 138.837 1.00 79.06 345 ALA A CA 1
ATOM 2643 C C . ALA A 1 345 ? -78.573 5.131 137.716 1.00 79.06 345 ALA A C 1
ATOM 2645 O O . ALA A 1 345 ? -77.957 5.874 136.960 1.00 79.06 345 ALA A O 1
ATOM 2646 N N . ASP A 1 346 ? -78.548 3.802 137.591 1.00 80.94 346 ASP A N 1
ATOM 2647 C CA . ASP A 1 346 ? -77.760 3.089 136.592 1.00 80.94 346 ASP A CA 1
ATOM 2648 C C . ASP A 1 346 ? -78.342 1.693 136.283 1.00 80.94 346 ASP A C 1
ATOM 2650 O O . ASP A 1 346 ? -79.329 1.224 136.872 1.00 80.94 346 ASP A O 1
ATOM 2654 N N . LYS A 1 347 ? -77.720 1.017 135.313 1.00 81.69 347 LYS A N 1
ATOM 2655 C CA . LYS A 1 347 ? -78.094 -0.336 134.881 1.00 81.69 347 LYS A CA 1
ATOM 2656 C C . LYS A 1 347 ? -78.041 -1.364 136.012 1.00 81.69 347 LYS A C 1
ATOM 2658 O O . LYS A 1 347 ? -78.809 -2.329 135.978 1.00 81.69 347 LYS A O 1
ATOM 2663 N N . GLU A 1 348 ? -77.153 -1.192 136.984 1.00 80.00 348 GLU A N 1
ATOM 2664 C CA . GLU A 1 348 ? -76.995 -2.115 138.107 1.00 80.00 348 GLU A CA 1
ATOM 2665 C C . GLU A 1 348 ? -78.118 -1.925 139.130 1.00 80.00 348 GLU A C 1
ATOM 2667 O O . GLU A 1 348 ? -78.717 -2.912 139.555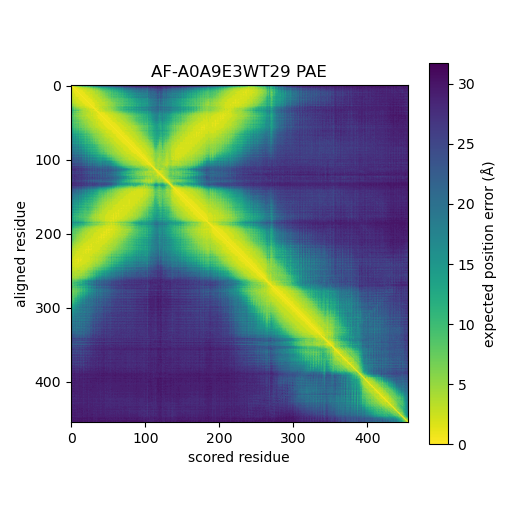 1.00 80.00 348 GLU A O 1
ATOM 2672 N N . ALA A 1 349 ? -78.509 -0.682 139.418 1.00 77.94 349 ALA A N 1
ATOM 2673 C CA . ALA A 1 349 ? -79.646 -0.336 140.264 1.00 77.94 349 ALA A CA 1
ATOM 2674 C C . ALA A 1 349 ? -80.970 -0.879 139.700 1.00 77.94 349 ALA A C 1
ATOM 2676 O O . ALA A 1 349 ? -81.767 -1.451 140.446 1.00 77.94 349 ALA A O 1
ATOM 2677 N N . TYR A 1 350 ? -81.187 -0.778 138.381 1.00 81.81 350 TYR A N 1
ATOM 2678 C CA . TYR A 1 350 ? -82.337 -1.416 137.725 1.00 81.81 350 TYR A CA 1
ATOM 2679 C C . TYR A 1 350 ? -82.317 -2.938 137.898 1.00 81.81 350 TYR A C 1
ATOM 2681 O O . TYR A 1 350 ? -83.321 -3.535 138.283 1.00 81.81 350 TYR A O 1
ATOM 2689 N N . ARG A 1 351 ? -81.166 -3.579 137.654 1.00 81.44 351 ARG A N 1
ATOM 2690 C CA . ARG A 1 351 ? -81.026 -5.035 137.806 1.00 81.44 351 ARG A CA 1
ATOM 2691 C C . ARG A 1 351 ? -81.220 -5.503 139.249 1.00 81.44 351 ARG A C 1
ATOM 2693 O O . ARG A 1 351 ? -81.794 -6.565 139.445 1.00 81.44 351 ARG A O 1
ATOM 2700 N N . ALA A 1 352 ? -80.784 -4.731 140.242 1.00 78.31 352 ALA A N 1
ATOM 2701 C CA . ALA A 1 352 ? -80.949 -5.057 141.660 1.00 78.31 352 ALA A CA 1
ATOM 2702 C C . ALA A 1 352 ? -82.400 -4.890 142.156 1.00 78.31 352 ALA A C 1
ATOM 2704 O O . ALA A 1 352 ? -82.850 -5.613 143.052 1.00 78.31 352 ALA A O 1
ATOM 2705 N N . ALA A 1 353 ? -83.137 -3.938 141.575 1.00 76.00 353 ALA A N 1
ATOM 2706 C CA . ALA A 1 353 ? -84.550 -3.703 141.865 1.00 76.00 353 ALA A CA 1
ATOM 2707 C C . ALA A 1 353 ? -85.492 -4.634 141.090 1.00 76.00 353 ALA A C 1
ATOM 2709 O O . ALA A 1 353 ? -86.636 -4.826 141.505 1.00 76.00 353 ALA A O 1
ATOM 2710 N N . ALA A 1 354 ? -85.028 -5.214 139.982 1.00 77.12 354 ALA A N 1
ATOM 2711 C CA . ALA A 1 354 ? -85.779 -6.217 139.252 1.00 77.12 354 ALA A CA 1
ATOM 2712 C C . ALA A 1 354 ? -86.087 -7.401 140.184 1.00 77.12 354 ALA A C 1
ATOM 2714 O O . ALA A 1 354 ? -85.192 -8.045 140.733 1.00 77.12 354 ALA A O 1
ATOM 2715 N N . ARG A 1 355 ? -87.378 -7.654 140.394 1.00 80.62 355 ARG A N 1
ATOM 2716 C CA . ARG A 1 355 ? -87.888 -8.862 141.041 1.00 80.62 355 ARG A CA 1
ATOM 2717 C C . ARG A 1 355 ? -88.424 -9.782 139.964 1.00 80.62 355 ARG A C 1
ATOM 2719 O O . ARG A 1 355 ? -88.929 -9.322 138.938 1.00 80.62 355 ARG A O 1
ATOM 2726 N N . SER A 1 356 ? -88.275 -11.075 140.186 1.00 79.44 356 SER A N 1
ATOM 2727 C CA . SER A 1 356 ? -88.878 -12.070 139.313 1.00 79.44 356 SER A CA 1
ATOM 2728 C C . SER A 1 356 ? -90.402 -12.010 139.422 1.00 79.44 356 SER A C 1
ATOM 2730 O O . SER A 1 356 ? -90.955 -11.622 140.452 1.00 79.44 356 SER A O 1
ATOM 2732 N N . GLU A 1 357 ? -91.084 -12.409 138.353 1.00 74.00 357 GLU A N 1
ATOM 2733 C CA . GLU A 1 357 ? -92.551 -12.441 138.279 1.00 74.00 357 GLU A CA 1
ATOM 2734 C C . GLU A 1 357 ? -93.156 -13.238 139.456 1.00 74.00 357 GLU A C 1
ATOM 2736 O O . GLU A 1 357 ? -94.105 -12.795 140.095 1.00 74.00 357 GLU A O 1
ATOM 2741 N N . ALA A 1 358 ? -92.488 -14.325 139.861 1.00 75.94 358 ALA A N 1
ATOM 2742 C CA . ALA A 1 358 ? -92.857 -15.143 141.017 1.00 75.94 358 ALA A CA 1
ATOM 2743 C C . ALA A 1 358 ? -92.791 -14.403 142.373 1.00 75.94 358 ALA A C 1
ATOM 2745 O O . ALA A 1 358 ? -93.625 -14.642 143.246 1.00 75.94 358 ALA A O 1
ATOM 2746 N N . GLU A 1 359 ? -91.816 -13.510 142.575 1.00 78.06 359 GLU A N 1
ATOM 2747 C CA . GLU A 1 359 ? -91.694 -12.723 143.815 1.00 78.06 359 GLU A CA 1
ATOM 2748 C C . GLU A 1 359 ? -92.771 -11.632 143.904 1.00 78.06 359 GLU A C 1
ATOM 2750 O O . GLU A 1 359 ? -93.257 -11.327 144.995 1.00 78.06 359 GLU A O 1
ATOM 2755 N N . ILE A 1 360 ? -93.159 -11.054 142.763 1.00 75.88 360 ILE A N 1
ATOM 2756 C CA . ILE A 1 360 ? -94.221 -10.042 142.679 1.00 75.88 360 ILE A CA 1
ATOM 2757 C C . ILE A 1 360 ? -95.580 -10.670 143.022 1.00 75.88 360 ILE A C 1
ATOM 2759 O O . ILE A 1 360 ? -96.326 -10.111 143.833 1.00 75.88 360 ILE A O 1
ATOM 2763 N N . ASP A 1 361 ? -95.872 -11.853 142.479 1.00 78.06 361 ASP A N 1
ATOM 2764 C CA . ASP A 1 361 ? -97.132 -12.562 142.723 1.00 78.06 361 ASP A CA 1
ATOM 2765 C C . ASP A 1 361 ? -97.290 -13.004 144.187 1.00 78.06 361 ASP A C 1
ATOM 2767 O O . ASP A 1 361 ? -98.372 -12.868 144.769 1.00 78.06 361 ASP A O 1
ATOM 2771 N N . ALA A 1 362 ? -96.208 -13.463 144.827 1.00 79.88 362 ALA A N 1
ATOM 2772 C CA . ALA A 1 362 ? -96.221 -13.841 146.242 1.00 79.88 362 ALA A CA 1
ATOM 2773 C C . ALA A 1 362 ? -96.619 -12.663 147.156 1.00 79.88 362 ALA A C 1
ATOM 2775 O O . ALA A 1 362 ? -97.491 -12.802 148.019 1.00 79.88 362 ALA A O 1
ATOM 2776 N N . MET A 1 363 ? -96.045 -11.477 146.923 1.00 78.12 363 MET A N 1
ATOM 2777 C CA . MET A 1 363 ? -96.366 -10.265 147.690 1.00 78.12 363 MET A CA 1
ATOM 2778 C C . MET A 1 363 ? -97.805 -9.777 147.454 1.00 78.12 363 MET A C 1
ATOM 2780 O O . MET A 1 363 ? -98.464 -9.308 148.387 1.00 78.12 363 MET A O 1
ATOM 2784 N N . ALA A 1 364 ? -98.330 -9.906 146.230 1.00 79.25 364 ALA A N 1
ATOM 2785 C CA . ALA A 1 364 ? -99.726 -9.579 145.930 1.00 79.25 364 ALA A CA 1
ATOM 2786 C C . ALA A 1 364 ? -100.714 -10.496 146.683 1.00 79.25 364 ALA A C 1
ATOM 2788 O O . ALA A 1 364 ? -101.753 -10.031 147.174 1.00 79.25 364 ALA A O 1
ATOM 2789 N N . GLY A 1 365 ? -100.368 -11.779 146.837 1.00 77.75 365 GLY A N 1
ATOM 2790 C CA . GLY A 1 365 ? -101.129 -12.745 147.635 1.00 77.75 365 GLY A CA 1
ATOM 2791 C C . GLY A 1 365 ? -101.210 -12.367 149.119 1.00 77.75 365 GLY A C 1
ATOM 2792 O O . GLY A 1 365 ? -102.305 -12.328 149.689 1.00 77.75 365 GLY A O 1
ATOM 2793 N N . GLU A 1 366 ? -100.081 -12.003 149.735 1.00 78.94 366 GLU A N 1
ATOM 2794 C CA . GLU A 1 366 ? -100.029 -11.585 151.147 1.00 78.94 366 GLU A CA 1
ATOM 2795 C C . GLU A 1 366 ? -100.873 -10.329 151.427 1.00 78.94 366 GLU A C 1
ATOM 2797 O O . GLU A 1 366 ? -101.620 -10.267 152.411 1.00 78.94 366 GLU A O 1
ATOM 2802 N N . LEU A 1 367 ? -100.820 -9.343 150.527 1.00 78.56 367 LEU A N 1
ATOM 2803 C CA . LEU A 1 367 ? -101.609 -8.109 150.614 1.00 78.56 367 LEU A CA 1
ATOM 2804 C C . LEU A 1 367 ? -103.121 -8.361 150.552 1.00 78.56 367 LEU A C 1
ATOM 2806 O O . LEU A 1 367 ? -103.897 -7.666 151.218 1.00 78.56 367 LEU A O 1
ATOM 2810 N N . THR A 1 368 ? -103.547 -9.353 149.772 1.00 79.25 368 THR A N 1
ATOM 2811 C CA . THR A 1 368 ? -104.964 -9.705 149.613 1.00 79.25 368 THR A CA 1
ATOM 2812 C C . THR A 1 368 ? -105.502 -10.365 150.883 1.00 79.25 368 THR A C 1
ATOM 2814 O O . THR A 1 368 ? -106.497 -9.896 151.441 1.00 79.25 368 THR A O 1
ATOM 2817 N N . ALA A 1 369 ? -104.773 -11.342 151.433 1.00 79.25 369 ALA A N 1
ATOM 2818 C CA . ALA A 1 369 ? -105.130 -12.000 152.692 1.00 79.25 369 ALA A CA 1
ATOM 2819 C C . ALA A 1 369 ? -105.189 -11.019 153.882 1.00 79.25 369 ALA A C 1
ATOM 2821 O O . ALA A 1 369 ? -106.026 -11.152 154.781 1.00 79.25 369 ALA A O 1
ATOM 2822 N N . TYR A 1 370 ? -104.320 -10.003 153.901 1.00 79.50 370 TYR A N 1
ATOM 2823 C CA . TYR A 1 370 ? -104.347 -8.959 154.927 1.00 79.50 370 TYR A CA 1
ATOM 2824 C C . TYR A 1 370 ? -105.591 -8.056 154.826 1.00 79.50 370 TYR A C 1
ATOM 2826 O O . TYR A 1 370 ? -106.210 -7.730 155.845 1.00 79.50 370 TYR A O 1
ATOM 2834 N N . ARG A 1 371 ? -106.003 -7.678 153.606 1.00 81.88 371 ARG A N 1
ATOM 2835 C CA . ARG A 1 371 ? -107.198 -6.843 153.378 1.00 81.88 371 ARG A CA 1
ATOM 2836 C C . ARG A 1 371 ? -108.489 -7.544 153.799 1.00 81.88 371 ARG A C 1
ATOM 2838 O O . ARG A 1 371 ? -109.337 -6.905 154.423 1.00 81.88 371 ARG A O 1
ATOM 2845 N N . GLU A 1 372 ? -108.614 -8.841 153.531 1.00 80.31 372 GLU A N 1
ATOM 2846 C CA . GLU A 1 372 ? -109.775 -9.643 153.945 1.00 80.31 372 GLU A CA 1
ATOM 2847 C C . GLU A 1 372 ? -109.916 -9.701 155.473 1.00 80.31 372 GLU A C 1
ATOM 2849 O O . GLU A 1 372 ? -111.005 -9.478 156.010 1.00 80.31 372 GLU A O 1
ATOM 2854 N N . LYS A 1 373 ? -108.800 -9.885 156.196 1.00 79.06 373 LYS A N 1
ATOM 2855 C CA . LYS A 1 373 ? -108.783 -9.868 157.670 1.00 79.06 373 LYS A CA 1
ATOM 2856 C C . LYS A 1 373 ? -109.246 -8.528 158.248 1.00 79.06 373 LYS A C 1
ATOM 2858 O O . LYS A 1 373 ? -110.029 -8.511 159.199 1.00 79.06 373 LYS A O 1
ATOM 2863 N N . ILE A 1 374 ? -108.810 -7.403 157.672 1.00 79.62 374 ILE A N 1
ATOM 2864 C CA . ILE A 1 374 ? -109.275 -6.068 158.091 1.00 79.62 374 ILE A CA 1
ATOM 2865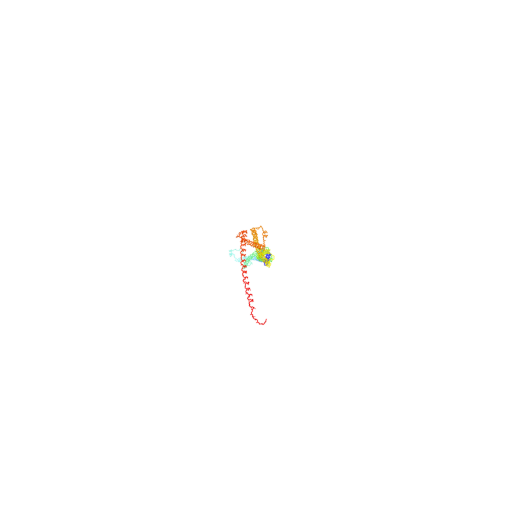 C C . ILE A 1 374 ? -110.770 -5.887 157.822 1.00 79.62 374 ILE A C 1
ATOM 2867 O O . ILE A 1 374 ? -111.477 -5.302 158.649 1.00 79.62 374 ILE A O 1
ATOM 2871 N N . HIS A 1 375 ? -111.261 -6.365 156.677 1.00 75.31 375 HIS A N 1
ATOM 2872 C CA . HIS A 1 375 ? -112.662 -6.191 156.319 1.00 75.31 375 HIS A CA 1
ATOM 2873 C C . HIS A 1 375 ? -113.592 -6.950 157.276 1.00 75.31 375 HIS A C 1
ATOM 2875 O O . HIS A 1 375 ? -114.569 -6.367 157.756 1.00 75.31 375 HIS A O 1
ATOM 2881 N N . ALA A 1 376 ? -113.237 -8.191 157.629 1.00 75.94 376 ALA A N 1
ATOM 2882 C CA . ALA A 1 376 ? -113.967 -8.997 158.607 1.00 75.94 376 ALA A CA 1
ATOM 2883 C C . ALA A 1 376 ? -113.993 -8.338 159.999 1.00 75.94 376 ALA A C 1
ATOM 2885 O O . ALA A 1 376 ? -115.050 -8.230 160.625 1.00 75.94 376 ALA A O 1
ATOM 2886 N N . ALA A 1 377 ? -112.851 -7.819 160.466 1.00 70.38 377 ALA A N 1
ATOM 2887 C CA . ALA A 1 377 ? -112.761 -7.138 161.758 1.00 70.38 377 ALA A CA 1
ATOM 2888 C C . ALA A 1 377 ? -113.647 -5.877 161.829 1.00 70.38 377 ALA A C 1
ATOM 2890 O O . ALA A 1 377 ? -114.311 -5.637 162.842 1.00 70.38 377 ALA A O 1
ATOM 2891 N N . LYS A 1 378 ? -113.715 -5.092 160.743 1.00 76.38 378 LYS A N 1
ATOM 2892 C CA . LYS A 1 378 ? -114.580 -3.901 160.664 1.00 76.38 378 LYS A CA 1
ATOM 2893 C C . LYS A 1 378 ? -116.068 -4.249 160.714 1.00 76.38 378 LYS A C 1
ATOM 2895 O O . LYS A 1 378 ? -116.814 -3.580 161.425 1.00 76.38 378 LYS A O 1
ATOM 2900 N N . GLU A 1 379 ? -116.505 -5.301 160.023 1.00 73.94 379 GLU A N 1
ATOM 2901 C CA . GLU A 1 379 ? -117.909 -5.733 160.069 1.00 73.94 379 GLU A CA 1
ATOM 2902 C C . GLU A 1 379 ? -118.355 -6.177 161.470 1.00 73.94 379 GLU A C 1
ATOM 2904 O O . GLU A 1 379 ? -119.489 -5.915 161.882 1.00 73.94 379 GLU A O 1
ATOM 2909 N N . HIS A 1 380 ? -117.478 -6.849 162.221 1.00 72.44 380 HIS A N 1
ATOM 2910 C CA . HIS A 1 380 ? -117.779 -7.245 163.598 1.00 72.44 380 HIS A CA 1
ATOM 2911 C C . HIS A 1 380 ? -117.968 -6.033 164.519 1.00 72.44 380 HIS A C 1
ATOM 2913 O O . HIS A 1 380 ? -118.914 -6.013 165.309 1.00 72.44 380 HIS A O 1
ATOM 2919 N N . ALA A 1 381 ? -117.136 -4.997 164.374 1.00 69.81 381 ALA A N 1
ATOM 2920 C CA . ALA A 1 381 ? -117.257 -3.764 165.151 1.00 69.81 381 ALA A CA 1
ATOM 2921 C C . ALA A 1 381 ? -118.559 -2.997 164.846 1.00 69.81 381 ALA A C 1
ATOM 2923 O O . ALA A 1 381 ? -119.224 -2.518 165.765 1.00 69.81 381 ALA A O 1
ATOM 2924 N N . VAL A 1 382 ? -118.969 -2.931 163.572 1.00 75.25 382 VAL A N 1
ATOM 2925 C CA . VAL A 1 382 ? -120.221 -2.267 163.159 1.00 75.25 382 VAL A CA 1
ATOM 2926 C C . VAL A 1 382 ? -121.452 -2.994 163.716 1.00 75.25 382 VAL A C 1
ATOM 2928 O O . VAL A 1 382 ? -122.345 -2.352 164.268 1.00 75.25 382 VAL A O 1
ATOM 2931 N N . ARG A 1 383 ? -121.481 -4.335 163.664 1.00 67.69 383 ARG A N 1
ATOM 2932 C CA . ARG A 1 383 ? -122.586 -5.135 164.232 1.00 67.69 383 ARG A CA 1
ATOM 2933 C C . ARG A 1 383 ? -122.715 -5.014 165.750 1.00 67.69 383 ARG A C 1
ATOM 2935 O O . ARG A 1 383 ? -123.830 -5.072 166.263 1.00 67.69 383 ARG A O 1
ATOM 2942 N N . ALA A 1 384 ? -121.602 -4.868 166.467 1.00 60.84 384 ALA A N 1
ATOM 2943 C CA . ALA A 1 384 ? -121.627 -4.651 167.910 1.00 60.84 384 ALA A CA 1
ATOM 2944 C C . ALA A 1 384 ? -122.188 -3.264 168.261 1.00 60.84 384 ALA A C 1
ATOM 2946 O O . ALA A 1 384 ? -123.009 -3.155 169.167 1.00 60.84 384 ALA A O 1
ATOM 2947 N N . LYS A 1 385 ? -121.812 -2.226 167.500 1.00 63.53 385 LYS A N 1
ATOM 2948 C CA . LYS A 1 385 ? -122.242 -0.840 167.735 1.00 63.53 385 LYS A CA 1
ATOM 2949 C C . LYS A 1 385 ? -123.745 -0.627 167.499 1.00 63.53 385 LYS A C 1
ATOM 2951 O O . LYS A 1 385 ? -124.402 -0.018 168.333 1.00 63.53 385 LYS A O 1
ATOM 2956 N N . ALA A 1 386 ? -124.314 -1.235 166.456 1.00 66.25 386 ALA A N 1
ATOM 2957 C CA . ALA A 1 386 ? -125.743 -1.112 166.144 1.00 66.25 386 ALA A CA 1
ATOM 2958 C C . ALA A 1 386 ? -126.687 -1.749 167.194 1.00 66.25 386 ALA A C 1
ATOM 2960 O O . ALA A 1 386 ? -127.873 -1.440 167.230 1.00 66.25 386 ALA A O 1
ATOM 2961 N N . LYS A 1 387 ? -126.199 -2.652 168.061 1.00 60.84 387 LYS A N 1
ATOM 2962 C CA . LYS A 1 387 ? -127.033 -3.327 169.081 1.00 60.84 387 LYS A CA 1
ATOM 2963 C C . LYS A 1 387 ? -127.265 -2.513 170.361 1.00 60.84 387 LYS A C 1
ATOM 2965 O O . LYS A 1 387 ? -128.089 -2.926 171.179 1.00 60.84 387 LYS A O 1
ATOM 2970 N N . VAL A 1 388 ? -126.553 -1.403 170.550 1.00 59.69 388 VAL A N 1
ATOM 2971 C CA . VAL A 1 388 ? -126.525 -0.625 171.808 1.00 59.69 388 VAL A CA 1
ATOM 2972 C C . VAL A 1 388 ? -126.901 0.853 171.631 1.00 59.69 388 VAL A C 1
ATOM 2974 O O . VAL A 1 388 ? -126.919 1.586 172.610 1.00 59.69 388 VAL A O 1
ATOM 2977 N N . GLU A 1 389 ? -127.243 1.286 170.414 1.00 58.38 389 GLU A N 1
ATOM 2978 C CA . GLU A 1 389 ? -127.341 2.707 170.031 1.00 58.38 389 GLU A CA 1
ATOM 2979 C C . GLU A 1 389 ? -128.630 3.432 170.492 1.00 58.38 389 GLU A C 1
ATOM 2981 O O . GLU A 1 389 ? -128.613 4.650 170.588 1.00 58.38 389 GLU A O 1
ATOM 2986 N N . ASP A 1 390 ? -129.693 2.713 170.887 1.00 54.91 390 ASP A N 1
ATOM 2987 C CA . ASP A 1 390 ? -130.986 3.294 171.331 1.00 54.91 390 ASP A CA 1
ATOM 2988 C C . ASP A 1 390 ? -131.457 2.785 172.716 1.00 54.91 390 ASP A C 1
ATOM 2990 O O . ASP A 1 390 ? -132.652 2.633 172.983 1.00 54.91 390 ASP A O 1
ATOM 2994 N N . LYS A 1 391 ? -130.529 2.461 173.628 1.00 49.91 391 LYS A N 1
ATOM 2995 C CA . LYS A 1 391 ? -130.874 1.975 174.980 1.00 49.91 391 LYS A CA 1
ATOM 2996 C C . LYS A 1 391 ? -130.243 2.836 176.077 1.00 49.91 391 LYS A C 1
ATOM 2998 O O . LYS A 1 391 ? -129.025 2.949 176.143 1.00 49.91 391 LYS A O 1
ATOM 3003 N N . SER A 1 392 ? -131.080 3.403 176.950 1.00 54.38 392 SER A N 1
ATOM 3004 C CA . SER A 1 392 ? -130.688 4.165 178.145 1.00 54.38 392 SER A CA 1
ATOM 3005 C C . SER A 1 392 ? -130.635 3.286 179.400 1.00 54.38 392 SER A C 1
ATOM 3007 O O . SER A 1 392 ? -131.428 2.354 179.545 1.00 54.38 392 SER A O 1
ATOM 3009 N N . GLU A 1 393 ? -129.700 3.605 180.295 1.00 49.34 393 GLU A N 1
ATOM 3010 C CA . GLU A 1 393 ? -129.369 2.869 181.522 1.00 49.34 393 GLU A CA 1
ATOM 3011 C C . GLU A 1 393 ? -130.573 2.798 182.493 1.00 49.34 393 GLU A C 1
ATOM 3013 O O . GLU A 1 393 ? -131.080 3.846 182.899 1.00 49.34 393 GLU A O 1
ATOM 3018 N N . PRO A 1 394 ? -131.098 1.601 182.830 1.00 50.38 394 PRO A N 1
ATOM 3019 C CA . PRO A 1 394 ? -132.258 1.475 183.714 1.00 50.38 394 PRO A CA 1
ATOM 3020 C C . PRO A 1 394 ? -131.901 1.718 185.186 1.00 50.38 394 PRO A C 1
ATOM 3022 O O . PRO A 1 394 ? -130.941 1.143 185.694 1.00 50.38 394 PRO A O 1
ATOM 3025 N N . ASP A 1 395 ? -132.731 2.502 185.879 1.00 58.34 395 ASP A N 1
ATOM 3026 C CA . ASP A 1 395 ? -132.698 2.692 187.335 1.00 58.34 395 ASP A CA 1
ATOM 3027 C C . ASP A 1 395 ? -133.145 1.400 188.044 1.00 58.34 395 ASP A C 1
ATOM 3029 O O . ASP A 1 395 ? -134.336 1.113 188.216 1.00 58.34 395 ASP A O 1
ATOM 3033 N N . LEU A 1 396 ? -132.154 0.576 188.385 1.00 59.38 396 LEU A N 1
ATOM 3034 C CA . LEU A 1 396 ? -132.343 -0.733 189.003 1.00 59.38 396 LEU A CA 1
ATOM 3035 C C . LEU A 1 396 ? -132.948 -0.635 190.411 1.00 59.38 396 LEU A C 1
ATOM 3037 O O . LEU A 1 396 ? -133.650 -1.562 190.816 1.00 59.38 396 LEU A O 1
ATOM 3041 N N . ASP A 1 397 ? -132.771 0.475 191.129 1.00 61.62 397 ASP A N 1
ATOM 3042 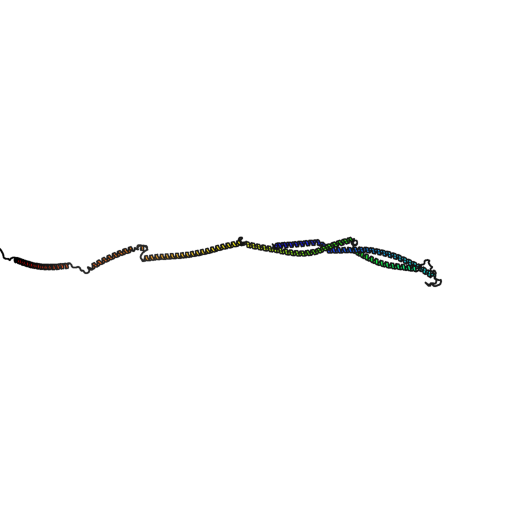C CA . ASP A 1 397 ? -133.309 0.631 192.485 1.00 61.62 397 ASP A CA 1
ATOM 3043 C C . ASP A 1 397 ? -134.830 0.867 192.449 1.00 61.62 397 ASP A C 1
ATOM 3045 O O . ASP A 1 397 ? -135.585 0.230 193.194 1.00 61.62 397 ASP A O 1
ATOM 3049 N N . ALA A 1 398 ? -135.313 1.689 191.508 1.00 64.75 398 ALA A N 1
ATOM 3050 C CA . ALA A 1 398 ? -136.746 1.908 191.288 1.00 64.75 398 ALA A CA 1
ATOM 3051 C C . ALA A 1 398 ? -137.464 0.650 190.754 1.00 64.75 398 ALA A C 1
ATOM 3053 O O . ALA A 1 398 ? -138.589 0.343 191.162 1.00 64.75 398 ALA A O 1
ATOM 3054 N N . LEU A 1 399 ? -136.814 -0.128 189.882 1.00 58.06 399 LEU A N 1
ATOM 3055 C CA . LEU A 1 399 ? -137.377 -1.368 189.332 1.00 58.06 399 LEU A CA 1
ATOM 3056 C C . LEU A 1 399 ? -137.406 -2.514 190.360 1.00 58.06 399 LEU A C 1
ATOM 3058 O O . LEU A 1 399 ? -138.388 -3.255 190.393 1.00 58.06 399 LEU A O 1
ATOM 3062 N N . THR A 1 400 ? -136.422 -2.598 191.263 1.00 63.91 400 THR A N 1
ATOM 3063 C CA . THR A 1 400 ? -136.390 -3.596 192.355 1.00 63.91 400 THR A CA 1
ATOM 3064 C C . THR A 1 400 ? -137.445 -3.304 193.434 1.00 63.91 400 THR A C 1
ATOM 3066 O O . THR A 1 400 ? -138.044 -4.222 193.999 1.00 63.91 400 THR A O 1
ATOM 3069 N N . ALA A 1 401 ? -137.757 -2.029 193.694 1.00 64.00 401 ALA A N 1
ATOM 3070 C CA . ALA A 1 401 ? -138.889 -1.654 194.549 1.00 64.00 401 ALA A CA 1
ATOM 3071 C C . ALA A 1 401 ? -140.244 -2.043 193.921 1.00 64.00 401 ALA A C 1
ATOM 3073 O O . ALA A 1 401 ? -141.147 -2.511 194.617 1.00 64.00 401 ALA A O 1
ATOM 3074 N N . THR A 1 402 ? -140.362 -1.907 192.595 1.00 66.00 402 THR A N 1
ATOM 3075 C CA . THR A 1 402 ? -141.581 -2.241 191.840 1.00 66.00 402 THR A CA 1
ATOM 3076 C C . THR A 1 402 ? -141.773 -3.760 191.691 1.00 66.00 402 THR A C 1
ATOM 3078 O O . THR A 1 402 ? -142.903 -4.243 191.754 1.00 66.00 402 THR A O 1
ATOM 3081 N N . GLU A 1 403 ? -140.688 -4.534 191.568 1.00 62.19 403 GLU A N 1
ATOM 3082 C CA . GLU A 1 403 ? -140.709 -6.005 191.587 1.00 62.19 403 GLU A CA 1
ATOM 3083 C C . GLU A 1 403 ? -141.118 -6.550 192.962 1.00 62.19 403 GLU A C 1
ATOM 3085 O O . GLU A 1 403 ? -141.945 -7.458 193.037 1.00 62.19 403 GLU A O 1
ATOM 3090 N N . ASN A 1 404 ? -140.621 -5.962 194.056 1.00 67.44 404 ASN A N 1
ATOM 3091 C CA . ASN A 1 404 ? -140.997 -6.376 195.411 1.00 67.44 404 ASN A CA 1
ATOM 3092 C C . ASN A 1 404 ? -142.470 -6.062 195.746 1.00 67.44 404 ASN A C 1
ATOM 3094 O O . ASN A 1 404 ? -143.143 -6.896 196.355 1.00 67.44 404 ASN A O 1
ATOM 3098 N N . ASP A 1 405 ? -143.008 -4.914 195.309 1.00 67.62 405 ASP A N 1
ATOM 3099 C CA . ASP A 1 405 ? -144.438 -4.577 195.458 1.00 67.62 405 ASP A CA 1
ATOM 3100 C C . ASP A 1 405 ? -145.339 -5.488 194.599 1.00 67.62 405 ASP A C 1
ATOM 3102 O O . ASP A 1 405 ? -146.359 -6.004 195.070 1.00 67.62 405 ASP A O 1
ATOM 3106 N N . ALA A 1 406 ? -144.941 -5.765 193.352 1.00 63.47 406 ALA A N 1
ATOM 3107 C CA . ALA A 1 406 ? -145.659 -6.693 192.477 1.00 63.47 406 ALA A CA 1
ATOM 3108 C C . ALA A 1 406 ? -145.579 -8.150 192.977 1.00 63.47 406 ALA A C 1
ATOM 3110 O O . ALA A 1 406 ? -146.566 -8.888 192.894 1.00 63.47 406 ALA A O 1
ATOM 3111 N N . GLY A 1 407 ? -144.440 -8.549 193.552 1.00 64.00 407 GLY A N 1
ATOM 3112 C CA . GLY A 1 407 ? -144.211 -9.854 194.169 1.00 64.00 407 GLY A CA 1
ATOM 3113 C C . GLY A 1 407 ? -145.076 -10.079 195.409 1.00 64.00 407 GLY A C 1
ATOM 3114 O O . GLY A 1 407 ? -145.726 -11.121 195.514 1.00 64.00 407 GLY A O 1
ATOM 3115 N N . GLN A 1 408 ? -145.190 -9.084 196.299 1.00 68.31 408 GLN A N 1
ATOM 3116 C CA . GLN A 1 408 ? -146.102 -9.160 197.450 1.00 68.31 408 GLN A CA 1
ATOM 3117 C C . GLN A 1 408 ? -147.571 -9.272 197.014 1.00 68.31 408 GLN A C 1
ATOM 3119 O O . GLN A 1 408 ? -148.321 -10.084 197.565 1.00 68.31 408 GLN A O 1
ATOM 3124 N N . LYS A 1 409 ? -147.994 -8.526 195.985 1.00 69.56 409 LYS A N 1
ATOM 3125 C CA . LYS A 1 409 ? -149.370 -8.595 195.454 1.00 69.56 409 LYS A CA 1
ATOM 3126 C C . LYS A 1 409 ? -149.688 -9.945 194.798 1.00 69.56 409 LYS A C 1
ATOM 3128 O O . LYS A 1 409 ? -150.805 -10.443 194.953 1.00 69.56 409 LYS A O 1
ATOM 3133 N N . LEU A 1 410 ? -148.719 -10.569 194.120 1.00 66.56 410 LEU A N 1
ATOM 3134 C CA . LEU A 1 410 ? -148.867 -11.905 193.531 1.00 66.56 410 LEU A CA 1
ATOM 3135 C C . LEU A 1 410 ? -148.993 -12.997 194.604 1.00 66.56 410 LEU A C 1
ATOM 3137 O O . LEU A 1 410 ? -149.829 -13.894 194.473 1.00 66.56 410 LEU A O 1
ATOM 3141 N N . GLU A 1 411 ? -148.201 -12.912 195.674 1.00 66.06 411 GLU A N 1
ATOM 3142 C CA . GLU A 1 411 ? -148.213 -13.911 196.746 1.00 66.06 411 GLU A CA 1
ATOM 3143 C C . GLU A 1 411 ? -149.505 -13.831 197.574 1.00 66.06 411 GLU A C 1
ATOM 3145 O O . GLU A 1 411 ? -150.148 -14.850 197.824 1.00 66.06 411 GLU A O 1
ATOM 3150 N N . THR A 1 412 ? -149.991 -12.614 197.846 1.00 69.38 412 THR A N 1
ATOM 3151 C CA . THR A 1 412 ? -151.294 -12.394 198.503 1.00 69.38 412 THR A CA 1
ATOM 3152 C C . THR A 1 412 ? -152.451 -12.988 197.678 1.00 69.38 412 THR A C 1
ATOM 3154 O O . THR A 1 412 ? -153.352 -13.633 198.219 1.00 69.38 412 THR A O 1
ATOM 3157 N N . ALA A 1 413 ? -152.412 -12.847 196.346 1.00 65.75 413 ALA A N 1
ATOM 3158 C CA . ALA A 1 413 ? -153.407 -13.439 195.448 1.00 65.75 413 ALA A CA 1
ATOM 3159 C C . ALA A 1 413 ? -153.314 -14.979 195.376 1.00 65.75 413 ALA A C 1
ATOM 3161 O O . ALA A 1 413 ? -154.336 -15.662 195.241 1.00 65.75 413 ALA A O 1
ATOM 3162 N N . ARG A 1 414 ? -152.106 -15.551 195.499 1.00 68.94 414 ARG A N 1
ATOM 3163 C CA . ARG A 1 414 ? -151.880 -17.009 195.548 1.00 68.94 414 ARG A CA 1
ATOM 3164 C C . ARG A 1 414 ? -152.365 -17.642 196.847 1.00 68.94 414 ARG A C 1
ATOM 3166 O O . ARG A 1 414 ? -152.939 -18.737 196.807 1.00 68.94 414 ARG A O 1
ATOM 3173 N N . GLU A 1 415 ? -152.179 -16.968 197.977 1.00 68.88 415 GLU A N 1
ATOM 3174 C CA . GLU A 1 415 ? -152.701 -17.416 199.270 1.00 68.88 415 GLU A CA 1
ATOM 3175 C C . GLU A 1 415 ? -154.236 -17.444 199.279 1.00 68.88 415 GLU A C 1
ATOM 3177 O O . GLU A 1 415 ? -154.840 -18.412 199.752 1.00 68.88 415 GLU A O 1
ATOM 3182 N N . ASP A 1 416 ? -154.881 -16.446 198.669 1.00 65.00 416 ASP A N 1
ATOM 3183 C CA . ASP A 1 416 ? -156.339 -16.394 198.536 1.00 65.00 416 ASP A CA 1
ATOM 3184 C C . ASP A 1 416 ? -156.901 -17.441 197.567 1.00 65.00 416 ASP A C 1
ATOM 3186 O O . ASP A 1 416 ? -157.914 -18.087 197.865 1.00 65.00 416 ASP A O 1
ATOM 3190 N N . ALA A 1 417 ? -156.219 -17.690 196.445 1.00 64.06 417 ALA A N 1
ATOM 3191 C CA . ALA A 1 417 ? -156.571 -18.776 195.533 1.00 64.06 417 ALA A CA 1
ATOM 3192 C C . ALA A 1 417 ? -156.421 -20.158 196.201 1.00 64.06 417 ALA A C 1
ATOM 3194 O O . ALA A 1 417 ? -157.273 -21.032 196.023 1.00 64.06 417 ALA A O 1
ATOM 3195 N N . SER A 1 418 ? -155.382 -20.346 197.022 1.00 62.88 418 SER A N 1
ATOM 3196 C CA . SER A 1 418 ? -155.152 -21.590 197.769 1.00 62.88 418 SER A CA 1
ATOM 3197 C C . SER A 1 418 ? -156.172 -21.808 198.886 1.00 62.88 418 SER A C 1
ATOM 3199 O O . SER A 1 418 ? -156.661 -22.929 199.047 1.00 62.88 418 SER A O 1
ATOM 3201 N N . ARG A 1 419 ? -156.560 -20.753 199.622 1.00 73.81 419 ARG A N 1
ATOM 3202 C CA . ARG A 1 419 ? -157.646 -20.817 200.620 1.00 73.81 419 ARG A CA 1
ATOM 3203 C C . ARG A 1 419 ? -158.960 -21.274 199.991 1.00 73.81 419 ARG A C 1
ATOM 3205 O O . ARG A 1 419 ? -159.626 -22.157 200.532 1.00 73.81 419 ARG A O 1
ATOM 3212 N N . ARG A 1 420 ? -159.321 -20.711 198.833 1.00 71.19 420 ARG A N 1
ATOM 3213 C CA . ARG A 1 420 ? -160.557 -21.069 198.118 1.00 71.19 420 ARG A CA 1
ATOM 3214 C C . ARG A 1 420 ? -160.501 -22.485 197.546 1.00 71.19 420 ARG A C 1
ATOM 3216 O O . ARG A 1 420 ? -161.490 -23.202 197.643 1.00 71.19 420 ARG A O 1
ATOM 3223 N N . ARG A 1 421 ? -159.344 -22.921 197.037 1.00 70.38 421 ARG A N 1
ATOM 3224 C CA . ARG A 1 421 ? -159.157 -24.278 196.498 1.00 70.38 421 ARG A CA 1
ATOM 3225 C C . ARG A 1 421 ? -159.294 -25.362 197.570 1.00 70.38 421 ARG A C 1
ATOM 3227 O O . ARG A 1 421 ? -160.047 -26.308 197.374 1.00 70.38 421 ARG A O 1
ATOM 3234 N N . ARG A 1 422 ? -158.673 -25.188 198.740 1.00 70.38 422 ARG A N 1
ATOM 3235 C CA . ARG A 1 422 ? -158.804 -26.169 199.836 1.00 70.38 422 ARG A CA 1
ATOM 3236 C C . ARG A 1 422 ? -160.223 -26.239 200.395 1.00 70.38 422 ARG A C 1
ATOM 3238 O O . ARG A 1 422 ? -160.660 -27.294 200.841 1.00 70.38 422 ARG A O 1
ATOM 3245 N N . ARG A 1 423 ? -160.966 -25.127 200.361 1.00 71.06 423 ARG A N 1
ATOM 3246 C CA . ARG A 1 423 ? -162.376 -25.111 200.771 1.00 71.06 423 ARG A CA 1
ATOM 3247 C C . ARG A 1 423 ? -163.257 -25.936 199.830 1.00 71.06 423 ARG A C 1
ATOM 3249 O O . ARG A 1 423 ? -164.182 -26.581 200.310 1.00 71.06 423 ARG A O 1
ATOM 3256 N N . VAL A 1 424 ? -162.947 -25.940 198.532 1.00 68.25 424 VAL A N 1
ATOM 3257 C CA . VAL A 1 424 ? -163.607 -26.802 197.538 1.00 68.25 424 VAL A CA 1
ATOM 3258 C C . VAL A 1 424 ? -163.272 -28.272 197.796 1.00 68.25 424 VAL A C 1
ATOM 3260 O O . VAL A 1 424 ? -164.192 -29.067 197.945 1.00 68.25 424 VAL A O 1
ATOM 3263 N N . GLU A 1 425 ? -161.996 -28.613 197.998 1.00 67.44 425 GLU A N 1
ATOM 3264 C CA . GLU A 1 425 ? -161.578 -29.994 198.310 1.00 67.44 425 GLU A CA 1
ATOM 3265 C C . GLU A 1 425 ? -162.229 -30.532 199.598 1.00 67.44 425 GLU A C 1
ATOM 3267 O O . GLU A 1 425 ? -162.622 -31.694 199.676 1.00 67.44 425 GLU A O 1
ATOM 3272 N N . GLN A 1 426 ? -162.388 -29.684 200.619 1.00 65.25 426 GLN A N 1
ATOM 3273 C CA . GLN A 1 426 ? -163.028 -30.067 201.879 1.00 65.25 426 GLN A CA 1
ATOM 3274 C C . GLN A 1 426 ? -164.534 -30.345 201.710 1.00 65.25 426 GLN A C 1
ATOM 3276 O O . GLN A 1 426 ? -165.061 -31.251 202.352 1.00 65.25 426 GLN A O 1
ATOM 3281 N N . LEU A 1 427 ? -165.216 -29.603 200.831 1.00 63.19 427 LEU A N 1
ATOM 3282 C CA . LEU A 1 427 ? -166.632 -29.817 200.511 1.00 63.19 427 LEU A CA 1
ATOM 3283 C C . LEU A 1 427 ? -166.838 -31.051 199.619 1.00 63.19 427 LEU A C 1
ATOM 3285 O O . LEU A 1 427 ? -167.773 -31.816 199.846 1.00 63.19 427 LEU A O 1
ATOM 3289 N N . GLU A 1 428 ? -165.943 -31.292 198.658 1.00 66.25 428 GLU A N 1
ATOM 3290 C CA . GLU A 1 428 ? -165.946 -32.504 197.825 1.00 66.25 428 GLU A CA 1
ATOM 3291 C C . GLU A 1 428 ? -165.707 -33.765 198.655 1.00 66.25 428 GLU A C 1
ATOM 3293 O O . GLU A 1 428 ? -166.382 -34.783 198.472 1.00 66.25 428 GLU A O 1
ATOM 3298 N N . LYS A 1 429 ? -164.803 -33.691 199.635 1.00 63.44 429 LYS A N 1
ATOM 3299 C CA . LYS A 1 429 ? -164.553 -34.815 200.531 1.00 63.44 429 LYS A CA 1
ATOM 3300 C C . LYS A 1 429 ? -165.758 -35.113 201.419 1.00 63.44 429 LYS A C 1
ATOM 3302 O O . LYS A 1 429 ? -166.138 -36.272 201.517 1.00 63.44 429 LYS A O 1
ATOM 3307 N N . TRP A 1 430 ? -166.429 -34.097 201.965 1.00 65.56 430 TRP A N 1
ATOM 3308 C CA . TRP A 1 430 ? -167.668 -34.311 202.723 1.00 65.56 430 TRP A CA 1
ATOM 3309 C C . TRP A 1 430 ? -168.801 -34.898 201.882 1.00 65.56 430 TRP A C 1
ATOM 3311 O O . TRP A 1 430 ? -169.552 -35.719 202.396 1.00 65.56 430 TRP A O 1
ATOM 3321 N N . MET A 1 431 ? -168.907 -34.559 200.593 1.00 62.34 431 MET A N 1
ATOM 3322 C CA . MET A 1 431 ? -169.851 -35.242 199.695 1.00 62.34 431 MET A CA 1
ATOM 3323 C C . MET A 1 431 ? -169.487 -36.717 199.485 1.00 62.34 431 MET A C 1
ATOM 3325 O O . MET A 1 431 ? -170.374 -37.563 199.380 1.00 62.34 431 MET A O 1
ATOM 3329 N N . THR A 1 432 ? -168.192 -37.032 199.454 1.00 62.66 432 THR A N 1
ATOM 3330 C CA . THR A 1 432 ? -167.699 -38.408 199.298 1.00 62.66 432 THR A CA 1
ATOM 3331 C C . THR A 1 432 ? -167.922 -39.227 200.574 1.00 62.66 432 THR A C 1
ATOM 3333 O O . THR A 1 432 ? -168.410 -40.354 200.502 1.00 62.66 432 THR A O 1
ATOM 3336 N N . ASP A 1 433 ? -167.649 -38.634 201.739 1.00 55.72 433 ASP A N 1
ATOM 3337 C CA . ASP A 1 433 ? -167.919 -39.215 203.057 1.00 55.72 433 ASP A CA 1
ATOM 3338 C C . ASP A 1 433 ? -169.428 -39.467 203.244 1.00 55.72 433 ASP A C 1
ATOM 3340 O O . ASP A 1 433 ? -169.818 -40.507 203.772 1.00 55.72 433 ASP A O 1
ATOM 3344 N N . LEU A 1 434 ? -170.295 -38.581 202.733 1.00 57.12 434 LEU A N 1
ATOM 3345 C CA . LEU A 1 434 ? -171.746 -38.780 202.787 1.00 57.12 434 LEU A CA 1
ATOM 3346 C C . LEU A 1 434 ? -172.200 -39.957 201.913 1.00 57.12 434 LEU A C 1
ATOM 3348 O O . LEU A 1 434 ? -172.991 -40.779 202.371 1.00 57.12 434 LEU A O 1
ATOM 3352 N N . ALA A 1 435 ? -171.680 -40.058 200.685 1.00 58.69 435 ALA A N 1
ATOM 3353 C CA . ALA A 1 435 ? -172.041 -41.113 199.736 1.00 58.69 435 ALA A CA 1
ATOM 3354 C C . ALA A 1 435 ? -171.549 -42.506 200.169 1.00 58.69 435 ALA A C 1
ATOM 3356 O O . ALA A 1 435 ? -172.198 -43.509 199.871 1.00 58.69 435 ALA A O 1
ATOM 3357 N N . ALA A 1 436 ? -170.424 -42.586 200.887 1.00 57.25 436 ALA A N 1
ATOM 3358 C CA . ALA A 1 436 ? -169.922 -43.843 201.440 1.00 57.25 436 ALA A CA 1
ATOM 3359 C C . ALA A 1 436 ? -170.771 -44.325 202.631 1.00 57.25 436 ALA A C 1
ATOM 3361 O O . ALA A 1 436 ? -171.119 -45.503 202.689 1.00 57.25 436 ALA A O 1
ATOM 3362 N N . VAL A 1 437 ? -171.193 -43.412 203.517 1.00 57.72 437 VAL A N 1
ATOM 3363 C CA . VAL A 1 437 ? -172.104 -43.732 204.632 1.00 57.72 437 VAL A CA 1
ATOM 3364 C C . VAL A 1 437 ? -173.471 -44.200 204.117 1.00 57.72 437 VAL A C 1
ATOM 3366 O O . VAL A 1 437 ? -174.007 -45.173 204.635 1.00 57.72 437 VAL A O 1
ATOM 3369 N N . THR A 1 438 ? -173.987 -43.622 203.023 1.00 56.50 438 THR A N 1
ATOM 3370 C CA . THR A 1 438 ? -175.254 -44.096 202.424 1.00 56.50 438 THR A CA 1
ATOM 3371 C C . THR A 1 438 ? -175.119 -45.439 201.700 1.00 56.50 438 THR A C 1
ATOM 3373 O O . THR A 1 438 ? -176.112 -46.143 201.517 1.00 56.50 438 THR A O 1
ATOM 3376 N N . LYS A 1 439 ? -173.912 -45.809 201.251 1.00 55.56 439 LYS A N 1
ATOM 3377 C CA . LYS A 1 439 ? -173.682 -47.061 200.518 1.00 55.56 439 LYS A CA 1
ATOM 3378 C C . LYS A 1 439 ? -173.546 -48.269 201.446 1.00 55.56 439 LYS A C 1
ATOM 3380 O O . LYS A 1 439 ? -174.050 -49.332 201.091 1.00 55.56 439 LYS A O 1
ATOM 3385 N N . ASP A 1 440 ? -172.970 -48.101 202.634 1.00 50.72 440 ASP A N 1
ATOM 3386 C CA . ASP A 1 440 ? -172.816 -49.219 203.574 1.00 50.72 440 ASP A CA 1
ATOM 3387 C C . ASP A 1 440 ? -173.961 -49.333 204.599 1.00 50.72 440 ASP A C 1
ATOM 3389 O O . ASP A 1 440 ? -174.218 -50.441 205.067 1.00 50.72 440 ASP A O 1
ATOM 3393 N N . GLU A 1 441 ? -174.767 -48.284 204.830 1.00 49.38 441 GLU A N 1
ATOM 3394 C CA . GLU A 1 441 ? -176.133 -48.460 205.373 1.00 49.38 441 GLU A CA 1
ATOM 3395 C C . GLU A 1 441 ? -177.002 -49.324 204.432 1.00 49.38 441 GLU A C 1
ATOM 3397 O O . GLU A 1 441 ? -177.679 -50.244 204.884 1.00 49.38 441 GLU A O 1
ATOM 3402 N N . ASN A 1 442 ? -176.899 -49.141 203.107 1.00 51.88 442 ASN A N 1
ATOM 3403 C CA . ASN A 1 442 ? -177.605 -49.989 202.130 1.00 51.88 442 ASN A CA 1
ATOM 3404 C C . ASN A 1 442 ? -177.053 -51.436 202.058 1.00 51.88 442 ASN A C 1
ATOM 3406 O O . ASN A 1 442 ? -177.777 -52.371 201.694 1.00 51.88 442 ASN A O 1
ATOM 3410 N N . ALA A 1 443 ? -175.788 -51.657 202.441 1.00 46.34 443 ALA A N 1
ATOM 3411 C CA . ALA A 1 443 ? -175.210 -52.998 202.589 1.00 46.34 443 ALA A CA 1
ATOM 3412 C C . ALA A 1 443 ? -175.536 -53.656 203.950 1.00 46.34 443 ALA A C 1
ATOM 3414 O O . ALA A 1 443 ? -175.547 -54.886 204.034 1.00 46.34 443 ALA A O 1
ATOM 3415 N N . LEU A 1 444 ? -175.865 -52.867 204.982 1.00 44.69 444 LEU A N 1
ATOM 3416 C CA . LEU A 1 444 ? -176.505 -53.328 206.222 1.00 44.69 444 LEU A CA 1
ATOM 3417 C C . LEU A 1 444 ? -177.942 -53.840 205.972 1.00 44.69 444 LEU A C 1
ATOM 3419 O O . LEU A 1 444 ? -178.373 -54.774 206.647 1.00 44.69 444 LEU A O 1
ATOM 3423 N N . GLU A 1 445 ? -178.663 -53.308 204.975 1.00 43.41 445 GLU A N 1
ATOM 3424 C CA . GLU A 1 445 ? -180.083 -53.630 204.735 1.00 43.41 445 GLU A CA 1
ATOM 3425 C C . GLU A 1 445 ? -180.356 -54.804 203.777 1.00 43.41 445 GLU A C 1
ATOM 3427 O O . GLU A 1 445 ? -181.341 -55.516 203.962 1.00 43.41 445 GLU A O 1
ATOM 3432 N N . THR A 1 446 ? -179.491 -55.100 202.800 1.00 43.53 446 THR A N 1
ATOM 3433 C CA . THR A 1 446 ? -179.796 -56.131 201.775 1.00 43.53 446 THR A CA 1
ATOM 3434 C C . THR A 1 446 ? -179.331 -57.562 202.153 1.00 43.53 446 THR A C 1
ATOM 3436 O O . THR A 1 446 ? -179.303 -58.450 201.300 1.00 43.53 446 THR A O 1
ATOM 3439 N N . ARG A 1 447 ? -178.955 -57.834 203.424 1.00 50.56 447 ARG A N 1
ATOM 3440 C CA . ARG A 1 447 ? -178.557 -59.192 203.893 1.00 50.56 447 ARG A CA 1
ATOM 3441 C C . ARG A 1 447 ? -179.162 -59.694 205.220 1.00 50.56 447 ARG A C 1
ATOM 3443 O O . ARG A 1 447 ? -178.961 -60.864 205.544 1.00 50.56 447 ARG A O 1
ATOM 3450 N N . PHE A 1 448 ? -179.988 -58.920 205.932 1.00 39.34 448 PHE A N 1
ATOM 3451 C CA . PHE A 1 448 ? -181.156 -59.554 206.557 1.00 39.34 448 PHE A CA 1
ATOM 3452 C C . PHE A 1 448 ? -182.095 -60.003 205.432 1.00 39.34 448 PHE A C 1
ATOM 3454 O O . PHE A 1 448 ? -182.268 -59.286 204.454 1.00 39.34 448 PHE A O 1
ATOM 3461 N N . ALA A 1 449 ? -182.745 -61.147 205.644 1.00 43.50 449 ALA A N 1
ATOM 3462 C CA . ALA A 1 449 ? -184.138 -61.415 205.274 1.00 43.50 449 ALA A CA 1
ATOM 3463 C C . ALA A 1 449 ? -184.354 -62.650 204.390 1.00 43.50 449 ALA A C 1
ATOM 3465 O O . ALA A 1 449 ? -184.825 -62.581 203.257 1.00 43.50 449 ALA A O 1
ATOM 3466 N N . THR A 1 450 ? -184.171 -63.823 204.999 1.00 41.06 450 THR A N 1
ATOM 3467 C CA . THR A 1 450 ? -185.230 -64.841 204.955 1.00 41.06 450 THR A CA 1
ATOM 3468 C C . THR A 1 450 ? -185.248 -65.657 206.247 1.00 41.06 450 THR A C 1
ATOM 3470 O O . THR A 1 450 ? -184.247 -66.227 206.666 1.00 41.06 450 THR A O 1
ATOM 3473 N N . VAL A 1 451 ? -186.417 -65.590 206.887 1.00 45.25 451 VAL A N 1
ATOM 3474 C CA . VAL A 1 451 ? -187.189 -66.623 207.591 1.00 45.25 451 VAL A CA 1
ATOM 3475 C C . VAL A 1 451 ? -186.508 -67.984 207.740 1.00 45.25 451 VAL A C 1
ATOM 3477 O O . VAL A 1 451 ? -186.057 -68.590 206.771 1.00 45.25 451 VAL A O 1
ATOM 3480 N N . GLY A 1 452 ? -186.535 -68.486 208.973 1.00 45.91 452 GLY A N 1
ATOM 3481 C CA . GLY A 1 452 ? -186.010 -69.788 209.326 1.00 45.91 452 GLY A CA 1
ATOM 3482 C C . GLY A 1 452 ? -186.601 -70.957 208.545 1.00 45.91 452 GLY A C 1
ATOM 3483 O O . GLY A 1 452 ? -187.764 -70.979 208.136 1.00 45.91 452 GLY A O 1
ATOM 3484 N N . HIS A 1 453 ? -185.785 -71.998 208.485 1.00 30.81 453 HIS A N 1
ATOM 3485 C CA . HIS A 1 453 ? -186.237 -73.314 208.882 1.00 30.81 453 HIS A CA 1
ATOM 3486 C C . HIS A 1 453 ? -185.177 -73.968 209.769 1.00 30.81 453 HIS A C 1
ATOM 3488 O O . HIS A 1 453 ? -184.019 -74.092 209.384 1.00 30.81 453 HIS A O 1
ATOM 3494 N N . VAL A 1 454 ? -185.684 -74.437 210.909 1.00 32.72 454 VAL A N 1
ATOM 3495 C CA . VAL A 1 454 ? -185.129 -75.416 211.849 1.00 32.72 454 VAL A CA 1
ATOM 3496 C C . VAL A 1 454 ? -184.125 -74.903 212.891 1.00 32.72 454 VAL A C 1
ATOM 3498 O O . VAL A 1 454 ? -182.932 -74.809 212.632 1.00 32.72 454 VAL A O 1
ATOM 3501 N N . ALA A 1 455 ? -184.710 -74.743 214.089 1.00 42.66 455 ALA A N 1
ATOM 3502 C CA . ALA A 1 455 ? -184.159 -74.664 215.448 1.00 42.66 455 ALA A CA 1
ATOM 3503 C C . ALA A 1 455 ? -183.297 -73.449 215.809 1.00 42.66 455 ALA A C 1
ATOM 3505 O O . ALA A 1 455 ? -182.154 -73.337 215.322 1.00 42.66 455 ALA A O 1
#

Nearest PDB structures (foldseek):
  7zr1-assembly1_C  TM=2.311E-01  e=3.000E-01  Thermochaetoides thermophila
  8snb-assembly1_8K  TM=2.962E-01  e=3.003E+00  Strongylocentrotus purpuratus
  8i7r-assembly1_Fl  TM=2.511E-01  e=5.550E+00  Mus musculus
  9cpb-assembly1_6M  TM=2.736E-01  e=7.546E+00  Bos taurus
  8to0-assembly1_AK  TM=2.555E-01  e=7.942E+00  Mus musculus

Mean predicted aligned error: 18.76 Å

Foldseek 3Di:
DVLVVLLVVLVVLLVVLVVVLVVLVVVLVVLVVLQVCLVVLVVVLVVLVVLLVLLVVLVVLVVVLVVLVVVLVVLVVVLVVLVVVLVVLVVVLVVLVVLVVLQVQQVQLVPQDQQAQRPPHGDNDDPDGRHHDPDDHDPVNSVVSVVVSVVSVVVSVVSVVVSVVSVVVSVVSVVSSVVSCVVCPVPNPPDSVVSVVVSVVSVVSSVSNNVSNVVSVVSVVVSVVSVVSSVVSVVSSVVSVVVVVVVVVVVVVVVVVVVVVVVVADPLCPDPVSVVVVVVVVVVVVVVVVVVVVVVVVVVVVVVVVVVVVVVVVVVVVVVVVVVVVVVVVVVVVVVVVCVVVPAPDPVSVVVPDDDPVVVVVVVVVVVVVVVVVVVVVVVVVVVCVVPPPDDDDPVVVVVVVCVVVVVVVVVVVVVVVVVVVVVVVVVVVVVVVVVVVVVVVVVPPPDDDDDDDD

Solvent-accessible surface area (backbone atoms only — not comparable to full-atom values): 24340 Å² total; per-residue (Å²): 112,65,56,62,52,49,25,50,52,28,45,52,50,27,52,50,32,51,51,51,38,48,55,46,49,54,57,38,61,76,37,43,69,50,17,72,41,17,67,60,35,38,52,51,16,51,55,34,44,51,49,41,53,48,49,55,49,34,56,51,36,49,57,51,36,55,51,42,53,51,51,48,50,52,49,51,57,52,50,51,52,50,50,53,52,36,50,53,37,48,53,50,36,54,51,44,47,54,51,38,51,49,44,53,45,10,60,55,37,72,70,64,53,93,71,47,62,38,94,87,82,58,49,43,75,70,97,76,65,49,66,80,64,94,78,84,67,59,72,65,60,47,52,52,35,48,52,51,38,53,51,42,52,52,50,49,51,56,50,52,54,53,47,50,54,45,51,53,50,38,53,50,39,46,52,53,32,52,51,41,35,61,76,41,47,85,57,56,78,54,57,67,67,58,42,44,52,50,16,53,51,32,40,53,51,16,52,52,13,42,53,33,33,54,50,42,58,50,44,52,54,52,42,53,53,31,52,53,53,26,52,52,26,47,53,51,23,53,52,30,50,48,53,40,52,52,49,51,52,51,47,54,53,50,52,51,51,49,51,57,56,50,70,76,39,60,81,68,45,68,48,73,64,37,38,50,50,52,52,52,51,52,51,52,51,49,51,52,52,51,52,52,51,53,52,50,53,51,51,51,51,53,50,50,53,52,49,52,52,51,52,53,52,48,53,51,51,53,51,50,50,51,54,50,48,53,52,49,53,51,50,51,51,53,47,51,53,53,40,47,76,71,72,30,92,46,77,64,53,46,60,71,66,57,70,57,72,68,60,53,53,53,54,54,51,55,56,49,58,52,51,52,54,53,52,55,55,51,55,54,54,52,60,57,51,71,76,57,75,90,69,80,90,77,66,61,69,66,50,53,53,51,49,53,54,53,49,52,55,52,51,57,51,48,53,53,52,49,55,54,50,53,54,49,54,54,52,55,47,52,54,50,56,50,54,51,54,59,52,51,54,53,59,64,58,76,71,65,87,76,82,89,82,83,134